Protein AF-A0A0F4YMH5-F1 (afdb_monomer)

InterPro domains:
  IPR021858 Fungal transcription factor [PF11951] (228-556)

Mean predicted aligned error: 15.85 Å

Solvent-accessible surface area (backbone atoms only — not comparable to full-atom values): 33199 Å² total; per-residue (Å²): 137,82,82,81,82,77,75,83,79,77,53,74,52,58,55,48,49,51,54,46,52,53,45,50,59,48,66,71,34,91,70,38,77,83,66,63,72,54,67,62,47,46,54,50,42,56,63,61,74,44,78,88,61,100,75,66,57,77,54,59,50,51,20,50,50,50,50,50,51,45,24,72,76,63,30,62,20,53,60,61,58,38,67,84,73,59,43,54,72,53,52,42,80,44,54,74,69,46,50,52,51,42,50,54,58,42,70,71,31,69,70,50,53,56,43,30,70,27,64,66,46,31,49,51,48,53,51,46,51,51,48,58,53,48,54,53,53,47,56,56,50,55,53,52,52,64,66,63,68,73,59,88,78,80,67,87,71,97,81,75,82,80,66,100,79,64,76,77,81,75,76,76,71,71,77,68,78,90,61,84,70,73,78,80,79,64,82,69,70,77,78,77,71,76,85,60,68,61,81,90,43,38,66,39,34,45,38,28,71,48,80,91,79,80,84,72,85,79,73,51,91,50,72,68,48,45,52,30,47,49,43,33,63,31,22,46,45,60,12,37,23,73,34,66,96,49,40,61,72,64,58,48,54,68,45,26,68,77,24,67,19,28,38,25,22,50,43,14,42,29,20,58,54,44,25,78,53,34,83,84,42,32,72,57,24,48,52,49,15,57,51,23,45,52,50,12,53,56,37,40,52,50,40,63,72,68,67,75,43,62,67,43,49,33,47,22,28,30,42,47,33,42,42,29,45,39,37,51,94,73,44,88,64,66,41,68,62,50,47,54,52,55,45,55,31,50,77,68,72,66,55,64,68,81,42,60,38,52,49,54,38,50,49,38,51,49,46,26,52,76,49,48,34,62,69,54,56,70,72,42,77,84,76,63,80,63,67,50,49,61,69,54,56,73,71,63,21,30,30,42,37,45,59,59,30,39,21,42,46,58,53,44,49,50,43,49,44,54,55,59,46,59,50,87,69,93,43,73,65,54,51,55,52,50,50,51,53,49,52,50,59,71,67,60,74,72,42,66,90,81,51,57,74,69,58,31,53,54,43,53,51,47,32,48,34,49,50,39,32,46,51,46,48,39,38,31,59,61,68,6,39,28,49,71,21,67,69,40,39,56,42,28,53,55,33,42,57,51,62,71,66,50,64,84,40,37,79,78,20,28,32,31,50,60,47,60,36,54,45,46,30,40,70,33,48,83,49,68,65,63,35,51,52,52,49,51,52,51,51,58,47,45,77,67,36,83,39,32,49,65,55,46,51,53,48,47,49,53,52,47,50,48,48,70,77,54,71,80,90,48,48,59,45,78,57,52,53,46,57,54,42,66,76,43,68,100,76,56,60,41,52,60,48,65

Organism: Rasamsonia emersonii (strain ATCC 16479 / CBS 393.64 / IMI 116815) (NCBI:txid1408163)

Foldseek 3Di:
DDDPDDDDDDDLLVQLLVLLVVLLVQVPDPPNVVVQPCPQLLVLLVVLVDDDFPDPDPLLCQLSVVQNVVCVVQNLLSSSSCSVVRNSNSRSPDDPVSVVVSVVVLVVDVSSNCRSPPPVSRVVSVVSSVVSVVVVVVVVVVLVVLLVVLDPPPDDDPDDDDDPPDDPPPPPPPPPPPPPPDPPPPVPPPPDDPFDFDPVFEFWFLWHADPPDDDDPQLDDDPLLVVLVSSQPGTNQLQQFLLNVLRVSVVLSVLSSVAQLLSLLSSLLSLLFCLVGGPPCVVVSVVSNVVSNVSNSVRLSVCSNVVVDLLSLLSSLLSLLLVCFLPVSPDPDDSLVSLSSQLSCVVVVNDDLVRPSNVNSLQQVLLQLLLAFLVLQVVDDDDRDLVSLVVDPPVQQLEQRRRQLEGSVLSNLSNVLSVLLNDPDDDPVSVVVLVVSVVVLVPRDHDYDRDDDPLRVLSVLLHVLSSLLSNLSSCCRRVQFALPAPSLVVSLVVSLVSLVPHRLIGSRNHLNNFLSSLLSSLLSDPDPVSNVVSLVSLVVSVVNDRWNSVLSSVLSVLLNVVCVVVPDPDRGDHCVSNVSSVSDPSNSGDGGTD

Radius of gyration: 27.76 Å; Cα contacts (8 Å, |Δi|>4): 697; chains: 1; bounding box: 97×66×67 Å

Structure (mmCIF, N/CA/C/O backbone):
data_AF-A0A0F4YMH5-F1
#
_entry.id   AF-A0A0F4YMH5-F1
#
loop_
_atom_site.group_PDB
_atom_site.id
_atom_site.type_symbol
_atom_site.label_atom_id
_atom_site.label_alt_id
_atom_site.label_comp_id
_atom_site.label_asym_id
_atom_site.label_entity_id
_atom_site.label_seq_id
_atom_site.pdbx_PDB_ins_code
_atom_site.Cartn_x
_atom_site.Cartn_y
_atom_site.Cartn_z
_atom_site.occupancy
_atom_site.B_iso_or_equiv
_atom_site.auth_seq_id
_atom_site.auth_comp_id
_atom_site.auth_asym_id
_atom_site.auth_atom_id
_atom_site.pdbx_PDB_model_num
ATOM 1 N N . MET A 1 1 ? 68.846 -2.829 -11.358 1.00 40.78 1 MET A N 1
ATOM 2 C CA . MET A 1 1 ? 67.413 -2.468 -11.352 1.00 40.78 1 MET A CA 1
ATOM 3 C C . MET A 1 1 ? 67.165 -1.572 -10.151 1.00 40.78 1 MET A C 1
ATOM 5 O O . MET A 1 1 ? 67.143 -2.055 -9.027 1.00 40.78 1 MET A O 1
ATOM 9 N N . SER A 1 2 ? 67.128 -0.261 -10.386 1.00 36.06 2 SER A N 1
ATOM 10 C CA . SER A 1 2 ? 66.885 0.775 -9.381 1.00 36.06 2 SER A CA 1
ATOM 11 C C . SER A 1 2 ? 65.442 0.698 -8.878 1.00 36.06 2 SER A C 1
ATOM 13 O O . SER A 1 2 ? 64.503 0.625 -9.670 1.00 36.06 2 SER A O 1
ATOM 15 N N . ARG A 1 3 ? 65.264 0.698 -7.552 1.00 39.06 3 ARG A N 1
ATOM 16 C CA . ARG A 1 3 ? 63.959 0.913 -6.918 1.00 39.06 3 ARG A CA 1
ATOM 17 C C . ARG A 1 3 ? 63.531 2.348 -7.212 1.00 39.06 3 ARG A C 1
ATOM 19 O O . ARG A 1 3 ? 64.227 3.280 -6.828 1.00 39.06 3 ARG A O 1
ATOM 26 N N . ILE A 1 4 ? 62.407 2.501 -7.902 1.00 42.34 4 ILE A N 1
ATOM 27 C CA . ILE A 1 4 ? 61.740 3.789 -8.079 1.00 42.34 4 ILE A CA 1
ATOM 28 C C . ILE A 1 4 ? 61.188 4.195 -6.708 1.00 42.34 4 ILE A C 1
ATOM 30 O O . ILE A 1 4 ? 60.274 3.552 -6.189 1.00 42.34 4 ILE A O 1
ATOM 34 N N . GLU A 1 5 ? 61.772 5.230 -6.109 1.00 38.75 5 GLU A N 1
ATOM 35 C CA . GLU A 1 5 ? 61.206 5.920 -4.952 1.00 38.75 5 GLU A CA 1
ATOM 36 C C . GLU A 1 5 ? 59.890 6.581 -5.378 1.00 38.75 5 GLU A C 1
ATOM 38 O O . GLU A 1 5 ? 59.867 7.502 -6.194 1.00 38.75 5 GLU A O 1
ATOM 43 N N . GLN A 1 6 ? 58.767 6.078 -4.862 1.00 40.19 6 GLN A N 1
ATOM 44 C CA . GLN A 1 6 ? 57.471 6.724 -5.038 1.00 40.19 6 GLN A CA 1
ATOM 45 C C . GLN A 1 6 ? 57.424 7.983 -4.166 1.00 40.19 6 GLN A C 1
ATOM 47 O O . GLN A 1 6 ? 57.550 7.908 -2.944 1.00 40.19 6 GLN A O 1
ATOM 52 N N . SER A 1 7 ? 57.221 9.137 -4.800 1.00 39.53 7 SER A N 1
ATOM 53 C CA . SER A 1 7 ? 56.993 10.422 -4.135 1.00 39.53 7 SER A CA 1
ATOM 54 C C . SER A 1 7 ? 55.847 10.339 -3.109 1.00 39.53 7 SER A C 1
ATOM 56 O O . SER A 1 7 ? 54.844 9.666 -3.381 1.00 39.53 7 SER A O 1
ATOM 58 N N . PRO A 1 8 ? 55.925 11.048 -1.967 1.00 42.19 8 PRO A N 1
ATOM 59 C CA . PRO A 1 8 ? 54.888 11.014 -0.938 1.00 42.19 8 PRO A CA 1
ATOM 60 C C . PRO A 1 8 ? 53.537 11.496 -1.488 1.00 42.19 8 PRO A C 1
ATOM 62 O O . PRO A 1 8 ? 53.440 12.557 -2.105 1.00 42.19 8 PRO A O 1
ATOM 65 N N . LYS A 1 9 ? 52.473 10.712 -1.262 1.00 48.00 9 LYS A N 1
ATOM 66 C CA . LYS A 1 9 ? 51.110 11.068 -1.689 1.00 48.00 9 LYS A CA 1
ATOM 67 C C . LYS A 1 9 ? 50.655 12.364 -0.987 1.00 48.00 9 LYS A C 1
ATOM 69 O O . LYS A 1 9 ? 50.766 12.446 0.237 1.00 48.00 9 LYS A O 1
ATOM 74 N N . PRO A 1 10 ? 50.097 13.353 -1.710 1.00 61.75 10 PRO A N 1
ATOM 75 C CA . PRO A 1 10 ? 49.654 14.612 -1.114 1.00 61.75 10 PRO A CA 1
ATOM 76 C C . PRO A 1 10 ? 48.485 14.415 -0.132 1.00 61.75 10 PRO A C 1
ATOM 78 O O . PRO A 1 10 ? 47.565 13.623 -0.369 1.00 61.75 10 PRO A O 1
ATOM 81 N N . GLY A 1 11 ? 48.501 15.172 0.972 1.00 78.62 11 GLY A N 1
ATOM 82 C CA . GLY A 1 11 ? 47.454 15.160 2.001 1.00 78.62 11 GLY A CA 1
ATOM 83 C C . GLY A 1 11 ? 46.063 15.553 1.473 1.00 78.62 11 GLY A C 1
ATOM 84 O O . GLY A 1 11 ? 45.931 16.157 0.409 1.00 78.62 11 GLY A O 1
ATOM 85 N N . LYS A 1 12 ? 44.995 15.213 2.215 1.00 77.38 12 LYS A N 1
ATOM 86 C CA . LYS A 1 12 ? 43.586 15.457 1.815 1.00 77.38 12 LYS A CA 1
ATOM 87 C C . LYS A 1 12 ? 43.298 16.930 1.466 1.00 77.38 12 LYS A C 1
ATOM 89 O O . LYS A 1 12 ? 42.672 17.189 0.445 1.00 77.38 12 LYS A O 1
ATOM 94 N N . VAL A 1 13 ? 43.816 17.874 2.260 1.00 76.44 13 VAL A N 1
ATOM 95 C CA . VAL A 1 13 ? 43.675 19.329 2.027 1.00 76.44 13 VAL A CA 1
ATOM 96 C C . VAL A 1 13 ? 44.347 19.756 0.724 1.00 76.44 13 VAL A C 1
ATOM 98 O O . VAL A 1 13 ? 43.735 20.452 -0.075 1.00 76.44 13 VAL A O 1
ATOM 101 N N . GLN A 1 14 ? 45.565 19.275 0.465 1.00 79.12 14 GLN A N 1
ATOM 102 C CA . GLN A 1 14 ? 46.310 19.619 -0.746 1.00 79.12 14 GLN A CA 1
ATOM 103 C C . GLN A 1 14 ? 45.605 19.113 -2.011 1.00 79.12 14 GLN A C 1
ATOM 105 O O . GLN A 1 14 ? 45.539 19.826 -3.006 1.00 79.12 14 GLN A O 1
ATOM 110 N N . ARG A 1 15 ? 45.026 17.905 -1.970 1.00 76.31 15 ARG A N 1
ATOM 111 C CA . ARG A 1 15 ? 44.251 17.351 -3.093 1.00 76.31 15 ARG A CA 1
ATOM 112 C C . ARG A 1 15 ? 42.970 18.137 -3.373 1.00 76.31 15 ARG A C 1
ATOM 114 O O . ARG A 1 15 ? 42.626 18.318 -4.535 1.00 76.31 15 ARG A O 1
ATOM 121 N N . ALA A 1 16 ? 42.274 18.585 -2.328 1.00 76.06 16 ALA A N 1
ATOM 122 C CA . ALA A 1 16 ? 41.100 19.442 -2.479 1.00 76.06 16 ALA A CA 1
ATOM 123 C C . ALA A 1 16 ? 41.482 20.825 -3.027 1.00 76.06 16 ALA A C 1
ATOM 125 O O . ALA A 1 16 ? 40.825 21.323 -3.932 1.00 76.06 16 ALA A O 1
ATOM 126 N N . LEU A 1 17 ? 42.587 21.401 -2.546 1.00 77.69 17 LEU A N 1
ATOM 127 C CA . LEU A 1 17 ? 43.078 22.698 -3.004 1.00 77.69 17 LEU A CA 1
ATOM 128 C C . LEU A 1 17 ? 43.475 22.681 -4.486 1.00 77.69 17 LEU A C 1
ATOM 130 O O . LEU A 1 17 ? 43.113 23.606 -5.205 1.00 77.69 17 LEU A O 1
ATOM 134 N N . ILE A 1 18 ? 44.159 21.628 -4.947 1.00 77.31 18 ILE A N 1
ATOM 135 C CA . ILE A 1 18 ? 44.510 21.448 -6.366 1.00 77.31 18 ILE A CA 1
ATOM 136 C C . ILE A 1 18 ? 43.239 21.386 -7.223 1.00 77.31 18 ILE A C 1
ATOM 138 O O . ILE A 1 18 ? 43.109 22.148 -8.173 1.00 77.31 18 ILE A O 1
ATOM 142 N N . ALA A 1 19 ? 42.253 20.574 -6.828 1.00 72.62 19 ALA A N 1
ATOM 143 C CA . ALA A 1 19 ? 40.989 20.470 -7.559 1.00 72.62 19 ALA A CA 1
ATOM 144 C C . ALA A 1 19 ? 40.228 21.810 -7.625 1.00 72.62 19 ALA A C 1
ATOM 146 O O . ALA A 1 19 ? 39.693 22.166 -8.673 1.00 72.62 19 ALA A O 1
ATOM 147 N N . CYS A 1 20 ? 40.212 22.584 -6.533 1.00 72.81 20 CYS A N 1
ATOM 148 C CA . CYS A 1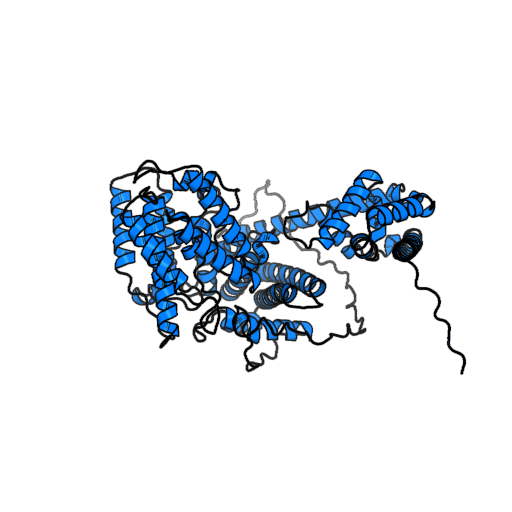 20 ? 39.623 23.923 -6.536 1.00 72.81 20 CYS A CA 1
ATOM 149 C C . CYS A 1 20 ? 40.392 24.895 -7.439 1.00 72.81 20 CYS A C 1
ATOM 151 O O . CYS A 1 20 ? 39.780 25.737 -8.087 1.00 72.81 20 CYS A O 1
ATOM 153 N N . GLN A 1 21 ? 41.724 24.811 -7.479 1.00 76.69 21 GLN A N 1
ATOM 154 C CA . GLN A 1 21 ? 42.551 25.657 -8.343 1.00 76.69 21 GLN A CA 1
ATOM 155 C C . GLN A 1 21 ? 42.330 25.343 -9.826 1.00 76.69 21 GLN A C 1
ATOM 157 O O . GLN A 1 21 ? 42.255 26.277 -10.625 1.00 76.69 21 GLN A O 1
ATOM 162 N N . ASP A 1 22 ? 42.154 24.068 -10.172 1.00 72.56 22 ASP A N 1
ATOM 163 C CA . ASP A 1 22 ? 41.819 23.631 -11.529 1.00 72.56 22 ASP A CA 1
ATOM 164 C C . ASP A 1 22 ? 40.425 24.132 -11.940 1.00 72.56 22 ASP A C 1
ATOM 166 O O . ASP A 1 22 ? 40.267 24.720 -13.012 1.00 72.56 22 ASP A O 1
ATOM 170 N N . ALA A 1 23 ? 39.429 24.002 -11.053 1.00 69.62 23 ALA A N 1
ATOM 171 C CA . ALA A 1 23 ? 38.079 24.523 -11.275 1.00 69.62 23 ALA A CA 1
ATOM 172 C C . ALA A 1 23 ? 38.068 26.051 -11.447 1.00 69.62 23 ALA A C 1
ATOM 174 O O . ALA A 1 23 ? 37.485 26.564 -12.399 1.00 69.62 23 ALA A O 1
ATOM 175 N N . LEU A 1 24 ? 38.778 26.788 -10.587 1.00 71.81 24 LEU A N 1
ATOM 176 C CA . LEU A 1 24 ? 38.943 28.240 -10.713 1.00 71.81 24 LEU A CA 1
ATOM 177 C C . LEU A 1 24 ? 39.644 28.623 -12.023 1.00 71.81 24 LEU A C 1
ATOM 179 O O . LEU A 1 24 ? 39.284 29.614 -12.654 1.00 71.81 24 LEU A O 1
ATOM 183 N N . GLY A 1 25 ? 40.642 27.840 -12.437 1.00 70.56 25 GLY A N 1
ATOM 184 C CA . GLY A 1 25 ? 41.340 28.020 -13.706 1.00 70.56 25 GLY A CA 1
ATOM 185 C C . GLY A 1 25 ? 40.431 27.831 -14.919 1.00 70.56 25 GLY A C 1
ATOM 186 O O . GLY A 1 25 ? 40.623 28.523 -15.913 1.00 70.56 25 GLY A O 1
ATOM 187 N N . TYR A 1 26 ? 39.442 26.941 -14.827 1.00 68.88 26 TYR A N 1
ATOM 188 C CA . TYR A 1 26 ? 38.433 26.719 -15.860 1.00 68.88 26 TYR A CA 1
ATOM 189 C C . TYR A 1 26 ? 37.375 27.834 -15.879 1.00 68.88 26 TYR A C 1
ATOM 191 O O . TYR A 1 26 ? 37.108 28.412 -16.927 1.00 68.88 26 TYR A O 1
ATOM 199 N N . LEU A 1 27 ? 36.831 28.204 -14.716 1.00 66.69 27 LEU A N 1
ATOM 200 C CA . LEU A 1 27 ? 35.749 29.192 -14.587 1.00 66.69 27 LEU A CA 1
ATOM 201 C C . LEU A 1 27 ? 36.160 30.615 -14.975 1.00 66.69 27 LEU A C 1
ATOM 203 O O . LEU A 1 27 ? 35.332 31.394 -15.438 1.00 66.69 27 LEU A O 1
ATOM 207 N N . LEU A 1 28 ? 37.439 30.955 -14.812 1.00 68.25 28 LEU A N 1
ATOM 208 C CA . LEU A 1 28 ? 37.978 32.265 -15.179 1.00 68.25 28 LEU A CA 1
ATOM 209 C C . LEU A 1 28 ? 38.381 32.363 -16.662 1.00 68.25 28 LEU A C 1
ATOM 211 O O . LEU A 1 28 ? 38.884 33.407 -17.085 1.00 68.25 28 LEU A O 1
ATOM 215 N N . GLN A 1 29 ? 38.174 31.312 -17.468 1.00 72.38 29 GLN A N 1
ATOM 216 C CA . GLN A 1 29 ? 38.377 31.386 -18.916 1.00 72.38 29 GLN A CA 1
ATOM 217 C C . GLN A 1 29 ? 37.175 32.066 -19.595 1.00 72.38 29 GLN A C 1
ATOM 219 O O . GLN A 1 29 ? 36.046 31.604 -19.430 1.00 72.38 29 GLN A O 1
ATOM 224 N N . PRO A 1 30 ? 37.387 33.103 -20.432 1.00 55.94 30 PRO A N 1
ATOM 225 C CA . PRO A 1 30 ? 36.305 33.850 -21.087 1.00 55.94 30 PRO A CA 1
ATOM 226 C C . PRO A 1 30 ? 35.361 33.008 -21.960 1.00 55.94 30 PRO A C 1
ATOM 228 O O . PRO A 1 30 ? 34.241 33.432 -22.222 1.00 55.94 30 PRO A O 1
ATOM 231 N N . ALA A 1 31 ? 35.813 31.837 -22.424 1.00 52.50 31 ALA A N 1
ATOM 232 C CA . ALA A 1 31 ? 35.043 30.923 -23.268 1.00 52.50 31 ALA A CA 1
ATOM 233 C C . ALA A 1 31 ? 34.269 29.847 -22.478 1.00 52.50 31 ALA A C 1
ATOM 235 O O . ALA A 1 31 ? 33.382 29.212 -23.041 1.00 52.50 31 ALA A O 1
ATOM 236 N N . ALA A 1 32 ? 34.580 29.640 -21.192 1.00 50.19 32 ALA A N 1
ATOM 237 C CA . ALA A 1 32 ? 34.001 28.559 -20.393 1.00 50.19 32 ALA A CA 1
ATOM 238 C C . ALA A 1 32 ? 32.587 28.882 -19.888 1.00 50.19 32 ALA A C 1
ATOM 240 O O . ALA A 1 32 ? 31.756 27.988 -19.781 1.00 50.19 32 ALA A O 1
ATOM 241 N N . SER A 1 33 ? 32.266 30.157 -19.643 1.00 49.59 33 SER A N 1
ATOM 242 C CA . SER A 1 33 ? 30.932 30.577 -19.182 1.00 49.59 33 SER A CA 1
ATOM 243 C C . SER A 1 33 ? 29.809 30.282 -20.186 1.00 49.59 33 SER A C 1
ATOM 245 O O . SER A 1 33 ? 28.662 30.109 -19.780 1.00 49.59 33 SER A O 1
ATOM 247 N N . ALA A 1 34 ? 30.139 30.167 -21.477 1.00 49.50 34 ALA A N 1
ATOM 248 C CA . ALA A 1 34 ? 29.208 29.797 -22.543 1.00 49.50 34 ALA A CA 1
ATOM 249 C C . ALA A 1 34 ? 29.103 28.274 -22.781 1.00 49.50 34 ALA A C 1
ATOM 251 O O . ALA A 1 34 ? 28.186 27.839 -23.470 1.00 49.50 34 ALA A O 1
ATOM 252 N N . SER A 1 35 ? 30.016 27.464 -22.224 1.00 51.00 35 SER A N 1
ATOM 253 C CA . SER A 1 35 ? 30.098 26.006 -22.438 1.00 51.00 35 SER A CA 1
ATOM 254 C C . SER A 1 35 ? 29.868 25.176 -21.169 1.00 51.00 35 SER A C 1
ATOM 256 O O . SER A 1 35 ? 30.138 23.976 -21.163 1.00 51.00 35 SER A O 1
ATOM 258 N N . LEU A 1 36 ? 29.438 25.808 -20.075 1.00 57.19 36 LEU A N 1
ATOM 259 C CA . LEU A 1 36 ? 29.138 25.128 -18.819 1.00 57.19 36 LEU A CA 1
ATOM 260 C C . LEU A 1 36 ? 27.896 24.248 -18.976 1.00 57.19 36 LEU A C 1
ATOM 262 O O . LEU A 1 36 ? 26.812 24.741 -19.283 1.00 57.19 36 LEU A O 1
ATOM 266 N N . ASP A 1 37 ? 28.044 22.948 -18.715 1.00 57.22 37 ASP A N 1
ATOM 267 C CA . ASP A 1 37 ? 26.896 22.062 -18.548 1.00 57.22 37 ASP A CA 1
ATOM 268 C C . ASP A 1 37 ? 26.206 22.383 -17.215 1.00 57.22 37 ASP A C 1
ATOM 270 O O . ASP A 1 37 ? 26.610 21.962 -16.126 1.00 57.22 37 ASP A O 1
ATOM 274 N N . PHE A 1 38 ? 25.150 23.182 -17.309 1.00 63.69 38 PHE A N 1
ATOM 275 C CA . PHE A 1 38 ? 24.387 23.621 -16.153 1.00 63.69 38 PHE A CA 1
ATOM 276 C C . PHE A 1 38 ? 23.514 22.522 -15.536 1.00 63.69 38 PHE A C 1
ATOM 278 O O . PHE A 1 38 ? 22.929 22.758 -14.483 1.00 63.69 38 PHE A O 1
ATOM 285 N N . ILE A 1 39 ? 23.423 21.326 -16.130 1.00 59.25 39 ILE A N 1
ATOM 286 C CA . ILE A 1 39 ? 22.631 20.217 -15.575 1.00 59.25 39 ILE A CA 1
ATOM 287 C C . ILE A 1 39 ? 23.204 19.777 -14.221 1.00 59.25 39 ILE A C 1
ATOM 289 O O . ILE A 1 39 ? 22.458 19.552 -13.265 1.00 59.25 39 ILE A O 1
ATOM 293 N N . TYR A 1 40 ? 24.533 19.705 -14.102 1.00 58.62 40 TYR A N 1
ATOM 294 C CA . TYR A 1 40 ? 25.193 19.348 -12.842 1.00 58.62 40 TYR A CA 1
ATOM 295 C C . TYR A 1 40 ? 25.010 20.439 -11.774 1.00 58.62 40 TYR A C 1
ATOM 297 O O . TYR A 1 40 ? 24.743 20.148 -10.605 1.00 58.62 40 TYR A O 1
ATOM 305 N N . VAL A 1 41 ? 25.085 21.703 -12.199 1.00 62.00 41 VAL A N 1
ATOM 306 C CA . VAL A 1 41 ? 24.885 22.880 -11.343 1.00 62.00 41 VAL A CA 1
ATOM 307 C C . VAL A 1 41 ? 23.454 22.931 -10.821 1.00 62.00 41 VAL A C 1
ATOM 309 O O . VAL A 1 41 ? 23.248 23.059 -9.619 1.00 62.00 41 VAL A O 1
ATOM 312 N N . ASP A 1 42 ? 22.466 22.734 -11.688 1.00 67.44 42 ASP A N 1
ATOM 313 C CA . ASP A 1 42 ? 21.053 22.691 -11.315 1.00 67.44 42 ASP A CA 1
ATOM 314 C C . ASP A 1 42 ? 20.746 21.530 -10.360 1.00 67.44 42 ASP A C 1
ATOM 316 O O . ASP A 1 42 ? 19.971 21.703 -9.422 1.00 67.44 42 ASP A O 1
ATOM 320 N N . ARG A 1 43 ? 21.383 20.361 -10.532 1.00 65.00 43 ARG A N 1
ATOM 321 C CA . ARG A 1 43 ? 21.231 19.205 -9.626 1.00 65.00 43 ARG A CA 1
ATOM 322 C C . ARG A 1 43 ? 21.779 19.493 -8.226 1.00 65.00 43 ARG A C 1
ATOM 324 O O . ARG A 1 43 ? 21.142 19.158 -7.220 1.00 65.00 43 ARG A O 1
ATOM 331 N N . LEU A 1 44 ? 22.951 20.124 -8.150 1.00 64.06 44 LEU A N 1
ATOM 332 C CA . LEU A 1 44 ? 23.544 20.558 -6.887 1.00 64.06 44 LEU A CA 1
ATOM 333 C C . LEU A 1 44 ? 22.677 21.630 -6.220 1.00 64.06 44 LEU A C 1
ATOM 335 O O . LEU A 1 44 ? 22.369 21.518 -5.035 1.00 64.06 44 LEU A O 1
ATOM 339 N N . LEU A 1 45 ? 22.248 22.641 -6.977 1.00 67.75 45 LEU A N 1
ATOM 340 C CA . LEU A 1 45 ? 21.405 23.719 -6.472 1.00 67.75 45 LEU A CA 1
ATOM 341 C C . LEU A 1 45 ? 20.039 23.195 -6.020 1.00 67.75 45 LEU A C 1
ATOM 343 O O . LEU A 1 45 ? 19.582 23.589 -4.953 1.00 67.75 45 LEU A O 1
ATOM 347 N N . SER A 1 46 ? 19.448 22.223 -6.723 1.00 66.06 46 SER A N 1
ATOM 348 C CA . SER A 1 46 ? 18.246 21.517 -6.257 1.00 66.06 46 SER A CA 1
ATOM 349 C C . SER A 1 46 ? 18.469 20.865 -4.887 1.00 66.06 46 SER A C 1
ATOM 351 O O . SER A 1 46 ? 17.610 20.957 -4.018 1.00 66.06 46 SER A O 1
ATOM 353 N N . SER A 1 47 ? 19.651 20.280 -4.654 1.00 61.81 47 SER A N 1
ATOM 354 C CA . SER A 1 47 ? 20.010 19.634 -3.380 1.00 61.81 47 SER A CA 1
ATOM 355 C C . SER A 1 47 ? 20.344 20.624 -2.248 1.00 61.81 47 SER A C 1
ATOM 357 O O . SER A 1 47 ? 20.261 20.261 -1.078 1.00 61.81 47 SER A O 1
ATOM 359 N N . ILE A 1 48 ? 20.751 21.856 -2.578 1.00 58.59 48 ILE A N 1
ATOM 360 C CA . ILE A 1 48 ? 21.109 22.925 -1.623 1.00 58.59 48 ILE A CA 1
ATOM 361 C C . ILE A 1 48 ? 19.894 23.795 -1.258 1.00 58.59 48 ILE A C 1
ATOM 363 O O . ILE A 1 48 ? 19.819 24.314 -0.139 1.00 58.59 48 ILE A O 1
ATOM 367 N N . VAL A 1 49 ? 18.950 23.980 -2.184 1.00 59.00 49 VAL A N 1
ATOM 368 C CA . VAL A 1 49 ? 17.724 24.775 -1.991 1.00 59.00 49 VAL A CA 1
ATOM 369 C C . VAL A 1 49 ? 16.722 24.033 -1.100 1.00 59.00 49 VAL A C 1
ATOM 371 O O . VAL A 1 49 ? 16.039 24.657 -0.289 1.00 59.00 49 VAL A O 1
ATOM 374 N N . GLU A 1 50 ? 16.701 22.703 -1.143 1.00 54.56 50 GLU A N 1
ATOM 375 C CA . GLU A 1 50 ? 15.887 21.880 -0.246 1.00 54.56 50 GLU A CA 1
ATOM 376 C C . GLU A 1 50 ? 16.498 21.809 1.171 1.00 54.56 50 GLU A C 1
ATOM 378 O O . GLU A 1 50 ? 17.711 21.642 1.327 1.00 54.56 50 GLU A O 1
ATOM 383 N N . PRO A 1 51 ? 15.712 21.958 2.256 1.00 39.84 51 PRO A N 1
ATOM 384 C CA . PRO A 1 51 ? 16.176 21.553 3.578 1.00 39.84 51 PRO A CA 1
ATOM 385 C C . PRO A 1 51 ? 16.433 20.035 3.575 1.00 39.84 51 PRO A C 1
ATOM 387 O O . PRO A 1 51 ? 15.650 19.296 2.978 1.00 39.84 51 PRO A O 1
ATOM 390 N N . PRO A 1 52 ? 17.507 19.541 4.218 1.00 40.31 52 PRO A N 1
ATOM 391 C CA . PRO A 1 52 ? 17.781 18.110 4.247 1.00 40.31 52 PRO A CA 1
ATOM 392 C C . PRO A 1 52 ? 16.612 17.377 4.916 1.00 40.31 52 PRO A C 1
ATOM 394 O O . PRO A 1 52 ? 16.363 17.577 6.103 1.00 40.31 52 PRO A O 1
ATOM 397 N N . SER A 1 53 ? 15.903 16.533 4.164 1.00 45.28 53 SER A N 1
ATOM 398 C CA . SER A 1 53 ? 14.973 15.567 4.746 1.00 45.28 53 SER A CA 1
ATOM 399 C C . SER A 1 53 ? 15.760 14.469 5.464 1.00 45.28 53 SER A C 1
ATOM 401 O O . SER A 1 53 ? 16.901 14.142 5.108 1.00 45.28 53 SER A O 1
ATOM 403 N N . ASP A 1 54 ? 15.156 13.910 6.511 1.00 43.97 54 ASP A N 1
ATOM 404 C CA . ASP A 1 54 ? 15.820 13.098 7.531 1.00 43.97 54 ASP A CA 1
ATOM 405 C C . ASP A 1 54 ? 16.378 11.738 7.073 1.00 43.97 54 ASP A C 1
ATOM 407 O O . ASP A 1 54 ? 16.881 10.979 7.904 1.00 43.97 54 ASP A O 1
ATOM 411 N N . ALA A 1 55 ? 16.440 11.455 5.765 1.00 38.69 55 ALA A N 1
ATOM 412 C CA . ALA A 1 55 ? 16.838 10.150 5.228 1.00 38.69 55 ALA A CA 1
ATOM 413 C C . ALA A 1 55 ? 18.084 10.111 4.317 1.00 38.69 55 ALA A C 1
ATOM 415 O O . ALA A 1 55 ? 18.662 9.041 4.146 1.00 38.69 55 ALA A O 1
ATOM 416 N N . LYS A 1 56 ? 18.610 11.227 3.782 1.00 38.66 56 LYS A N 1
ATOM 417 C CA . LYS A 1 56 ? 19.803 11.141 2.901 1.00 38.66 56 LYS A CA 1
ATOM 418 C C . LYS A 1 56 ? 21.086 10.859 3.693 1.00 38.66 56 LYS A C 1
ATOM 420 O O . LYS A 1 56 ? 21.272 11.408 4.779 1.00 38.66 56 LYS A O 1
ATOM 425 N N . GLN A 1 57 ? 21.947 9.991 3.154 1.00 46.44 57 GLN A N 1
ATOM 426 C CA . GLN A 1 57 ? 23.209 9.500 3.725 1.00 46.44 57 GLN A CA 1
ATOM 427 C C . GLN A 1 57 ? 23.945 10.543 4.591 1.00 46.44 57 GLN A C 1
ATOM 429 O O . GLN A 1 57 ? 24.222 11.660 4.147 1.00 46.44 57 GLN A O 1
ATOM 434 N N . LYS A 1 58 ? 24.313 10.150 5.821 1.00 45.25 58 LYS A N 1
ATOM 435 C CA . LYS A 1 58 ? 25.009 10.972 6.843 1.00 45.25 58 LYS A CA 1
ATOM 436 C C . LYS A 1 58 ? 26.193 11.778 6.277 1.00 45.25 58 LYS A C 1
ATOM 438 O O . LYS A 1 58 ? 26.453 12.900 6.707 1.00 45.25 58 LYS A O 1
ATOM 443 N N . ASN A 1 59 ? 26.863 11.208 5.279 1.00 46.88 59 ASN A N 1
ATOM 444 C CA . ASN A 1 59 ? 28.034 11.760 4.612 1.00 46.88 59 ASN A CA 1
ATOM 445 C C . ASN A 1 59 ? 27.666 12.873 3.611 1.00 46.88 59 ASN A C 1
ATOM 447 O O . ASN A 1 59 ? 28.232 13.958 3.694 1.00 46.88 59 ASN A O 1
ATOM 451 N N . GLY A 1 60 ? 26.640 12.692 2.771 1.00 58.53 60 GLY A N 1
ATOM 452 C CA . GLY A 1 60 ? 26.150 13.735 1.858 1.00 58.53 60 GLY A CA 1
ATOM 453 C C . GLY A 1 60 ? 25.563 14.954 2.582 1.00 58.53 60 GLY A C 1
ATOM 454 O O . GLY A 1 60 ? 25.839 16.087 2.190 1.00 58.53 60 GLY A O 1
ATOM 455 N N . ARG A 1 61 ? 24.844 14.752 3.702 1.00 65.06 61 ARG A N 1
ATOM 456 C CA . ARG A 1 61 ? 24.305 15.864 4.518 1.00 65.06 61 ARG A CA 1
ATOM 457 C C . ARG A 1 61 ? 25.389 16.781 5.044 1.00 65.06 61 ARG A C 1
ATOM 459 O O . ARG A 1 61 ? 25.222 17.994 5.026 1.00 65.06 61 ARG A O 1
ATOM 466 N N . ARG A 1 62 ? 26.493 16.206 5.523 1.00 73.12 62 ARG A N 1
ATOM 467 C CA . ARG A 1 62 ? 27.603 16.986 6.066 1.00 73.12 62 ARG A CA 1
ATOM 468 C C . ARG A 1 62 ? 28.232 17.856 4.980 1.00 73.12 62 ARG A C 1
ATOM 470 O O . ARG A 1 62 ? 28.426 19.041 5.216 1.00 73.12 62 ARG A O 1
ATOM 477 N N . GLY A 1 63 ? 28.479 17.302 3.792 1.00 74.06 63 GLY A N 1
ATOM 478 C CA . GLY A 1 63 ? 29.001 18.059 2.649 1.00 74.06 63 GLY A CA 1
ATOM 479 C C . GLY A 1 63 ? 28.057 19.178 2.202 1.00 74.06 63 GLY A C 1
ATOM 480 O O . GLY A 1 63 ? 28.476 20.329 2.109 1.00 74.06 63 GLY A O 1
ATOM 481 N N . VAL A 1 64 ? 26.770 18.864 2.010 1.00 73.44 64 VAL A N 1
ATOM 482 C CA . VAL A 1 64 ? 25.745 19.836 1.587 1.00 73.44 64 VAL A CA 1
ATOM 483 C C . VAL A 1 64 ? 25.534 20.919 2.645 1.00 73.44 64 VAL A C 1
ATOM 485 O O . VAL A 1 64 ? 25.454 22.093 2.307 1.00 73.44 64 VAL A O 1
ATOM 488 N N . SER A 1 65 ? 25.511 20.561 3.932 1.00 75.06 65 SER A N 1
ATOM 489 C CA . SER A 1 65 ? 25.387 21.524 5.030 1.00 75.06 65 SER A CA 1
ATOM 490 C C . SER A 1 65 ? 26.607 22.436 5.136 1.00 75.06 65 SER A C 1
ATOM 492 O O . SER A 1 65 ? 26.437 23.624 5.395 1.00 75.06 65 SER A O 1
ATOM 494 N N . ILE A 1 66 ? 27.821 21.908 4.934 1.00 80.56 66 ILE A N 1
ATOM 495 C CA . ILE A 1 66 ? 29.046 22.718 4.918 1.00 80.56 66 ILE A CA 1
ATOM 496 C C . ILE A 1 66 ? 29.011 23.692 3.740 1.00 80.56 66 ILE A C 1
ATOM 498 O O . ILE A 1 66 ? 29.279 24.871 3.940 1.00 80.56 66 ILE A O 1
ATOM 502 N N . LEU A 1 67 ? 28.641 23.235 2.540 1.00 78.00 67 LEU A N 1
ATOM 503 C CA . LEU A 1 67 ? 28.539 24.105 1.364 1.00 78.00 67 LEU A CA 1
ATOM 504 C C . LEU A 1 67 ? 27.432 25.153 1.510 1.00 78.00 67 LEU A C 1
ATOM 506 O O . LEU A 1 67 ? 27.669 26.316 1.210 1.00 78.00 67 LEU A O 1
ATOM 510 N N . ARG A 1 68 ? 26.257 24.781 2.029 1.00 76.31 68 ARG A N 1
ATOM 511 C CA . ARG A 1 68 ? 25.158 25.720 2.301 1.00 76.31 68 ARG A CA 1
ATOM 512 C C . ARG A 1 68 ? 25.592 26.801 3.288 1.00 76.31 68 ARG A C 1
ATOM 514 O O . ARG A 1 68 ? 25.372 27.980 3.034 1.00 76.31 68 ARG A O 1
ATOM 521 N N . GLN A 1 69 ? 26.243 26.412 4.385 1.00 80.62 69 GLN A N 1
ATOM 522 C CA . GLN A 1 69 ? 26.769 27.362 5.364 1.00 80.62 69 GLN A CA 1
ATOM 523 C C . GLN A 1 69 ? 27.850 28.260 4.748 1.00 80.62 69 GLN A C 1
ATOM 525 O O . GLN A 1 69 ? 27.873 29.462 4.990 1.00 80.62 69 GLN A O 1
ATOM 530 N N . TRP A 1 70 ? 28.707 27.701 3.896 1.00 85.31 70 TRP A N 1
ATOM 531 C CA . TRP A 1 70 ? 29.738 28.453 3.190 1.00 85.31 70 TRP A CA 1
ATOM 532 C C . TRP A 1 70 ? 29.140 29.459 2.192 1.00 85.31 70 TRP A C 1
ATOM 534 O O . TRP A 1 70 ? 29.606 30.591 2.125 1.00 85.31 70 TRP A O 1
ATOM 544 N N . MET A 1 71 ? 28.058 29.106 1.492 1.00 80.31 71 MET A N 1
ATOM 545 C CA . MET A 1 71 ? 27.319 30.033 0.625 1.00 80.31 71 MET A CA 1
ATOM 546 C C . MET A 1 71 ? 26.646 31.169 1.404 1.00 80.31 71 MET A C 1
ATOM 548 O O . MET A 1 71 ? 26.574 32.287 0.903 1.00 80.31 71 MET A O 1
ATOM 552 N N . ILE A 1 72 ? 26.159 30.902 2.621 1.00 79.12 72 ILE A N 1
ATOM 553 C CA . ILE A 1 72 ? 25.603 31.939 3.506 1.00 79.12 72 ILE A CA 1
ATOM 554 C C . ILE A 1 72 ? 26.707 32.897 3.971 1.00 79.12 72 ILE A C 1
ATOM 556 O O . ILE A 1 72 ? 26.493 34.103 4.027 1.00 79.12 72 ILE A O 1
ATOM 560 N N . GLU A 1 73 ? 27.881 32.362 4.306 1.00 82.00 73 GLU A N 1
ATOM 561 C CA . GLU A 1 73 ? 28.991 33.138 4.867 1.00 82.00 73 GLU A CA 1
ATOM 562 C C . GLU A 1 73 ? 29.789 33.927 3.818 1.00 82.00 73 GLU A C 1
ATOM 564 O O . GLU A 1 73 ? 30.256 35.022 4.117 1.00 82.00 73 GLU A O 1
ATOM 569 N N . GLU A 1 74 ? 29.974 33.383 2.611 1.00 81.12 74 GLU A N 1
ATOM 570 C CA . GLU A 1 74 ? 30.866 33.949 1.582 1.00 81.12 74 GLU A CA 1
ATOM 571 C C . GLU A 1 74 ? 30.170 34.238 0.239 1.00 81.12 74 GLU A C 1
ATOM 573 O O . GLU A 1 74 ? 30.795 34.782 -0.668 1.00 81.12 74 GLU A O 1
ATOM 578 N N . GLY A 1 75 ? 28.876 33.927 0.117 1.00 80.38 75 GLY A N 1
ATOM 579 C CA . GLY A 1 75 ? 28.050 34.227 -1.053 1.00 80.38 75 GLY A CA 1
ATOM 580 C C . GLY A 1 75 ? 27.736 33.013 -1.944 1.00 80.38 75 GLY A C 1
ATOM 581 O O . GLY A 1 75 ? 28.427 31.990 -1.916 1.00 80.38 75 GLY A O 1
ATOM 582 N N . PRO A 1 76 ? 26.687 33.101 -2.784 1.00 75.88 76 PRO A N 1
ATOM 583 C CA . PRO A 1 76 ? 26.202 31.978 -3.591 1.00 75.88 76 PRO A CA 1
ATOM 584 C C . PRO A 1 76 ? 27.190 31.538 -4.681 1.00 75.88 76 PRO A C 1
ATOM 586 O O . PRO A 1 76 ? 27.149 30.382 -5.100 1.00 75.88 76 PRO A O 1
ATOM 589 N N . GLY A 1 77 ? 28.125 32.409 -5.086 1.00 73.69 77 GLY A N 1
ATOM 590 C CA . GLY A 1 77 ? 29.193 32.091 -6.040 1.00 73.69 77 GLY A CA 1
ATOM 591 C C . GLY A 1 77 ? 30.106 30.939 -5.597 1.00 73.69 77 GLY A C 1
ATOM 592 O O . GLY A 1 77 ? 30.737 30.304 -6.438 1.00 73.69 77 GLY A O 1
ATOM 593 N N . VAL A 1 78 ? 30.121 30.587 -4.303 1.00 78.25 78 VAL A N 1
ATOM 594 C CA . VAL A 1 78 ? 30.810 29.393 -3.778 1.00 78.25 78 VAL A CA 1
ATOM 595 C C . VAL A 1 78 ? 30.318 28.103 -4.452 1.00 78.25 78 VAL A C 1
ATOM 597 O O . VAL A 1 78 ? 31.114 27.186 -4.658 1.00 78.25 78 VAL A O 1
ATOM 600 N N . ALA A 1 79 ? 29.045 28.037 -4.866 1.00 73.62 79 ALA A N 1
ATOM 601 C CA . ALA A 1 79 ? 28.478 26.875 -5.557 1.00 73.62 79 ALA A CA 1
ATOM 602 C C . ALA A 1 79 ? 29.176 26.568 -6.894 1.00 73.62 79 ALA A C 1
ATOM 604 O O . ALA A 1 79 ? 29.180 25.423 -7.342 1.00 73.62 79 ALA A O 1
ATOM 605 N N . LEU A 1 80 ? 29.816 27.567 -7.512 1.00 71.88 80 LEU A N 1
ATOM 606 C CA . LEU A 1 80 ? 30.526 27.402 -8.779 1.00 71.88 80 LEU A CA 1
ATOM 607 C C . LEU A 1 80 ? 31.804 26.565 -8.628 1.00 71.88 80 LEU A C 1
ATOM 609 O O . LEU A 1 80 ? 32.220 25.920 -9.584 1.00 71.88 80 LEU A O 1
ATOM 613 N N . LEU A 1 81 ? 32.384 26.467 -7.424 1.00 69.50 81 LEU A N 1
ATOM 614 C CA . LEU A 1 81 ? 33.520 25.567 -7.171 1.00 69.50 81 LEU A CA 1
ATOM 615 C C . LEU A 1 81 ? 33.173 24.082 -7.351 1.00 69.50 81 LEU A C 1
ATOM 617 O O . LEU A 1 81 ? 34.069 23.251 -7.496 1.00 69.50 81 LEU A O 1
ATOM 621 N N . GLU A 1 82 ? 31.887 23.744 -7.338 1.00 68.00 82 GLU A N 1
ATOM 622 C CA . GLU A 1 82 ? 31.403 22.374 -7.454 1.00 68.00 82 GLU A CA 1
ATOM 623 C C . GLU A 1 82 ? 31.089 21.975 -8.902 1.00 68.00 82 GLU A C 1
ATOM 625 O O . GLU A 1 82 ? 30.776 20.821 -9.157 1.00 68.00 82 GLU A O 1
ATOM 630 N N . ILE A 1 83 ? 31.254 22.875 -9.876 1.00 56.94 83 ILE A N 1
ATOM 631 C CA . ILE A 1 83 ? 30.909 22.658 -11.293 1.00 56.94 83 ILE A CA 1
ATOM 632 C C . ILE A 1 83 ? 31.564 21.418 -11.928 1.00 56.94 83 ILE A C 1
ATOM 634 O O . ILE A 1 83 ? 30.982 20.814 -12.822 1.00 56.94 83 ILE A O 1
ATOM 638 N N . LEU A 1 84 ? 32.744 20.997 -11.461 1.00 50.59 84 LEU A N 1
ATOM 639 C CA . LEU A 1 84 ? 3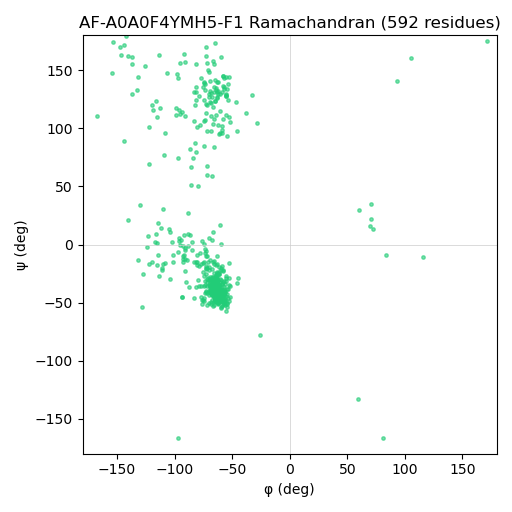3.437 19.798 -11.965 1.00 50.59 84 LEU A CA 1
ATOM 640 C C . LEU A 1 84 ? 33.177 18.531 -11.117 1.00 50.59 84 LEU A C 1
ATOM 642 O O . LEU A 1 84 ? 33.793 17.488 -11.344 1.00 50.59 84 LEU A O 1
ATOM 646 N N . GLY A 1 85 ? 32.292 18.615 -10.117 1.00 54.84 85 GLY A N 1
ATOM 647 C CA . GLY A 1 85 ? 31.871 17.508 -9.253 1.00 54.84 85 GLY A CA 1
ATOM 648 C C . GLY A 1 85 ? 32.919 17.008 -8.262 1.00 54.84 85 GLY A C 1
ATOM 649 O O . GLY A 1 85 ? 33.030 15.811 -7.999 1.00 54.84 85 GLY A O 1
ATOM 650 N N . GLN A 1 86 ? 33.748 17.916 -7.746 1.00 59.50 86 GLN A N 1
ATOM 651 C CA . GLN A 1 86 ? 34.988 17.564 -7.056 1.00 59.50 86 GLN A CA 1
ATOM 652 C C . GLN A 1 86 ? 35.083 18.084 -5.605 1.00 59.50 86 GLN A C 1
ATOM 654 O O . GLN A 1 86 ? 35.913 17.582 -4.842 1.00 59.50 86 GLN A O 1
ATOM 659 N N . LEU A 1 87 ? 34.284 19.053 -5.165 1.00 66.69 87 LEU A N 1
ATOM 660 C CA . LEU A 1 87 ? 34.434 19.652 -3.835 1.00 66.69 87 LEU A CA 1
ATOM 661 C C . LEU A 1 87 ? 33.547 18.962 -2.793 1.00 66.69 87 LEU A C 1
ATOM 663 O O . LEU A 1 87 ? 34.044 18.609 -1.720 1.00 66.69 87 LEU A O 1
ATOM 667 N N . LEU A 1 88 ? 32.282 18.693 -3.124 1.00 67.38 88 LEU A N 1
ATOM 668 C CA . LEU A 1 88 ? 31.299 18.089 -2.223 1.00 67.38 88 LEU A CA 1
ATOM 669 C C . LEU A 1 88 ? 31.832 16.772 -1.644 1.00 67.38 88 LEU A C 1
ATOM 671 O O . LEU A 1 88 ? 31.951 16.642 -0.430 1.00 67.38 88 LEU A O 1
ATOM 675 N N . TRP A 1 89 ? 32.270 15.843 -2.496 1.00 65.75 89 TRP A N 1
ATOM 676 C CA . TRP A 1 89 ? 32.810 14.542 -2.077 1.00 65.75 89 TRP A CA 1
ATOM 677 C C . TRP A 1 89 ? 34.096 14.636 -1.249 1.00 65.75 89 TRP A C 1
ATOM 679 O O . TRP A 1 89 ? 34.317 13.825 -0.354 1.00 65.75 89 TRP A O 1
ATOM 689 N N . ARG A 1 90 ? 34.951 15.634 -1.504 1.00 72.75 90 ARG A N 1
ATOM 690 C CA . ARG A 1 90 ? 36.220 15.790 -0.774 1.00 72.75 90 ARG A CA 1
ATOM 691 C C . ARG A 1 90 ? 36.015 16.380 0.618 1.00 72.75 90 ARG A C 1
ATOM 693 O O . ARG A 1 90 ? 36.710 15.970 1.543 1.00 72.75 90 ARG A O 1
ATOM 700 N N . VAL A 1 91 ? 35.062 17.300 0.775 1.00 76.62 91 VAL A N 1
ATOM 701 C CA . VAL A 1 91 ? 34.752 17.960 2.056 1.00 76.62 91 VAL A CA 1
ATOM 702 C C . VAL A 1 91 ? 34.093 16.998 3.048 1.00 76.62 91 VAL A C 1
ATOM 704 O O . VAL A 1 91 ? 34.313 17.107 4.256 1.00 76.62 91 VAL A O 1
ATOM 707 N N . VAL A 1 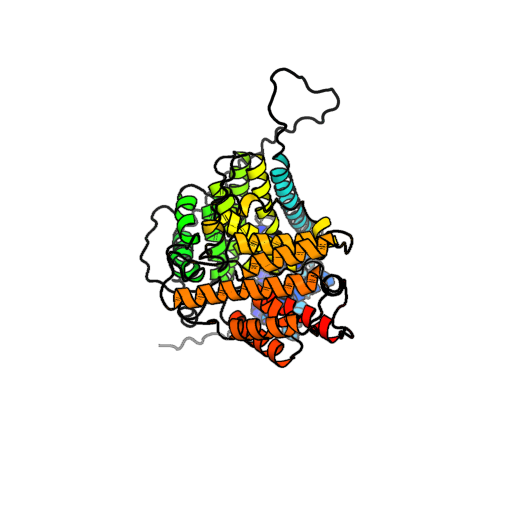92 ? 33.340 16.017 2.550 1.00 76.62 92 VAL A N 1
ATOM 708 C CA . VAL A 1 92 ? 32.678 14.986 3.365 1.00 76.62 92 VAL A CA 1
ATOM 709 C C . VAL A 1 92 ? 33.665 14.211 4.248 1.00 76.62 92 VAL A C 1
ATOM 711 O O . VAL A 1 92 ? 33.398 14.003 5.435 1.00 76.62 92 VAL A O 1
ATOM 714 N N . ASP A 1 93 ? 34.841 13.886 3.705 1.00 74.81 93 ASP A N 1
ATOM 715 C CA . ASP A 1 93 ? 35.882 13.082 4.362 1.00 74.81 93 ASP A CA 1
ATOM 716 C C . ASP A 1 93 ? 36.931 13.907 5.136 1.00 74.81 93 ASP A C 1
ATOM 718 O O . ASP A 1 93 ? 37.963 13.363 5.567 1.00 74.81 93 ASP A O 1
ATOM 722 N N . MET A 1 94 ? 36.710 15.218 5.286 1.00 80.69 94 MET A N 1
ATOM 723 C CA . MET A 1 94 ? 37.611 16.146 5.981 1.00 80.69 94 MET A CA 1
ATOM 724 C C . MET A 1 94 ? 37.154 16.404 7.424 1.00 80.69 94 MET A C 1
ATOM 726 O O . MET A 1 94 ? 35.961 16.430 7.728 1.00 80.69 94 MET A O 1
ATOM 730 N N . SER A 1 95 ? 38.093 16.607 8.351 1.00 84.06 95 SER A N 1
ATOM 731 C CA . SER A 1 95 ? 37.777 17.131 9.690 1.00 84.06 95 SER A CA 1
ATOM 732 C C . SER A 1 95 ? 37.432 18.625 9.625 1.00 84.06 95 SER A C 1
ATOM 734 O O . SER A 1 95 ? 37.772 19.303 8.657 1.00 84.06 95 SER A O 1
ATOM 736 N N . SER A 1 96 ? 36.781 19.166 10.658 1.00 82.94 96 SER A N 1
ATOM 737 C CA . SER A 1 96 ? 36.449 20.600 10.714 1.00 82.94 96 SER A CA 1
ATOM 738 C C . SER A 1 96 ? 37.689 21.496 10.582 1.00 82.94 96 SER A C 1
ATOM 740 O O . SER A 1 96 ? 37.642 22.502 9.878 1.00 82.94 96 SER A O 1
ATOM 742 N N . ASP A 1 97 ? 38.825 21.088 11.157 1.00 81.62 97 ASP A N 1
ATOM 743 C CA . ASP A 1 97 ? 40.099 21.810 11.029 1.00 81.62 97 ASP A CA 1
ATOM 744 C C . ASP A 1 97 ? 40.673 21.743 9.609 1.00 81.62 97 ASP A C 1
ATOM 746 O O . ASP A 1 97 ? 41.225 22.721 9.109 1.00 81.62 97 ASP A O 1
ATOM 750 N N . GLN A 1 98 ? 40.500 20.611 8.919 1.00 84.38 98 GLN A N 1
ATOM 751 C CA . GLN A 1 98 ? 40.918 20.453 7.524 1.00 84.38 98 GLN A CA 1
ATOM 752 C C . GLN A 1 98 ? 40.061 21.297 6.575 1.00 84.38 98 GLN A C 1
ATOM 754 O O . GLN A 1 98 ? 40.600 21.892 5.643 1.00 84.38 98 GLN A O 1
ATOM 759 N N . VAL A 1 99 ? 38.751 21.387 6.823 1.00 83.88 99 VAL A N 1
ATOM 760 C CA . VAL A 1 99 ? 37.847 22.277 6.078 1.00 83.88 99 VAL A CA 1
ATOM 761 C C . VAL A 1 99 ? 38.221 23.736 6.330 1.00 83.88 99 VAL A C 1
ATOM 763 O O . VAL A 1 99 ? 38.333 24.510 5.383 1.00 83.88 99 VAL A O 1
ATOM 766 N N . LYS A 1 100 ? 38.497 24.112 7.584 1.00 84.12 100 LYS A N 1
ATOM 767 C CA . LYS A 1 100 ? 38.951 25.463 7.935 1.00 84.12 100 LYS A CA 1
ATOM 768 C C . LYS A 1 100 ? 40.277 25.816 7.255 1.00 84.12 100 LYS A C 1
ATOM 770 O O . LYS A 1 100 ? 40.397 26.903 6.698 1.00 84.12 100 LYS A O 1
ATOM 775 N N . GLY A 1 101 ? 41.234 24.887 7.233 1.00 85.06 101 GLY A N 1
ATOM 776 C CA . GLY A 1 101 ? 42.505 25.052 6.524 1.00 85.06 101 GLY A CA 1
ATOM 777 C C . GLY A 1 101 ? 42.332 25.200 5.008 1.00 85.06 101 GLY A C 1
ATOM 778 O O . GLY A 1 101 ? 42.975 26.053 4.403 1.00 85.06 101 GLY A O 1
ATOM 779 N N . LEU A 1 102 ? 41.421 24.433 4.396 1.00 83.81 102 LEU A N 1
ATOM 780 C CA . LEU A 1 102 ? 41.074 24.581 2.978 1.00 83.81 102 LEU A CA 1
ATOM 781 C C . LEU A 1 102 ? 40.451 25.955 2.687 1.00 83.81 102 LEU A C 1
ATOM 783 O O . LEU A 1 102 ? 40.862 26.612 1.733 1.00 83.81 102 LEU A O 1
ATOM 787 N N . ARG A 1 103 ? 39.507 26.413 3.522 1.00 86.81 103 ARG A N 1
ATOM 788 C CA . ARG A 1 103 ? 38.871 27.735 3.381 1.00 86.81 103 ARG A CA 1
ATOM 789 C C . ARG A 1 103 ? 39.891 28.864 3.494 1.00 86.81 103 ARG A C 1
ATOM 791 O O . ARG A 1 103 ? 39.917 29.732 2.634 1.00 86.81 103 ARG A O 1
ATOM 798 N N . GLN A 1 104 ? 40.788 28.809 4.479 1.00 85.94 104 GLN A N 1
ATOM 799 C CA . GLN A 1 104 ? 41.862 29.799 4.633 1.00 85.94 104 GLN A CA 1
ATOM 800 C C . GLN A 1 104 ? 42.812 29.818 3.426 1.00 85.94 104 GLN A C 1
ATOM 802 O O . GLN A 1 104 ? 43.188 30.890 2.954 1.00 85.94 104 GLN A O 1
ATOM 807 N N . ALA A 1 105 ? 43.162 28.647 2.885 1.00 83.81 105 ALA A N 1
ATOM 808 C CA . ALA A 1 105 ? 44.000 28.549 1.692 1.00 83.81 105 ALA A CA 1
ATOM 809 C C . ALA A 1 105 ? 43.311 29.108 0.432 1.00 83.81 105 ALA A C 1
ATOM 811 O O . ALA A 1 105 ? 43.970 29.721 -0.406 1.00 83.81 105 ALA A O 1
ATOM 812 N N . LEU A 1 106 ? 41.992 28.929 0.300 1.00 83.44 106 LEU A N 1
ATOM 813 C CA . LEU A 1 106 ? 41.206 29.506 -0.794 1.00 83.44 106 LEU A CA 1
ATOM 814 C C . LEU A 1 106 ? 41.017 31.015 -0.633 1.00 83.44 106 LEU A C 1
ATOM 816 O O . LEU A 1 106 ? 41.187 31.743 -1.602 1.00 83.44 106 LEU A O 1
ATOM 820 N N . GLN A 1 107 ? 40.759 31.503 0.578 1.00 84.94 107 GLN A N 1
ATOM 821 C CA . GLN A 1 107 ? 40.650 32.936 0.873 1.00 84.94 107 GLN A CA 1
ATOM 822 C C . GLN A 1 107 ? 41.962 33.689 0.615 1.00 84.94 107 GLN A C 1
ATOM 824 O O . GLN A 1 107 ? 41.937 34.852 0.224 1.00 84.94 107 GLN A O 1
ATOM 829 N N . ALA A 1 108 ? 43.111 33.026 0.771 1.00 85.38 108 ALA A N 1
ATOM 830 C CA . ALA A 1 108 ? 44.408 33.577 0.384 1.00 85.38 108 ALA A CA 1
ATOM 831 C C . ALA A 1 108 ? 44.623 33.624 -1.145 1.00 85.38 108 ALA A C 1
ATOM 833 O O . ALA A 1 108 ? 45.591 34.228 -1.609 1.00 85.38 108 ALA A O 1
ATOM 834 N N . ASN A 1 109 ? 43.749 32.993 -1.939 1.00 82.75 109 ASN A N 1
ATOM 835 C CA . ASN A 1 109 ? 43.846 32.963 -3.392 1.00 82.75 109 ASN A CA 1
ATOM 836 C C . ASN A 1 109 ? 43.008 34.096 -4.025 1.00 82.75 109 ASN A C 1
ATOM 838 O O . ASN A 1 109 ? 41.777 34.043 -3.997 1.00 82.75 109 ASN A O 1
ATOM 842 N N . PRO A 1 110 ? 43.631 35.090 -4.684 1.00 80.81 110 PRO A N 1
ATOM 843 C CA . PRO A 1 110 ? 42.904 36.216 -5.273 1.00 80.81 110 PRO A CA 1
ATOM 844 C C . PRO A 1 110 ? 41.923 35.799 -6.380 1.00 80.81 110 PRO A C 1
ATOM 846 O O . PRO A 1 110 ? 40.920 36.477 -6.580 1.00 80.81 110 PRO A O 1
ATOM 849 N N . ARG A 1 111 ? 42.159 34.664 -7.059 1.00 80.44 111 ARG A N 1
ATOM 850 C CA . ARG A 1 111 ? 41.249 34.118 -8.085 1.00 80.44 111 ARG A CA 1
ATOM 851 C C . ARG A 1 111 ? 39.934 33.602 -7.505 1.00 80.44 111 ARG A C 1
ATOM 853 O O . ARG A 1 111 ? 38.893 33.682 -8.150 1.00 80.44 111 ARG A O 1
ATOM 860 N N . TYR A 1 112 ? 39.990 33.067 -6.289 1.00 82.69 112 TYR A N 1
ATOM 861 C CA . TYR A 1 112 ? 38.805 32.626 -5.565 1.00 82.69 112 TYR A CA 1
ATOM 862 C C . TYR A 1 112 ? 37.945 33.827 -5.171 1.00 82.69 112 TYR A C 1
ATOM 864 O O . TYR A 1 112 ? 36.761 33.865 -5.495 1.00 82.69 112 TYR A O 1
ATOM 872 N N . LEU A 1 113 ? 38.571 34.848 -4.573 1.00 81.94 113 LEU A N 1
ATOM 873 C CA . LEU A 1 113 ? 37.891 36.086 -4.192 1.00 81.94 113 LEU A CA 1
ATOM 874 C C . LEU A 1 113 ? 37.260 36.776 -5.410 1.00 81.94 113 LEU A C 1
ATOM 876 O O . LEU A 1 113 ? 36.116 37.208 -5.337 1.00 81.94 113 LEU A O 1
ATOM 880 N N . SER A 1 114 ? 37.956 36.818 -6.552 1.00 81.12 114 SER A N 1
ATOM 881 C CA . SER A 1 114 ? 37.398 37.414 -7.770 1.00 81.12 114 SER A CA 1
ATOM 882 C C . SER A 1 114 ? 36.177 36.678 -8.316 1.00 81.12 114 SER A C 1
ATOM 884 O O . SER A 1 114 ? 35.360 37.314 -8.958 1.00 81.12 114 SER A O 1
ATOM 886 N N . MET A 1 115 ? 36.043 35.368 -8.085 1.00 81.62 115 MET A N 1
ATOM 887 C CA . MET A 1 115 ? 34.899 34.584 -8.566 1.00 81.62 115 MET A CA 1
ATOM 888 C C . MET A 1 115 ? 33.694 34.701 -7.623 1.00 81.62 115 MET A C 1
ATOM 890 O O . MET A 1 115 ? 32.580 34.923 -8.081 1.00 81.62 115 MET A O 1
ATOM 894 N N . ILE A 1 116 ? 33.893 34.568 -6.307 1.00 81.81 116 ILE A N 1
ATOM 895 C CA . ILE A 1 116 ? 32.771 34.611 -5.350 1.00 81.81 116 ILE A CA 1
ATOM 896 C C . ILE A 1 116 ? 32.178 36.016 -5.196 1.00 81.81 116 ILE A C 1
ATOM 898 O O . ILE A 1 116 ? 30.989 36.142 -4.924 1.00 81.81 116 ILE A O 1
ATOM 902 N N . TYR A 1 117 ? 32.992 37.059 -5.398 1.00 80.56 117 TYR A N 1
ATOM 903 C CA . TYR A 1 117 ? 32.551 38.454 -5.364 1.00 80.56 117 TYR A CA 1
ATOM 904 C C . TYR A 1 117 ? 32.240 39.023 -6.750 1.00 80.56 117 TYR A C 1
ATOM 906 O O . TYR A 1 117 ? 31.905 40.202 -6.852 1.00 80.56 117 TYR A O 1
ATOM 914 N N . ASP A 1 118 ? 32.336 38.220 -7.814 1.00 81.62 118 ASP A N 1
ATOM 915 C CA . ASP A 1 118 ? 31.882 38.639 -9.136 1.00 81.62 118 ASP A CA 1
ATOM 916 C C . ASP A 1 118 ? 30.340 38.689 -9.162 1.00 81.62 118 ASP A C 1
ATOM 918 O O . ASP A 1 118 ? 29.674 37.666 -8.941 1.00 81.62 118 ASP A O 1
ATOM 922 N N . PRO A 1 119 ? 29.739 39.861 -9.447 1.00 76.38 119 PRO A N 1
ATOM 923 C CA . PRO A 1 119 ? 28.290 39.999 -9.510 1.00 76.38 119 PRO A CA 1
ATOM 924 C C . PRO A 1 119 ? 27.648 39.073 -10.546 1.00 76.38 119 PRO A C 1
ATOM 926 O O . PRO A 1 119 ? 26.570 38.546 -10.290 1.00 76.38 119 PRO A O 1
ATOM 929 N N . ARG A 1 120 ? 28.323 38.809 -11.676 1.00 75.94 120 ARG A N 1
ATOM 930 C CA . ARG A 1 120 ? 27.793 37.945 -12.748 1.00 75.94 120 ARG A CA 1
ATOM 931 C C . ARG A 1 120 ? 27.723 36.483 -12.322 1.00 75.94 120 ARG A C 1
ATOM 933 O O . ARG A 1 120 ? 26.743 35.803 -12.599 1.00 75.94 120 ARG A O 1
ATOM 940 N N . SER A 1 121 ? 28.742 36.015 -11.611 1.00 73.94 121 SER A N 1
ATOM 941 C CA . SER A 1 121 ? 28.790 34.680 -11.010 1.00 73.94 121 SER A CA 1
ATOM 942 C C . SER A 1 121 ? 27.675 34.473 -9.977 1.00 73.94 121 SER A C 1
ATOM 944 O O . SER A 1 121 ? 27.034 33.424 -9.946 1.00 73.94 121 SER A O 1
ATOM 946 N N . THR A 1 122 ? 27.395 35.495 -9.166 1.00 75.44 122 THR A N 1
ATOM 947 C CA . THR A 1 122 ? 26.290 35.482 -8.193 1.00 75.44 122 THR A CA 1
ATOM 948 C C . THR A 1 122 ? 24.927 35.482 -8.890 1.00 75.44 122 THR A C 1
ATOM 950 O O . THR A 1 122 ? 24.069 34.664 -8.558 1.00 75.44 122 THR A O 1
ATOM 953 N N . GLU A 1 123 ? 24.734 36.363 -9.871 1.00 77.31 123 GLU A N 1
ATOM 954 C CA . GLU A 1 123 ? 23.492 36.486 -10.638 1.00 77.31 123 GLU A CA 1
ATOM 955 C C . GLU A 1 123 ? 23.164 35.194 -11.393 1.00 77.31 123 GLU A C 1
ATOM 957 O O . GLU A 1 123 ? 22.043 34.705 -11.297 1.00 77.31 123 GLU A O 1
ATOM 962 N N . LEU A 1 124 ? 24.164 34.569 -12.022 1.00 79.19 124 LEU A N 1
ATOM 963 C CA . LEU A 1 124 ? 24.033 33.271 -12.680 1.00 79.19 124 LEU A CA 1
ATOM 964 C C . LEU A 1 124 ? 23.514 32.196 -11.715 1.00 79.19 124 LEU A C 1
ATOM 966 O O . LEU A 1 124 ? 22.552 31.501 -12.027 1.00 79.19 124 LEU A O 1
ATOM 970 N N . VAL A 1 125 ? 24.115 32.058 -10.528 1.00 73.06 125 VAL A N 1
ATOM 971 C CA . VAL A 1 125 ? 23.682 31.050 -9.542 1.00 73.06 125 VAL A CA 1
ATOM 972 C C . VAL A 1 125 ? 22.249 31.311 -9.072 1.00 73.06 125 VAL A C 1
ATOM 974 O O . VAL A 1 125 ? 21.459 30.372 -8.976 1.00 73.06 125 VAL A O 1
ATOM 977 N N . LEU A 1 126 ? 21.890 32.570 -8.812 1.00 75.12 126 LEU A N 1
ATOM 978 C CA . LEU A 1 126 ? 20.533 32.942 -8.403 1.00 75.12 126 LEU A CA 1
ATOM 979 C C . LEU A 1 126 ? 19.505 32.693 -9.517 1.00 75.12 126 LEU A C 1
ATOM 981 O O . LEU A 1 126 ? 18.432 32.154 -9.244 1.00 75.12 126 LEU A O 1
ATOM 985 N N . GLU A 1 127 ? 19.844 33.004 -10.769 1.00 78.94 127 GLU A N 1
ATOM 986 C CA . GLU A 1 127 ? 19.002 32.729 -11.936 1.00 78.94 127 GLU A CA 1
ATOM 987 C C . GLU A 1 127 ? 18.756 31.221 -12.100 1.00 78.94 127 GLU A C 1
ATOM 989 O O . GLU A 1 127 ? 17.628 30.789 -12.348 1.00 78.94 127 GLU A O 1
ATOM 994 N N . ARG A 1 128 ? 19.792 30.393 -11.910 1.00 80.25 128 ARG A N 1
ATOM 995 C CA . ARG A 1 128 ? 19.658 28.929 -11.959 1.00 80.25 128 ARG A CA 1
ATOM 996 C C . ARG A 1 128 ? 18.803 28.383 -10.816 1.00 80.25 128 ARG A C 1
ATOM 998 O O . ARG A 1 128 ? 17.953 27.533 -11.069 1.00 80.25 128 ARG A O 1
ATOM 1005 N N . ILE A 1 129 ? 18.963 28.893 -9.590 1.00 71.19 129 ILE A N 1
ATOM 1006 C CA . ILE A 1 129 ? 18.103 28.533 -8.447 1.00 71.19 129 ILE A CA 1
ATOM 1007 C C . ILE A 1 129 ? 16.629 28.809 -8.773 1.00 71.19 129 ILE A C 1
ATOM 1009 O O . ILE A 1 129 ? 15.771 27.947 -8.565 1.00 71.19 129 ILE A O 1
ATOM 1013 N N . GLU A 1 130 ? 16.331 29.989 -9.317 1.00 70.56 130 GLU A N 1
ATOM 1014 C CA . GLU A 1 130 ? 14.960 30.374 -9.653 1.00 70.56 130 GLU A CA 1
ATOM 1015 C C . GLU A 1 130 ? 14.405 29.547 -10.823 1.00 70.56 130 GLU A C 1
ATOM 1017 O O . GLU A 1 130 ? 13.262 29.093 -10.779 1.00 70.56 130 GLU A O 1
ATOM 1022 N N . ARG A 1 131 ? 15.231 29.235 -11.826 1.00 75.81 131 ARG A N 1
ATOM 1023 C CA . ARG A 1 131 ? 14.862 28.347 -12.939 1.00 75.81 131 ARG A CA 1
ATOM 1024 C C . ARG A 1 131 ? 14.508 26.935 -12.468 1.00 75.81 131 ARG A C 1
ATOM 1026 O O . ARG A 1 131 ? 13.494 26.386 -12.901 1.00 75.81 131 ARG A O 1
ATOM 1033 N N . VAL A 1 132 ? 15.301 26.353 -11.564 1.00 69.69 132 VAL A N 1
ATOM 1034 C CA . VAL A 1 132 ? 15.016 25.038 -10.958 1.00 69.69 132 VAL A CA 1
ATOM 1035 C C . VAL A 1 132 ? 13.670 25.068 -10.232 1.00 69.69 132 VAL A C 1
ATOM 1037 O O . VAL A 1 132 ? 12.844 24.172 -10.417 1.00 69.69 132 VAL A O 1
ATOM 1040 N N . ARG A 1 133 ? 13.401 26.131 -9.466 1.00 66.12 133 ARG A N 1
ATOM 1041 C CA . ARG A 1 133 ? 12.123 26.322 -8.769 1.00 66.12 133 ARG A CA 1
ATOM 1042 C C . ARG A 1 133 ? 10.940 26.433 -9.740 1.00 66.12 133 ARG A C 1
ATOM 1044 O O . ARG A 1 133 ? 9.913 25.790 -9.523 1.00 66.12 133 ARG A O 1
ATOM 1051 N N . GLN A 1 134 ? 11.073 27.213 -10.811 1.00 65.94 134 GLN A N 1
ATOM 1052 C CA . GLN A 1 134 ? 10.005 27.425 -11.793 1.00 65.94 134 GLN A CA 1
ATOM 1053 C C . GLN A 1 134 ? 9.700 26.174 -12.619 1.00 65.94 134 GLN A C 1
ATOM 1055 O O . GLN A 1 134 ? 8.528 25.860 -12.825 1.00 65.94 134 GLN A O 1
ATOM 1060 N N . ASN A 1 135 ? 10.721 25.419 -13.032 1.00 67.38 135 ASN A N 1
ATOM 1061 C CA . ASN A 1 135 ? 10.537 24.162 -13.762 1.00 67.38 135 ASN A CA 1
ATOM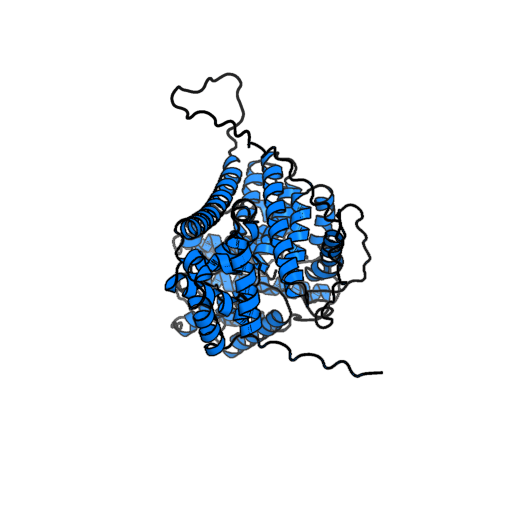 1062 C C . ASN A 1 135 ? 9.743 23.136 -12.943 1.00 67.38 135 ASN A C 1
ATOM 1064 O O . ASN A 1 135 ? 8.859 22.476 -13.487 1.00 67.38 135 ASN A O 1
ATOM 1068 N N . LYS A 1 136 ? 9.992 23.052 -11.629 1.00 57.06 136 LYS A N 1
ATOM 1069 C CA . LYS A 1 136 ? 9.209 22.199 -10.722 1.00 57.06 136 LYS A CA 1
ATOM 1070 C C . LYS A 1 136 ? 7.746 22.645 -10.627 1.00 57.06 136 LYS A C 1
ATOM 1072 O O . LYS A 1 136 ? 6.843 21.831 -10.790 1.00 57.06 136 LYS A O 1
ATOM 1077 N N . ILE A 1 137 ? 7.498 23.942 -10.415 1.00 58.12 137 ILE A N 1
ATOM 1078 C CA . ILE A 1 137 ? 6.132 24.496 -10.332 1.00 58.12 137 ILE A CA 1
ATOM 1079 C C . ILE A 1 137 ? 5.364 24.242 -11.633 1.00 58.12 137 ILE A C 1
ATOM 1081 O O . ILE A 1 137 ? 4.211 23.810 -11.599 1.00 58.12 137 ILE A O 1
ATOM 1085 N N . LYS A 1 138 ? 6.011 24.473 -12.777 1.00 57.00 138 LYS A N 1
ATOM 1086 C CA . LYS A 1 138 ? 5.427 24.252 -14.098 1.00 57.00 138 LYS A CA 1
ATOM 1087 C C . LYS A 1 138 ? 5.089 22.779 -14.334 1.00 57.00 138 LYS A C 1
ATOM 1089 O O . LYS A 1 138 ? 3.969 22.494 -14.737 1.00 57.00 138 LYS A O 1
ATOM 1094 N N . ALA A 1 139 ? 5.993 21.852 -14.011 1.00 53.88 139 ALA A N 1
ATOM 1095 C CA . ALA A 1 139 ? 5.735 20.416 -14.146 1.00 53.88 139 ALA A CA 1
ATOM 1096 C C . ALA A 1 139 ? 4.493 19.971 -13.347 1.00 53.88 139 ALA A C 1
ATOM 1098 O O . ALA A 1 139 ? 3.663 19.217 -13.853 1.00 53.88 139 ALA A O 1
ATOM 1099 N N . CYS A 1 140 ? 4.314 20.503 -12.134 1.00 45.97 140 CYS A N 1
ATOM 1100 C CA . CYS A 1 140 ? 3.131 20.238 -11.314 1.00 45.97 140 CYS A CA 1
ATOM 1101 C C . CYS A 1 140 ? 1.836 20.820 -11.912 1.00 45.97 140 CYS A C 1
ATOM 1103 O O . CYS A 1 140 ? 0.780 20.189 -11.842 1.00 45.97 140 CYS A O 1
ATOM 1105 N N . LEU A 1 141 ? 1.893 22.026 -12.486 1.00 48.31 141 LEU A N 1
ATOM 1106 C CA . LEU A 1 141 ? 0.730 22.689 -13.088 1.00 48.31 141 LEU A CA 1
ATOM 1107 C C . LEU A 1 141 ? 0.319 22.058 -14.425 1.00 48.31 141 LEU A C 1
ATOM 1109 O O . LEU A 1 141 ? -0.871 21.848 -14.653 1.00 48.31 141 LEU A O 1
ATOM 1113 N N . ASP A 1 142 ? 1.281 21.715 -15.279 1.00 51.38 142 ASP A N 1
ATOM 1114 C CA . ASP A 1 142 ? 1.033 21.092 -16.584 1.00 51.38 142 ASP A CA 1
ATOM 1115 C C . ASP A 1 142 ? 0.406 19.697 -16.419 1.00 51.38 142 ASP A C 1
ATOM 1117 O O . ASP A 1 142 ? -0.554 19.347 -17.116 1.00 51.38 142 ASP A O 1
ATOM 1121 N N . PHE A 1 143 ? 0.869 18.932 -15.425 1.00 47.50 143 PHE A N 1
ATOM 1122 C CA . PHE A 1 143 ? 0.251 17.665 -15.037 1.00 47.50 143 PHE A CA 1
ATOM 1123 C C . PHE A 1 143 ? -1.203 17.859 -14.580 1.00 47.50 143 PHE A C 1
ATOM 1125 O O . PHE A 1 143 ? -2.110 17.192 -15.078 1.00 47.50 143 PHE A O 1
ATOM 1132 N N . ARG A 1 144 ? -1.455 18.838 -13.701 1.00 43.53 144 ARG A N 1
ATOM 1133 C CA . ARG A 1 144 ? -2.806 19.167 -13.223 1.00 43.53 144 ARG A CA 1
ATOM 1134 C C . ARG A 1 144 ? -3.762 19.557 -14.346 1.00 43.53 144 ARG A C 1
ATOM 1136 O O . ARG A 1 144 ? -4.901 19.097 -14.353 1.00 43.53 144 ARG A O 1
ATOM 1143 N N . ASN A 1 145 ? -3.323 20.385 -15.285 1.00 51.34 145 ASN A N 1
ATOM 1144 C CA . ASN A 1 145 ? -4.171 20.831 -16.391 1.00 51.34 145 ASN A CA 1
ATOM 1145 C C . ASN A 1 145 ? -4.517 19.686 -17.353 1.00 51.34 145 ASN A C 1
ATOM 1147 O O . ASN A 1 145 ? -5.633 19.634 -17.860 1.00 51.34 145 ASN A O 1
ATOM 1151 N N . SER A 1 146 ? -3.601 18.735 -17.544 1.00 52.34 146 SER A N 1
ATOM 1152 C CA . SER A 1 146 ? -3.827 17.557 -18.393 1.00 52.34 146 SER A CA 1
ATOM 1153 C C . SER A 1 146 ? -4.872 16.603 -17.805 1.00 52.34 146 SER A C 1
ATOM 1155 O O . SER A 1 146 ? -5.667 16.030 -18.541 1.00 52.34 146 SER A O 1
ATOM 1157 N N . VAL A 1 147 ? -4.919 16.477 -16.474 1.00 45.50 147 VAL A N 1
ATOM 1158 C CA . VAL A 1 147 ? -5.940 15.686 -15.763 1.00 45.50 147 VAL A CA 1
ATOM 1159 C C . VAL A 1 147 ? -7.308 16.384 -15.770 1.00 45.50 147 VAL A C 1
ATOM 1161 O O . VAL A 1 147 ? -8.337 15.725 -15.869 1.00 45.50 147 VAL A O 1
ATOM 1164 N N . LEU A 1 148 ? -7.340 17.719 -15.697 1.00 45.94 148 LEU A N 1
ATOM 1165 C CA . LEU A 1 148 ? -8.584 18.503 -15.693 1.00 45.94 148 LEU A CA 1
ATOM 1166 C C . LEU A 1 148 ? -9.214 18.691 -17.087 1.00 45.94 148 LEU A C 1
ATOM 1168 O O . LEU A 1 148 ? -10.404 18.982 -17.168 1.00 45.94 148 LEU A O 1
ATOM 1172 N N . GLY A 1 149 ? -8.463 18.491 -18.175 1.00 48.44 149 GLY A N 1
ATOM 1173 C CA . GLY A 1 149 ? -8.964 18.543 -19.560 1.00 48.44 149 GLY A CA 1
ATOM 1174 C C . GLY A 1 149 ? -9.892 17.385 -19.967 1.00 48.44 149 GLY A C 1
ATOM 1175 O O . GLY A 1 149 ? -10.273 17.287 -21.127 1.00 48.44 149 GLY A O 1
ATOM 1176 N N . TYR A 1 150 ? -10.265 16.508 -19.031 1.00 41.50 150 TYR A N 1
ATOM 1177 C CA . TYR A 1 150 ? -11.126 15.336 -19.233 1.00 41.50 150 TYR A CA 1
ATOM 1178 C C . TYR A 1 150 ? -12.637 15.638 -19.075 1.00 41.50 150 TYR A C 1
ATOM 1180 O O . TYR A 1 150 ? -13.413 14.760 -18.699 1.00 41.50 150 TYR A O 1
ATOM 1188 N N . SER A 1 151 ? -13.074 16.880 -19.326 1.00 38.56 151 SER A N 1
ATOM 1189 C CA . SER A 1 151 ? -14.494 17.262 -19.235 1.00 38.56 151 SER A CA 1
ATOM 1190 C C . SER A 1 151 ? -15.298 16.706 -20.428 1.00 38.56 151 SER A C 1
ATOM 1192 O O . SER A 1 151 ? -14.852 16.847 -21.568 1.00 38.56 151 SER A O 1
ATOM 1194 N N . PRO A 1 152 ? -16.475 16.086 -20.215 1.00 39.72 152 PRO A N 1
ATOM 1195 C CA . PRO A 1 152 ? -17.258 15.437 -21.272 1.00 39.72 152 PRO A CA 1
ATOM 1196 C C . PRO A 1 152 ? -17.976 16.402 -22.236 1.00 39.72 152 PRO A C 1
ATOM 1198 O O . PRO A 1 152 ? -18.516 15.935 -23.235 1.00 39.72 152 PRO A O 1
ATOM 1201 N N . ASP A 1 153 ? -17.965 17.715 -21.982 1.00 40.59 153 ASP A N 1
ATOM 1202 C CA . ASP A 1 153 ? -18.714 18.703 -22.781 1.00 40.59 153 ASP A CA 1
ATOM 1203 C C . ASP A 1 153 ? -17.993 19.209 -24.046 1.00 40.59 153 ASP A C 1
ATOM 1205 O O . ASP A 1 153 ? -18.596 19.911 -24.855 1.00 40.59 153 ASP A O 1
ATOM 1209 N N . ASP A 1 154 ? -16.737 18.822 -24.292 1.00 38.56 154 ASP A N 1
ATOM 1210 C CA . ASP A 1 154 ? -16.004 19.222 -25.506 1.00 38.56 154 ASP A CA 1
ATOM 1211 C C . ASP A 1 154 ? -16.282 18.289 -26.703 1.00 38.56 154 ASP A C 1
ATOM 1213 O O . ASP A 1 154 ? -15.375 17.803 -27.384 1.00 38.56 154 ASP A O 1
ATOM 1217 N N . THR A 1 155 ? -17.559 18.043 -27.009 1.00 38.44 155 THR A N 1
ATOM 1218 C CA . THR A 1 155 ? -17.946 17.628 -28.367 1.00 38.44 155 THR A CA 1
ATOM 1219 C C . THR A 1 155 ? -18.070 18.870 -29.252 1.00 38.44 155 THR A C 1
ATOM 1221 O O . THR A 1 155 ? -18.905 19.727 -28.963 1.00 38.44 155 THR A O 1
ATOM 1224 N N . PRO A 1 156 ? -17.298 19.007 -30.346 1.00 34.38 156 PRO A N 1
ATOM 1225 C CA . PRO A 1 156 ? -17.419 20.162 -31.221 1.00 34.38 156 PRO A CA 1
ATOM 1226 C C . PRO A 1 156 ? -18.694 20.040 -32.064 1.00 34.38 156 PRO A C 1
ATOM 1228 O O . PRO A 1 156 ? -18.753 19.253 -33.009 1.00 34.38 156 PRO A O 1
ATOM 1231 N N . THR A 1 157 ? -19.719 20.832 -31.753 1.00 40.56 157 THR A N 1
ATOM 1232 C CA . THR A 1 157 ? -20.802 21.112 -32.705 1.00 40.56 157 THR A CA 1
ATOM 1233 C C . THR A 1 157 ? -20.304 22.083 -33.786 1.00 40.56 157 THR A C 1
ATOM 1235 O O . THR A 1 157 ? -19.582 23.023 -33.450 1.00 40.56 157 THR A O 1
ATOM 1238 N N . PRO A 1 158 ? -20.655 21.909 -35.077 1.00 41.34 158 PRO A N 1
ATOM 1239 C CA . PRO A 1 158 ? -19.913 22.549 -36.169 1.00 41.34 158 PRO A CA 1
ATOM 1240 C C . PRO A 1 158 ? -20.152 24.049 -36.413 1.00 41.34 158 PRO A C 1
ATOM 1242 O O . PRO A 1 158 ? -19.578 24.551 -37.370 1.00 41.34 158 PRO A O 1
ATOM 1245 N N . ASP A 1 159 ? -20.962 24.772 -35.629 1.00 39.69 159 ASP A N 1
ATOM 1246 C CA . ASP A 1 159 ? -21.535 26.044 -36.123 1.00 39.69 159 ASP A CA 1
ATOM 1247 C C . ASP A 1 159 ? -21.635 27.226 -35.138 1.00 39.69 159 ASP A C 1
ATOM 1249 O O . ASP A 1 159 ? -22.367 28.179 -35.399 1.00 39.69 159 ASP A O 1
ATOM 1253 N N . GLU A 1 160 ? -20.866 27.265 -34.046 1.00 38.94 160 GLU A N 1
ATOM 1254 C CA . GLU A 1 160 ? -20.847 28.458 -33.177 1.00 38.94 160 GLU A CA 1
ATOM 1255 C C . GLU A 1 160 ? -19.485 29.161 -33.160 1.00 38.94 160 GLU A C 1
ATOM 1257 O O . GLU A 1 160 ? -18.490 28.676 -32.616 1.00 38.94 160 GLU A O 1
ATOM 1262 N N . ALA A 1 161 ? -19.446 30.351 -33.766 1.00 40.75 161 ALA A N 1
ATOM 1263 C CA . ALA A 1 161 ? -18.345 31.290 -33.604 1.00 40.75 161 ALA A CA 1
ATOM 1264 C C . ALA A 1 161 ? -18.294 31.784 -32.142 1.00 40.75 161 ALA A C 1
ATOM 1266 O O . ALA A 1 161 ? -19.334 32.134 -31.579 1.00 40.75 161 ALA A O 1
ATOM 1267 N N . PRO A 1 162 ? -17.106 31.846 -31.513 1.00 37.56 162 PRO A N 1
ATOM 1268 C CA . PRO A 1 162 ? -16.995 32.179 -30.099 1.00 37.56 162 PRO A CA 1
ATOM 1269 C C . PRO A 1 162 ? -17.332 33.658 -29.827 1.00 37.56 162 PRO A C 1
ATOM 1271 O O . PRO A 1 162 ? -17.054 34.524 -30.664 1.00 37.56 162 PRO A O 1
ATOM 1274 N N . PRO A 1 163 ? -17.901 33.977 -28.650 1.00 45.62 163 PRO A N 1
ATOM 1275 C CA . PRO A 1 163 ? -18.239 35.344 -28.278 1.00 45.62 163 PRO A CA 1
ATOM 1276 C C . PRO A 1 163 ? -16.986 36.225 -28.082 1.00 45.62 163 PRO A C 1
ATOM 1278 O O . PRO A 1 163 ? -15.909 35.716 -27.768 1.00 45.62 163 PRO A O 1
ATOM 1281 N N . PRO A 1 164 ? -17.109 37.567 -28.187 1.00 35.69 164 PRO A N 1
ATOM 1282 C CA . PRO A 1 164 ? -15.976 38.497 -28.341 1.00 35.69 164 PRO A CA 1
ATOM 1283 C C . PRO A 1 164 ? -15.034 38.633 -27.130 1.00 35.69 164 PRO A C 1
ATOM 1285 O O . PRO A 1 164 ? -14.136 39.471 -27.148 1.00 35.69 164 PRO A O 1
ATOM 1288 N N . TRP A 1 165 ? -15.255 37.858 -26.068 1.00 42.00 165 TRP A N 1
ATOM 1289 C CA . TRP A 1 165 ? -14.568 37.984 -24.779 1.00 42.00 165 TRP A CA 1
ATOM 1290 C C . TRP A 1 165 ? -13.857 36.696 -24.351 1.00 42.00 165 TRP A C 1
ATOM 1292 O O . TRP A 1 165 ? -13.340 36.617 -23.238 1.00 42.00 165 TRP A O 1
ATOM 1302 N N . SER A 1 166 ? -13.800 35.684 -25.218 1.00 31.88 166 SER A N 1
ATOM 1303 C CA . SER A 1 166 ? -12.957 34.515 -24.978 1.00 31.88 166 SER A CA 1
ATOM 1304 C C . SER A 1 166 ? -11.479 34.909 -25.124 1.00 31.88 166 SER A C 1
ATOM 1306 O O . SER A 1 166 ? -11.117 35.506 -26.143 1.00 31.88 166 SER A O 1
ATOM 1308 N N . PRO A 1 167 ? -10.597 34.586 -24.156 1.00 34.34 167 PRO A N 1
ATOM 1309 C CA . PRO A 1 167 ? -9.163 34.728 -24.370 1.00 34.34 167 PRO A CA 1
ATOM 1310 C C . PRO A 1 167 ? -8.766 33.877 -25.586 1.00 34.34 167 PRO A C 1
ATOM 1312 O O . PRO A 1 167 ? -9.373 32.824 -25.813 1.00 34.34 167 PRO A O 1
ATOM 1315 N N . PRO A 1 168 ? -7.795 34.324 -26.402 1.00 28.12 168 PRO A N 1
ATOM 1316 C CA . PRO A 1 168 ? -7.448 33.622 -27.628 1.00 28.12 168 PRO A CA 1
ATOM 1317 C C . PRO A 1 168 ? -7.107 32.171 -27.291 1.00 28.12 168 PRO A C 1
ATOM 1319 O O . PRO A 1 168 ? -6.305 31.926 -26.387 1.00 28.12 168 PRO A O 1
ATOM 1322 N N . ARG A 1 169 ? -7.725 31.214 -28.004 1.00 35.31 169 ARG A N 1
ATOM 1323 C CA . ARG A 1 169 ? -7.320 29.804 -27.964 1.00 35.31 169 ARG A CA 1
ATOM 1324 C C . ARG A 1 169 ? -5.825 29.777 -28.243 1.00 35.31 169 ARG A C 1
ATOM 1326 O O . ARG A 1 169 ? -5.396 30.004 -29.374 1.00 35.31 169 ARG A O 1
ATOM 1333 N N . VAL A 1 170 ? -5.033 29.544 -27.202 1.00 29.58 170 VAL A N 1
ATOM 1334 C CA . VAL A 1 170 ? -3.612 29.291 -27.359 1.00 29.58 170 VAL A CA 1
ATOM 1335 C C . VAL A 1 170 ? -3.544 27.936 -28.039 1.00 29.58 170 VAL A C 1
ATOM 1337 O O . VAL A 1 170 ? -3.703 26.898 -27.407 1.00 29.58 170 VAL A O 1
ATOM 1340 N N . SER A 1 171 ? -3.376 27.964 -29.359 1.00 28.36 171 SER A N 1
ATOM 1341 C CA . SER A 1 171 ? -2.804 26.857 -30.104 1.00 28.36 171 SER A CA 1
ATOM 1342 C C . SER A 1 171 ? -1.467 26.557 -29.440 1.00 28.36 171 SER A C 1
ATOM 1344 O O . SER A 1 171 ? -0.459 27.193 -29.744 1.00 28.36 171 SER A O 1
ATOM 1346 N N . SER A 1 172 ? -1.457 25.622 -28.495 1.00 30.53 172 SER A N 1
ATOM 1347 C CA . SER A 1 172 ? -0.243 25.034 -27.959 1.00 30.53 172 SER A CA 1
ATOM 1348 C C . SER A 1 172 ? 0.337 24.118 -29.031 1.00 30.53 172 SER A C 1
ATOM 1350 O O . SER A 1 172 ? 0.388 22.900 -28.890 1.00 30.53 172 SER A O 1
ATOM 1352 N N . GLN A 1 173 ? 0.803 24.727 -30.122 1.00 25.03 173 GLN A N 1
ATOM 1353 C CA . GLN A 1 173 ? 2.006 24.236 -30.755 1.00 25.03 173 GLN A CA 1
ATOM 1354 C C . GLN A 1 173 ? 3.077 24.388 -29.684 1.00 25.03 173 GLN A C 1
ATOM 1356 O O . GLN A 1 173 ? 3.619 25.469 -29.459 1.00 25.03 173 GLN A O 1
ATOM 1361 N N . ILE A 1 174 ? 3.310 23.304 -28.949 1.00 28.39 174 ILE A N 1
ATOM 1362 C CA . ILE A 1 174 ? 4.566 23.133 -28.244 1.00 28.39 174 ILE A CA 1
ATOM 1363 C C . ILE A 1 174 ? 5.616 23.331 -29.329 1.00 28.39 174 ILE A C 1
ATOM 1365 O O . ILE A 1 174 ? 5.715 22.533 -30.262 1.00 28.39 174 ILE A O 1
ATOM 1369 N N . VAL A 1 175 ? 6.342 24.445 -29.248 1.00 23.94 175 VAL A N 1
ATOM 1370 C CA . VAL A 1 175 ? 7.591 24.603 -29.975 1.00 23.94 175 VAL A CA 1
ATOM 1371 C C . VAL A 1 175 ? 8.473 23.486 -29.442 1.00 23.94 175 VAL A C 1
ATOM 1373 O O . VAL A 1 175 ? 9.048 23.589 -28.360 1.00 23.94 175 VAL A O 1
ATOM 1376 N N . VAL A 1 176 ? 8.495 22.373 -30.173 1.00 24.95 176 VAL A N 1
ATOM 1377 C CA . VAL A 1 176 ? 9.589 21.414 -30.134 1.00 24.95 176 VAL A CA 1
ATOM 1378 C C . VAL A 1 176 ? 10.846 22.271 -30.239 1.00 24.95 176 VAL A C 1
ATOM 1380 O O . VAL A 1 176 ? 10.939 23.040 -31.200 1.00 24.95 176 VAL A O 1
ATOM 1383 N N . PRO A 1 177 ? 11.797 22.214 -29.294 1.00 24.78 177 PRO A N 1
ATOM 1384 C CA . PRO A 1 177 ? 13.121 22.731 -29.564 1.00 24.78 177 PRO A CA 1
ATOM 1385 C C . PRO A 1 177 ? 13.649 21.950 -30.771 1.00 24.78 177 PRO A C 1
ATOM 1387 O O . PRO A 1 177 ? 14.119 20.822 -30.649 1.00 24.78 177 PRO A O 1
ATOM 1390 N N . GLN A 1 178 ? 13.500 22.524 -31.964 1.00 26.56 178 GLN A N 1
ATOM 1391 C CA . GLN A 1 178 ? 14.206 22.133 -33.176 1.00 26.56 178 GLN A CA 1
ATOM 1392 C C . GLN A 1 178 ? 15.664 22.575 -33.027 1.00 26.56 178 GLN A C 1
ATOM 1394 O O . GLN A 1 178 ? 16.190 23.353 -33.809 1.00 26.56 178 GLN A O 1
ATOM 1399 N N . GLU A 1 179 ? 16.328 22.069 -32.001 1.00 24.42 179 GLU A N 1
ATOM 1400 C CA . GLU A 1 179 ? 17.765 21.915 -32.015 1.00 24.42 179 GLU A CA 1
ATOM 1401 C C . GLU A 1 179 ? 17.995 20.436 -31.769 1.00 24.42 179 GLU A C 1
ATOM 1403 O O . GLU A 1 179 ? 17.841 19.914 -30.666 1.00 24.42 179 GLU A O 1
ATOM 1408 N N . TYR A 1 180 ? 18.268 19.746 -32.877 1.00 27.11 180 TYR A N 1
ATOM 1409 C CA . TYR A 1 180 ? 18.945 18.464 -32.884 1.00 27.11 180 TYR A CA 1
ATOM 1410 C C . TYR A 1 180 ? 20.154 18.576 -31.950 1.00 27.11 180 TYR A C 1
ATOM 1412 O O . TYR A 1 180 ? 21.213 19.060 -32.348 1.00 27.11 180 TYR A O 1
ATOM 1420 N N . PHE A 1 181 ? 20.012 18.121 -30.708 1.00 25.42 181 PHE A N 1
ATOM 1421 C CA . PHE A 1 181 ? 21.179 17.721 -29.949 1.00 25.42 181 PHE A CA 1
ATOM 1422 C C . PHE A 1 181 ? 21.746 16.517 -30.694 1.00 25.42 181 PHE A C 1
ATOM 1424 O O . PHE A 1 181 ? 20.998 15.560 -30.943 1.00 25.42 181 PHE A O 1
ATOM 1431 N N . PRO A 1 182 ? 23.021 16.546 -31.115 1.00 23.88 182 PRO A N 1
ATOM 1432 C CA . PRO A 1 182 ? 23.630 15.342 -31.625 1.00 23.88 182 PRO A CA 1
ATOM 1433 C C . PRO A 1 182 ? 23.470 14.308 -30.519 1.00 23.88 182 PRO A C 1
ATOM 1435 O O . PRO A 1 182 ? 23.790 14.566 -29.356 1.00 23.88 182 PRO A O 1
ATOM 1438 N N . VAL A 1 183 ? 22.925 13.152 -30.894 1.00 27.67 183 VAL A N 1
ATOM 1439 C CA . VAL A 1 183 ? 23.175 11.905 -30.185 1.00 27.67 183 VAL A CA 1
ATOM 1440 C C . VAL A 1 183 ? 24.638 11.977 -29.781 1.00 27.67 183 VAL A C 1
ATOM 1442 O O . VAL A 1 183 ? 25.509 12.040 -30.650 1.00 27.67 183 VAL A O 1
ATOM 1445 N N . VAL A 1 184 ? 24.903 12.071 -28.480 1.00 27.81 184 VAL A N 1
ATOM 1446 C CA . VAL A 1 184 ? 26.241 11.848 -27.959 1.00 27.81 184 VAL A CA 1
ATOM 1447 C C . VAL A 1 184 ? 26.501 10.374 -28.243 1.00 27.81 184 VAL A C 1
ATOM 1449 O O . VAL A 1 184 ? 26.248 9.498 -27.425 1.00 27.81 184 VAL A O 1
ATOM 1452 N N . GLN A 1 185 ? 26.949 10.110 -29.469 1.00 27.41 185 GLN A N 1
ATOM 1453 C CA . GLN A 1 185 ? 27.782 8.985 -29.838 1.00 27.41 185 GLN A CA 1
ATOM 1454 C C . GLN A 1 185 ? 29.135 9.221 -29.165 1.00 27.41 185 GLN A C 1
ATOM 1456 O O . GLN A 1 185 ? 30.154 9.366 -29.828 1.00 27.41 185 GLN A O 1
ATOM 1461 N N . ASP A 1 186 ? 29.157 9.324 -27.837 1.00 27.06 186 ASP A N 1
ATOM 1462 C CA . ASP A 1 186 ? 30.381 9.008 -27.125 1.00 27.06 186 ASP A CA 1
ATOM 1463 C C . ASP A 1 186 ? 30.307 7.500 -26.902 1.00 27.06 186 ASP A C 1
ATOM 1465 O O . ASP A 1 186 ? 29.887 6.996 -25.865 1.00 27.06 186 ASP A O 1
ATOM 1469 N N . GLU A 1 187 ? 30.700 6.774 -27.951 1.00 28.41 187 GLU A N 1
ATOM 1470 C CA . GLU A 1 187 ? 31.044 5.348 -27.952 1.00 28.41 187 GLU A CA 1
ATOM 1471 C C . GLU A 1 187 ? 32.231 5.034 -27.018 1.00 28.41 187 GLU A C 1
ATOM 1473 O O . GLU A 1 187 ? 32.830 3.959 -27.081 1.00 28.41 187 GLU A O 1
ATOM 1478 N N . LYS A 1 188 ? 32.587 5.934 -26.097 1.00 28.78 188 LYS A N 1
ATOM 1479 C CA . LYS A 1 188 ? 33.369 5.571 -24.926 1.00 28.78 188 LYS A CA 1
ATOM 1480 C C . LYS A 1 188 ? 32.453 4.830 -23.977 1.00 28.78 188 LYS A C 1
ATOM 1482 O O . LYS A 1 188 ? 31.874 5.414 -23.067 1.00 28.78 188 LYS A O 1
ATOM 1487 N N . ALA A 1 189 ? 32.350 3.529 -24.239 1.00 30.95 189 ALA A N 1
ATOM 1488 C CA . ALA A 1 189 ? 31.836 2.519 -23.339 1.00 30.95 189 ALA A CA 1
ATOM 1489 C C . ALA A 1 189 ? 32.084 2.943 -21.886 1.00 30.95 189 ALA A C 1
ATOM 1491 O O . ALA A 1 189 ? 33.212 2.880 -21.388 1.00 30.95 189 ALA A O 1
ATOM 1492 N N . ILE A 1 190 ? 31.024 3.388 -21.207 1.00 35.84 190 ILE A N 1
ATOM 1493 C CA . ILE A 1 190 ? 30.959 3.230 -19.762 1.00 35.84 190 ILE A CA 1
ATOM 1494 C C . ILE A 1 190 ? 31.063 1.722 -19.602 1.00 35.84 190 ILE A C 1
ATOM 1496 O O . ILE A 1 190 ? 30.136 0.997 -19.956 1.00 35.84 190 ILE A O 1
ATOM 1500 N N . VAL A 1 191 ? 32.249 1.244 -19.235 1.00 32.69 191 VAL A N 1
ATOM 1501 C CA . VAL A 1 191 ? 32.476 -0.176 -19.006 1.00 32.69 191 VAL A CA 1
ATOM 1502 C C . VAL A 1 191 ? 31.566 -0.540 -17.844 1.00 32.69 191 VAL A C 1
ATOM 1504 O O . VAL A 1 191 ? 31.829 -0.164 -16.703 1.00 32.69 191 VAL A O 1
ATOM 1507 N N . PHE A 1 192 ? 30.449 -1.189 -18.162 1.00 38.88 192 PHE A N 1
ATOM 1508 C CA . PHE A 1 192 ? 29.546 -1.754 -17.179 1.00 38.88 192 PHE A CA 1
ATOM 1509 C C . PHE A 1 192 ? 30.307 -2.887 -16.499 1.00 38.88 192 PHE A C 1
ATOM 1511 O O . PHE A 1 192 ? 30.520 -3.950 -17.083 1.00 38.88 192 PHE A O 1
ATOM 1518 N N . GLU A 1 193 ? 30.778 -2.648 -15.276 1.00 41.25 193 GLU A N 1
ATOM 1519 C CA . GLU A 1 193 ? 31.124 -3.771 -14.417 1.00 41.25 193 GLU A CA 1
ATOM 1520 C C . GLU A 1 193 ? 29.832 -4.560 -14.160 1.00 41.25 193 GLU A C 1
ATOM 1522 O O . GLU A 1 193 ? 28.803 -3.949 -13.847 1.00 41.25 193 GLU A O 1
ATOM 1527 N N . PRO A 1 194 ? 29.845 -5.896 -14.323 1.00 43.78 194 PRO A N 1
ATOM 1528 C CA . PRO A 1 194 ? 28.674 -6.714 -14.052 1.00 43.78 194 PRO A CA 1
ATOM 1529 C C . PRO A 1 194 ? 28.182 -6.437 -12.632 1.00 43.78 194 PRO A C 1
ATOM 1531 O O . PRO A 1 194 ? 28.980 -6.377 -11.692 1.00 43.78 194 PRO A O 1
ATOM 1534 N N . VAL A 1 195 ? 26.869 -6.241 -12.488 1.00 52.28 195 VAL A N 1
ATOM 1535 C CA . VAL A 1 195 ? 26.246 -5.906 -11.206 1.00 52.28 195 VAL A CA 1
ATOM 1536 C C . VAL A 1 195 ? 26.627 -6.971 -10.176 1.00 52.28 195 VAL A C 1
ATOM 1538 O O . VAL A 1 195 ? 26.227 -8.130 -10.283 1.00 52.28 195 VAL A O 1
ATOM 1541 N N . SER A 1 196 ? 27.434 -6.585 -9.185 1.00 52.31 196 SER A N 1
ATOM 1542 C CA . SER A 1 196 ? 27.710 -7.433 -8.028 1.00 52.31 196 SER A CA 1
ATOM 1543 C C . SER A 1 196 ? 26.570 -7.261 -7.028 1.00 52.31 196 SER A C 1
ATOM 1545 O O . SER A 1 196 ? 26.410 -6.214 -6.397 1.00 52.31 196 SER A O 1
ATOM 1547 N N . TRP A 1 197 ? 25.724 -8.283 -6.953 1.00 57.53 197 TRP A N 1
ATOM 1548 C CA . TRP A 1 197 ? 24.614 -8.364 -6.008 1.00 57.53 197 TRP A CA 1
ATOM 1549 C C . TRP A 1 197 ? 25.134 -8.739 -4.624 1.00 57.53 197 TRP A C 1
ATOM 1551 O O . TRP A 1 197 ? 26.036 -9.571 -4.520 1.00 57.53 197 TRP A O 1
ATOM 1561 N N . ASP A 1 198 ? 24.545 -8.184 -3.565 1.00 54.44 198 ASP A N 1
ATOM 1562 C CA . ASP A 1 198 ? 24.779 -8.695 -2.214 1.00 54.44 198 ASP A CA 1
ATOM 1563 C C . ASP A 1 198 ? 24.052 -10.055 -2.052 1.00 54.44 198 ASP A C 1
ATOM 1565 O O . ASP A 1 198 ? 22.817 -10.107 -2.083 1.00 54.44 198 ASP A O 1
ATOM 1569 N N . PRO A 1 199 ? 24.785 -11.179 -1.889 1.00 48.69 199 PRO A N 1
ATOM 1570 C CA . PRO A 1 199 ? 24.200 -12.519 -1.803 1.00 48.69 199 PRO A CA 1
ATOM 1571 C C . PRO A 1 199 ? 23.340 -12.741 -0.553 1.00 48.69 199 PRO A C 1
ATOM 1573 O O . PRO A 1 199 ? 22.602 -13.722 -0.485 1.00 48.69 199 PRO A O 1
ATOM 1576 N N . SER A 1 200 ? 23.429 -11.862 0.451 1.00 50.28 200 SER A N 1
ATOM 1577 C CA . SER A 1 200 ? 22.632 -11.964 1.678 1.00 50.28 200 SER A CA 1
ATOM 1578 C C . SER A 1 200 ? 21.146 -11.621 1.477 1.00 50.28 200 SER A C 1
ATOM 1580 O O . SER A 1 200 ? 20.330 -11.882 2.362 1.00 50.28 200 SER A O 1
ATOM 1582 N N . LEU A 1 201 ? 20.777 -11.089 0.306 1.00 54.31 201 LEU A N 1
ATOM 1583 C CA . LEU A 1 201 ? 19.464 -10.500 0.036 1.00 54.31 201 LEU A CA 1
ATOM 1584 C C . LEU A 1 201 ? 18.417 -11.450 -0.571 1.00 54.31 201 LEU A C 1
ATOM 1586 O O . LEU A 1 201 ? 17.250 -11.078 -0.647 1.00 54.31 201 LEU A O 1
ATOM 1590 N N . SER A 1 202 ? 18.791 -12.646 -1.042 1.00 53.78 202 SER A N 1
ATOM 1591 C CA . SER A 1 202 ? 18.149 -13.140 -2.272 1.00 53.78 202 SER A CA 1
ATOM 1592 C C . SER A 1 202 ? 17.281 -14.404 -2.216 1.00 53.78 202 SER A C 1
ATOM 1594 O O . SER A 1 202 ? 16.802 -14.841 -3.262 1.00 53.78 202 SER A O 1
ATOM 1596 N N . TYR A 1 203 ? 17.084 -15.029 -1.056 1.00 51.56 203 TYR A N 1
ATOM 1597 C CA . TYR A 1 203 ? 16.209 -16.217 -0.961 1.00 51.56 203 TYR A CA 1
ATOM 1598 C C . TYR A 1 203 ? 15.138 -16.108 0.122 1.00 51.56 203 TYR A C 1
ATOM 1600 O O . TYR A 1 203 ? 14.071 -16.704 0.006 1.00 51.56 203 TYR A O 1
ATOM 1608 N N . ASN A 1 204 ? 15.394 -15.290 1.142 1.00 56.81 204 ASN A N 1
ATOM 1609 C CA . ASN A 1 204 ? 14.547 -15.202 2.324 1.00 56.81 204 ASN A CA 1
ATOM 1610 C C . ASN A 1 204 ? 13.857 -13.836 2.480 1.00 56.81 204 ASN A C 1
ATOM 1612 O O . ASN A 1 204 ? 13.008 -13.711 3.350 1.00 56.81 204 ASN A O 1
ATOM 1616 N N . GLY A 1 205 ? 14.203 -12.823 1.676 1.00 69.12 205 GLY A N 1
ATOM 1617 C CA . GLY A 1 205 ? 13.589 -11.485 1.710 1.00 69.12 205 GLY A CA 1
ATOM 1618 C C . GLY A 1 205 ? 12.491 -11.298 0.660 1.00 69.12 205 GLY A C 1
ATOM 1619 O O . GLY A 1 205 ? 12.049 -12.262 0.041 1.00 69.12 205 GLY A O 1
ATOM 1620 N N . LEU A 1 206 ? 12.071 -10.053 0.434 1.00 77.00 206 LEU A N 1
ATOM 1621 C CA . LEU A 1 206 ? 11.141 -9.671 -0.635 1.00 77.00 206 LEU A CA 1
ATOM 1622 C C . LEU A 1 206 ? 11.744 -9.777 -2.036 1.00 77.00 206 LEU A C 1
ATOM 1624 O O . LEU A 1 206 ? 11.022 -9.821 -3.013 1.00 77.00 206 LEU A O 1
ATOM 1628 N N . ILE A 1 207 ? 13.060 -9.800 -2.150 1.00 77.25 207 ILE A N 1
ATOM 1629 C CA . ILE A 1 207 ? 13.775 -9.927 -3.415 1.00 77.25 207 ILE A CA 1
ATOM 1630 C C . ILE A 1 207 ? 14.109 -11.410 -3.582 1.00 77.25 207 ILE A C 1
ATOM 1632 O O . ILE A 1 207 ? 14.822 -11.983 -2.757 1.00 77.25 207 ILE A O 1
ATOM 1636 N N . LYS A 1 208 ? 13.550 -12.055 -4.612 1.00 75.75 208 LYS A N 1
ATOM 1637 C CA . LYS A 1 208 ? 13.682 -13.507 -4.826 1.00 75.75 208 LYS A CA 1
ATOM 1638 C C . LYS A 1 208 ? 14.503 -13.770 -6.078 1.00 75.75 208 LYS A C 1
ATOM 1640 O O . LYS A 1 208 ? 14.039 -13.440 -7.156 1.00 75.75 208 LYS A O 1
ATOM 1645 N N . LEU A 1 209 ? 15.664 -14.415 -5.982 1.00 65.19 209 LEU A N 1
ATOM 1646 C CA . LEU A 1 209 ? 16.380 -14.860 -7.184 1.00 65.19 209 LEU A CA 1
ATOM 1647 C C . LEU A 1 209 ? 15.667 -16.062 -7.808 1.00 65.19 209 LEU A C 1
ATOM 1649 O O . LEU A 1 209 ? 15.764 -17.175 -7.291 1.00 65.19 209 LEU A O 1
ATOM 1653 N N . HIS A 1 210 ? 14.993 -15.846 -8.935 1.00 63.56 210 HIS A N 1
ATOM 1654 C CA . HIS A 1 210 ? 14.565 -16.929 -9.816 1.00 63.56 210 HIS A CA 1
ATOM 1655 C C . HIS A 1 210 ? 15.573 -17.112 -10.959 1.00 63.56 210 HIS A C 1
ATOM 1657 O O . HIS A 1 210 ? 16.132 -16.129 -11.452 1.00 63.56 210 HIS A O 1
ATOM 1663 N N . PRO A 1 211 ? 15.843 -18.355 -11.400 1.00 53.72 211 PRO A N 1
ATOM 1664 C CA . PRO A 1 211 ? 16.647 -18.584 -12.592 1.00 53.72 211 PRO A CA 1
ATOM 1665 C C . PRO A 1 211 ? 16.019 -17.861 -13.788 1.00 53.72 211 PRO A C 1
ATOM 1667 O O . PRO A 1 211 ? 14.807 -17.960 -13.993 1.00 53.72 211 PRO A O 1
ATOM 1670 N N . ALA A 1 212 ? 16.843 -17.180 -14.588 1.00 56.62 212 ALA A N 1
ATOM 1671 C CA . ALA A 1 212 ? 16.403 -16.497 -15.800 1.00 56.62 212 ALA A CA 1
ATOM 1672 C C . ALA A 1 212 ? 15.748 -17.500 -16.762 1.00 56.62 212 ALA A C 1
ATOM 1674 O O . ALA A 1 212 ? 16.421 -18.249 -17.472 1.00 56.62 212 ALA A O 1
ATOM 1675 N N . THR A 1 213 ? 14.420 -17.543 -16.748 1.00 52.19 213 THR A N 1
ATOM 1676 C CA . THR A 1 213 ? 13.620 -18.508 -17.517 1.00 52.19 213 THR A CA 1
ATOM 1677 C C . THR A 1 213 ? 12.851 -17.836 -18.645 1.00 52.19 213 THR A C 1
ATOM 1679 O O . THR A 1 213 ? 12.537 -18.494 -19.637 1.00 52.19 213 THR A O 1
ATOM 1682 N N . ILE A 1 214 ? 12.610 -16.522 -18.554 1.00 59.38 214 ILE A N 1
ATOM 1683 C CA . ILE A 1 214 ? 11.799 -15.781 -19.521 1.00 59.38 214 ILE A CA 1
ATOM 1684 C C . ILE A 1 214 ? 12.637 -14.689 -20.195 1.00 59.38 214 ILE A C 1
ATOM 1686 O O . ILE A 1 214 ? 13.106 -13.753 -19.554 1.00 59.38 214 ILE A O 1
ATOM 1690 N N . ASN A 1 215 ? 12.832 -14.808 -21.511 1.00 58.22 215 ASN A N 1
ATOM 1691 C CA . ASN A 1 215 ? 13.616 -13.867 -22.316 1.00 58.22 215 ASN A CA 1
ATOM 1692 C C . ASN A 1 215 ? 12.688 -13.027 -23.214 1.00 58.22 215 ASN A C 1
ATOM 1694 O O . ASN A 1 215 ? 12.308 -13.467 -24.300 1.00 58.22 215 ASN A O 1
ATOM 1698 N N . TYR A 1 216 ? 12.322 -11.819 -22.772 1.00 64.94 216 TYR A N 1
ATOM 1699 C CA . TYR A 1 216 ? 11.418 -10.910 -23.499 1.00 64.94 216 TYR A CA 1
ATOM 1700 C C . TYR A 1 216 ? 12.139 -10.034 -24.533 1.00 64.94 216 TYR A C 1
ATOM 1702 O O . TYR A 1 216 ? 12.208 -8.812 -24.400 1.00 64.94 216 TYR A O 1
ATOM 1710 N N . LYS A 1 217 ? 12.679 -10.639 -25.596 1.00 65.56 217 LYS A N 1
ATOM 1711 C CA . LYS A 1 217 ? 13.325 -9.872 -26.677 1.00 65.56 217 LYS A CA 1
ATOM 1712 C C . LYS A 1 217 ? 12.381 -8.794 -27.234 1.00 65.56 217 LYS A C 1
ATOM 1714 O O . LYS A 1 217 ? 11.297 -9.113 -27.710 1.00 65.56 217 LYS A O 1
ATOM 1719 N N . GLY A 1 218 ? 12.832 -7.536 -27.223 1.00 67.94 218 GLY A N 1
ATOM 1720 C CA . GLY A 1 218 ? 12.109 -6.386 -27.788 1.00 67.94 218 GLY A CA 1
ATOM 1721 C C . GLY A 1 218 ? 11.672 -5.320 -26.777 1.00 67.94 218 GLY A C 1
ATOM 1722 O O . GLY A 1 218 ? 11.304 -4.223 -27.192 1.00 67.94 218 GLY A O 1
ATOM 1723 N N . LEU A 1 219 ? 11.766 -5.592 -25.470 1.00 74.88 219 LEU A N 1
ATOM 1724 C CA . LEU A 1 219 ? 11.466 -4.601 -24.425 1.00 74.88 219 LEU A CA 1
ATOM 1725 C C . LEU A 1 219 ? 12.615 -3.632 -24.133 1.00 74.88 219 LEU A C 1
ATOM 1727 O O . LEU A 1 219 ? 12.372 -2.606 -23.513 1.00 74.88 219 LEU A O 1
ATOM 1731 N N . TRP A 1 220 ? 13.839 -3.917 -24.571 1.00 81.00 220 TRP A N 1
ATOM 1732 C CA . TRP A 1 220 ? 15.013 -3.082 -24.309 1.00 81.00 220 TRP A CA 1
ATOM 1733 C C . TRP A 1 220 ? 15.735 -2.685 -25.595 1.00 81.00 220 TRP A C 1
ATOM 1735 O O . TRP A 1 220 ? 15.711 -3.397 -26.600 1.00 81.00 220 TRP A O 1
ATOM 1745 N N . THR A 1 221 ? 16.423 -1.552 -25.527 1.00 79.25 221 THR A N 1
ATOM 1746 C CA . THR A 1 221 ? 17.223 -0.970 -26.613 1.00 79.25 221 THR A CA 1
ATOM 1747 C C . THR A 1 221 ? 18.721 -1.014 -26.330 1.00 79.25 221 THR A C 1
ATOM 1749 O O . THR A 1 221 ? 19.526 -0.933 -27.254 1.00 79.25 221 THR A O 1
ATOM 1752 N N . ASN A 1 222 ? 19.110 -1.159 -25.061 1.00 85.50 222 ASN A N 1
ATOM 1753 C CA . ASN A 1 222 ? 20.498 -1.138 -24.612 1.00 85.50 222 ASN A CA 1
ATOM 1754 C C . ASN A 1 222 ? 20.728 -2.122 -23.450 1.00 85.50 222 ASN A C 1
ATOM 1756 O O . ASN A 1 222 ? 19.785 -2.720 -22.931 1.00 85.50 222 ASN A O 1
ATOM 1760 N N . GLU A 1 223 ? 21.992 -2.316 -23.064 1.00 82.75 223 GLU A N 1
ATOM 1761 C CA . GLU A 1 223 ? 22.362 -3.274 -22.012 1.00 82.75 223 GLU A CA 1
ATOM 1762 C C . GLU A 1 223 ? 21.821 -2.893 -20.635 1.00 82.75 223 GLU A C 1
ATOM 1764 O O . GLU A 1 223 ? 21.369 -3.761 -19.901 1.00 82.75 223 GLU A O 1
ATOM 1769 N N . LEU A 1 224 ? 21.776 -1.600 -20.315 1.00 86.88 224 LEU A N 1
ATOM 1770 C CA . LEU A 1 224 ? 21.223 -1.136 -19.049 1.00 86.88 224 LEU A CA 1
ATOM 1771 C C . LEU A 1 224 ? 19.732 -1.485 -18.919 1.00 86.88 224 LEU A C 1
ATOM 1773 O O . LEU A 1 224 ? 19.294 -1.962 -17.878 1.00 86.88 224 LEU A O 1
ATOM 1777 N N . GLU A 1 225 ? 18.941 -1.251 -19.965 1.00 90.31 225 GLU A N 1
ATOM 1778 C CA . GLU A 1 225 ? 17.519 -1.610 -19.982 1.00 90.31 225 GLU A CA 1
ATOM 1779 C C . GLU A 1 225 ? 17.305 -3.121 -19.891 1.00 90.31 225 GLU A C 1
ATOM 1781 O O . GLU A 1 225 ? 16.361 -3.563 -19.238 1.00 90.31 225 GLU A O 1
ATOM 1786 N N . ARG A 1 226 ? 18.196 -3.915 -20.502 1.00 87.62 226 ARG A N 1
ATOM 1787 C CA . ARG A 1 226 ? 18.199 -5.373 -20.341 1.00 87.62 226 ARG A CA 1
ATOM 1788 C C . ARG A 1 226 ? 18.400 -5.751 -18.874 1.00 87.62 226 ARG A C 1
ATOM 1790 O O . ARG A 1 226 ? 17.637 -6.564 -18.372 1.00 87.62 226 ARG A O 1
ATOM 1797 N N . ASP A 1 227 ? 19.365 -5.143 -18.191 1.00 85.38 227 ASP A N 1
ATOM 1798 C CA . ASP A 1 227 ? 19.668 -5.445 -16.787 1.00 85.38 227 ASP A CA 1
ATOM 1799 C C . ASP A 1 227 ? 18.532 -4.990 -15.845 1.00 85.38 227 ASP A C 1
ATOM 1801 O O . ASP A 1 227 ? 18.163 -5.702 -14.910 1.00 85.38 227 ASP A O 1
ATOM 1805 N N . LEU A 1 228 ? 17.909 -3.836 -16.121 1.00 90.81 228 LEU A N 1
ATOM 1806 C CA . LEU A 1 228 ? 16.725 -3.353 -15.393 1.00 90.81 228 LEU A CA 1
ATOM 1807 C C . LEU A 1 228 ? 15.520 -4.282 -15.559 1.00 90.81 228 LEU A C 1
ATOM 1809 O O . LEU A 1 228 ? 14.763 -4.493 -14.607 1.00 90.81 228 LEU A O 1
ATOM 1813 N N . LEU A 1 229 ? 15.327 -4.810 -16.767 1.00 91.25 229 LEU A N 1
ATOM 1814 C CA . LEU A 1 229 ? 14.252 -5.747 -17.061 1.00 91.25 229 LEU A CA 1
ATOM 1815 C C . LEU A 1 229 ? 14.517 -7.127 -16.454 1.00 91.25 229 LEU A C 1
ATOM 1817 O O . LEU A 1 229 ? 13.598 -7.742 -15.923 1.00 91.25 229 LEU A O 1
ATOM 1821 N N . ASP A 1 230 ? 15.761 -7.597 -16.503 1.00 87.31 230 ASP A N 1
ATOM 1822 C CA . ASP A 1 230 ? 16.171 -8.852 -15.876 1.00 87.31 230 ASP A CA 1
ATOM 1823 C C . ASP A 1 230 ? 15.925 -8.804 -14.364 1.00 87.31 230 ASP A C 1
ATOM 1825 O O . ASP A 1 230 ? 15.284 -9.698 -13.811 1.00 87.31 230 ASP A O 1
ATOM 1829 N N . PHE A 1 231 ? 16.305 -7.697 -13.714 1.00 89.19 231 PHE A N 1
ATOM 1830 C CA . PHE A 1 231 ? 15.962 -7.448 -12.316 1.00 89.19 231 PHE A CA 1
ATOM 1831 C C . PHE A 1 231 ? 14.446 -7.424 -12.087 1.00 89.19 231 PHE A C 1
ATOM 1833 O O . PHE A 1 231 ? 13.958 -8.026 -11.131 1.00 89.19 231 PHE A O 1
ATOM 1840 N N . TYR A 1 232 ? 13.679 -6.756 -12.953 1.00 92.75 232 TYR A N 1
ATOM 1841 C CA . TYR A 1 232 ? 12.224 -6.722 -12.817 1.00 92.75 232 TYR A CA 1
ATOM 1842 C C . TYR A 1 232 ? 11.649 -8.144 -12.771 1.00 92.75 232 TYR A C 1
ATOM 1844 O O . TYR A 1 232 ? 11.020 -8.532 -11.790 1.00 92.75 232 TYR A O 1
ATOM 1852 N N . ILE A 1 233 ? 11.927 -8.938 -13.804 1.00 89.88 233 ILE A N 1
ATOM 1853 C CA . ILE A 1 233 ? 11.321 -10.256 -14.017 1.00 89.88 233 ILE A CA 1
ATOM 1854 C C . ILE A 1 233 ? 11.816 -11.270 -12.992 1.00 89.88 233 ILE A C 1
ATOM 1856 O O . ILE A 1 233 ? 11.017 -11.979 -12.388 1.00 89.88 233 ILE A O 1
ATOM 1860 N N . ASN A 1 234 ? 13.133 -11.367 -12.825 1.00 84.75 234 ASN A N 1
ATOM 1861 C CA . ASN A 1 234 ? 13.742 -12.487 -12.115 1.00 84.75 234 ASN A CA 1
ATOM 1862 C C . ASN A 1 234 ? 13.948 -12.209 -10.630 1.00 84.75 234 ASN A C 1
ATOM 1864 O O . ASN A 1 234 ? 14.311 -13.134 -9.908 1.00 84.75 234 ASN A O 1
ATOM 1868 N N . ILE A 1 235 ? 13.762 -10.959 -10.189 1.00 85.62 235 ILE A N 1
ATOM 1869 C CA . ILE A 1 235 ? 14.088 -10.534 -8.827 1.00 85.62 235 ILE A CA 1
ATOM 1870 C C . ILE A 1 235 ? 12.924 -9.814 -8.139 1.00 85.62 235 ILE A C 1
ATOM 1872 O O . ILE A 1 235 ? 12.531 -10.199 -7.035 1.00 85.62 235 ILE A O 1
ATOM 1876 N N . PHE A 1 236 ? 12.371 -8.775 -8.767 1.00 90.94 236 PHE A N 1
ATOM 1877 C CA . PHE A 1 236 ? 11.305 -7.961 -8.178 1.00 90.94 236 PHE A CA 1
ATOM 1878 C C . PHE A 1 236 ? 9.945 -8.665 -8.218 1.00 90.94 236 PHE A C 1
ATOM 1880 O O . PHE A 1 236 ? 9.278 -8.775 -7.189 1.00 90.94 236 PHE A O 1
ATOM 1887 N N . VAL A 1 237 ? 9.538 -9.160 -9.390 1.00 92.50 237 VAL A N 1
ATOM 1888 C CA . VAL A 1 237 ? 8.202 -9.724 -9.621 1.00 92.50 237 VAL A CA 1
ATOM 1889 C C . VAL A 1 237 ? 7.881 -10.927 -8.720 1.00 92.50 237 VAL A C 1
ATOM 1891 O O . VAL A 1 237 ? 6.804 -10.917 -8.118 1.00 92.50 237 VAL A O 1
ATOM 1894 N N . PRO A 1 238 ? 8.769 -11.921 -8.515 1.00 89.94 238 PRO A N 1
ATOM 1895 C CA . PRO A 1 238 ? 8.469 -13.042 -7.618 1.00 89.94 238 PRO A CA 1
ATOM 1896 C C . PRO A 1 238 ? 8.424 -12.620 -6.137 1.00 89.94 238 PRO A C 1
ATOM 1898 O O . PRO A 1 238 ? 7.932 -13.346 -5.279 1.00 89.94 238 PRO A O 1
ATOM 1901 N N . GLY A 1 239 ? 8.919 -11.420 -5.828 1.00 90.56 239 GLY A N 1
ATOM 1902 C CA . GLY A 1 239 ? 8.789 -10.768 -4.532 1.00 90.56 239 GLY A CA 1
ATOM 1903 C C . GLY A 1 239 ? 7.402 -10.235 -4.203 1.00 90.56 239 GLY A C 1
ATOM 1904 O O . GLY A 1 239 ? 7.085 -10.007 -3.034 1.00 90.56 239 GLY A O 1
ATOM 1905 N N . GLN A 1 240 ? 6.571 -10.034 -5.225 1.00 92.56 240 GLN A N 1
ATOM 1906 C CA . GLN A 1 240 ? 5.278 -9.370 -5.083 1.00 92.56 240 GLN A CA 1
ATOM 1907 C C . GLN A 1 240 ? 4.203 -10.321 -4.568 1.00 92.56 240 GLN A C 1
ATOM 1909 O O . GLN A 1 240 ? 3.381 -9.946 -3.737 1.00 92.56 240 GLN A O 1
ATOM 1914 N N . THR A 1 241 ? 4.242 -11.581 -4.997 1.00 93.31 241 THR A N 1
ATOM 1915 C CA . THR A 1 241 ? 3.313 -12.614 -4.546 1.00 93.31 241 THR A CA 1
ATOM 1916 C C . THR A 1 241 ? 3.920 -14.003 -4.681 1.00 93.31 241 THR A C 1
ATOM 1918 O O . THR A 1 241 ? 4.692 -14.262 -5.599 1.00 93.31 241 THR A O 1
ATOM 1921 N N . PHE A 1 242 ? 3.549 -14.900 -3.765 1.00 92.38 242 PHE A N 1
ATOM 1922 C CA . PHE A 1 242 ? 3.856 -16.328 -3.855 1.00 92.38 242 PHE A CA 1
ATOM 1923 C C . PHE A 1 242 ? 2.777 -17.104 -4.635 1.00 92.38 242 PHE A C 1
ATOM 1925 O O . PHE A 1 242 ? 2.881 -18.316 -4.804 1.00 92.38 242 PHE A O 1
ATOM 1932 N N . VAL A 1 243 ? 1.726 -16.421 -5.101 1.00 91.88 243 VAL A N 1
ATOM 1933 C CA . VAL A 1 243 ? 0.669 -16.968 -5.957 1.00 91.88 243 VAL A CA 1
ATOM 1934 C C . VAL A 1 243 ? 1.002 -16.619 -7.409 1.00 91.88 243 VAL A C 1
ATOM 1936 O O . VAL A 1 243 ? 0.430 -15.705 -7.995 1.00 91.88 243 VAL A O 1
ATOM 1939 N N . GLU A 1 244 ? 1.985 -17.317 -7.981 1.00 86.56 244 GLU A N 1
ATOM 1940 C CA . GLU A 1 244 ? 2.596 -16.961 -9.276 1.00 86.56 244 GLU A CA 1
ATOM 1941 C C . GLU A 1 244 ? 1.582 -16.787 -10.416 1.00 86.56 244 GLU A C 1
ATOM 1943 O O . GLU A 1 244 ? 1.710 -15.866 -11.218 1.00 86.56 244 GLU A O 1
ATOM 1948 N N . ALA A 1 245 ? 0.549 -17.634 -10.457 1.00 88.81 245 ALA A N 1
ATOM 1949 C CA . ALA A 1 245 ? -0.493 -17.600 -11.485 1.00 88.81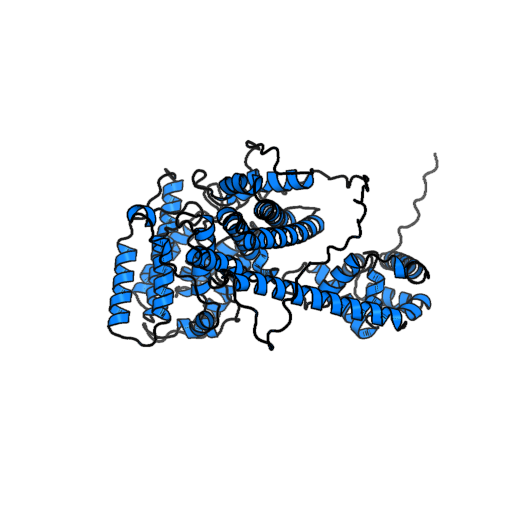 245 ALA A CA 1
ATOM 1950 C C . ALA A 1 245 ? -1.377 -16.339 -11.442 1.00 88.81 245 ALA A C 1
ATOM 1952 O O . ALA A 1 245 ? -2.097 -16.075 -12.399 1.00 88.81 245 ALA A O 1
ATOM 1953 N N . GLU A 1 246 ? -1.339 -15.579 -10.347 1.00 89.19 246 GLU A N 1
ATOM 1954 C CA . GLU A 1 246 ? -2.099 -14.338 -10.153 1.00 89.19 246 GLU A CA 1
ATOM 1955 C C . GLU A 1 246 ? -1.172 -13.114 -10.049 1.00 89.19 246 GLU A C 1
ATOM 1957 O O . GLU A 1 246 ? -1.557 -12.066 -9.531 1.00 89.19 246 GLU A O 1
ATOM 1962 N N . ASN A 1 247 ? 0.078 -13.233 -10.507 1.00 92.25 247 ASN A N 1
ATOM 1963 C CA . ASN A 1 247 ? 1.048 -12.151 -10.425 1.00 92.25 247 ASN A CA 1
ATOM 1964 C C . ASN A 1 247 ? 0.873 -11.141 -11.569 1.00 92.25 247 ASN A C 1
ATOM 1966 O O . ASN A 1 247 ? 1.564 -11.206 -12.586 1.00 92.25 247 ASN A O 1
ATOM 1970 N N . THR A 1 248 ? 0.002 -10.153 -11.358 1.00 93.81 248 THR A N 1
ATOM 1971 C CA . THR A 1 248 ? -0.289 -9.086 -12.332 1.00 93.81 248 THR A CA 1
ATOM 1972 C C . THR A 1 248 ? 0.960 -8.361 -12.838 1.00 93.81 248 THR A C 1
ATOM 1974 O O . THR A 1 248 ? 0.969 -7.899 -13.975 1.00 93.81 248 THR A O 1
ATOM 1977 N N . TYR A 1 249 ? 2.040 -8.269 -12.051 1.00 95.19 249 TYR A N 1
ATOM 1978 C CA . TYR A 1 249 ? 3.274 -7.617 -12.503 1.00 95.19 249 TYR A CA 1
ATOM 1979 C C . TYR A 1 249 ? 3.930 -8.344 -13.691 1.00 95.19 249 TYR A C 1
ATOM 1981 O O . TYR A 1 249 ? 4.585 -7.696 -14.506 1.00 95.19 249 TYR A O 1
ATOM 1989 N N . LEU A 1 250 ? 3.727 -9.661 -13.843 1.00 92.38 250 LEU A N 1
ATOM 1990 C CA . LEU A 1 250 ? 4.136 -10.379 -15.058 1.00 92.38 250 LEU A CA 1
ATOM 1991 C C . LEU A 1 250 ? 3.294 -9.960 -16.264 1.00 92.38 250 LEU A C 1
ATOM 1993 O O . LEU A 1 250 ? 3.844 -9.741 -17.344 1.00 92.38 250 LEU A O 1
ATOM 1997 N N . ASP A 1 251 ? 1.983 -9.797 -16.084 1.00 91.81 251 ASP A N 1
ATOM 1998 C CA . ASP A 1 251 ? 1.066 -9.425 -17.166 1.00 91.81 251 ASP A CA 1
ATOM 1999 C C . ASP A 1 251 ? 1.378 -8.030 -17.728 1.00 91.81 251 ASP A C 1
ATOM 2001 O O . ASP A 1 251 ? 1.242 -7.793 -18.934 1.00 91.81 251 ASP A O 1
ATOM 2005 N N . LEU A 1 252 ? 1.907 -7.127 -16.890 1.00 94.81 252 LEU A N 1
ATOM 2006 C CA . LEU A 1 252 ? 2.337 -5.786 -17.307 1.00 94.81 252 LEU A CA 1
ATOM 2007 C C . LEU A 1 252 ? 3.435 -5.808 -18.380 1.00 94.81 252 LEU A C 1
ATOM 2009 O O . LEU A 1 252 ? 3.576 -4.835 -19.122 1.00 94.81 252 LEU A O 1
ATOM 2013 N N . LEU A 1 253 ? 4.192 -6.901 -18.518 1.00 93.12 253 LEU A N 1
ATOM 2014 C CA . LEU A 1 253 ? 5.212 -7.039 -19.564 1.00 93.12 253 LEU A CA 1
ATOM 2015 C C . LEU A 1 253 ? 4.587 -7.034 -20.963 1.00 93.12 253 LEU A C 1
ATOM 2017 O O . LEU A 1 253 ? 5.139 -6.431 -21.886 1.00 93.12 253 LEU A O 1
ATOM 2021 N N . ASN A 1 254 ? 3.403 -7.634 -21.119 1.00 90.94 254 ASN A N 1
ATOM 2022 C CA . ASN A 1 254 ? 2.667 -7.619 -22.385 1.00 90.94 254 ASN A CA 1
ATOM 2023 C C . ASN A 1 254 ? 2.176 -6.211 -22.739 1.00 90.94 254 ASN A C 1
ATOM 2025 O O . ASN A 1 254 ? 2.189 -5.828 -23.913 1.00 90.94 254 ASN A O 1
ATOM 2029 N N . VAL A 1 255 ? 1.788 -5.428 -21.730 1.00 93.44 255 VAL A N 1
ATOM 2030 C CA . VAL A 1 255 ? 1.390 -4.024 -21.887 1.00 93.44 255 VAL A CA 1
ATOM 2031 C C . VAL A 1 255 ? 2.607 -3.162 -22.239 1.00 93.44 255 VAL A C 1
ATOM 2033 O O . VAL A 1 255 ? 2.563 -2.376 -23.186 1.00 93.44 255 VAL A O 1
ATOM 2036 N N . ALA A 1 256 ? 3.741 -3.376 -21.567 1.00 94.00 256 ALA A N 1
ATOM 2037 C CA . ALA A 1 256 ? 5.000 -2.672 -21.816 1.00 94.00 256 ALA A CA 1
ATOM 2038 C C . ALA A 1 256 ? 5.565 -2.892 -23.232 1.00 94.00 256 ALA A C 1
ATOM 2040 O O . ALA A 1 256 ? 6.262 -2.025 -23.756 1.00 94.00 256 ALA A O 1
ATOM 2041 N N . MET A 1 257 ? 5.232 -4.008 -23.893 1.00 89.75 257 MET A N 1
ATOM 2042 C CA . MET A 1 257 ? 5.587 -4.229 -25.305 1.00 89.75 257 MET A CA 1
ATOM 2043 C C . MET A 1 257 ? 4.922 -3.220 -26.248 1.00 89.75 257 MET A C 1
ATOM 2045 O O . MET A 1 257 ? 5.427 -2.981 -27.344 1.00 89.75 257 MET A O 1
ATOM 2049 N N . ARG A 1 258 ? 3.775 -2.661 -25.848 1.00 90.19 258 ARG A N 1
ATOM 2050 C CA . ARG A 1 258 ? 2.929 -1.792 -26.680 1.00 90.19 258 ARG A CA 1
ATOM 2051 C C . ARG A 1 258 ? 2.841 -0.364 -26.146 1.00 90.19 258 ARG A C 1
ATOM 2053 O O . ARG A 1 258 ? 2.453 0.525 -26.893 1.00 90.19 258 ARG A O 1
ATOM 2060 N N . SER A 1 259 ? 3.201 -0.143 -24.882 1.00 92.94 259 SER A N 1
ATOM 2061 C CA . SER A 1 259 ? 3.152 1.159 -24.221 1.00 92.94 259 SER A CA 1
ATOM 2062 C C . SER A 1 259 ? 4.528 1.606 -23.741 1.00 92.94 259 SER A C 1
ATOM 2064 O O . SER A 1 259 ? 5.156 0.981 -22.882 1.00 92.94 259 SER A O 1
ATOM 2066 N N . GLU A 1 260 ? 4.968 2.758 -24.252 1.00 93.44 260 GLU A N 1
ATOM 2067 C CA . GLU A 1 260 ? 6.185 3.413 -23.776 1.00 93.44 260 GLU A CA 1
ATOM 2068 C C . GLU A 1 260 ? 6.068 3.841 -22.313 1.00 93.44 260 GLU A C 1
ATOM 2070 O O . GLU A 1 260 ? 7.049 3.740 -21.577 1.00 93.44 260 GLU A O 1
ATOM 2075 N N . SER A 1 261 ? 4.889 4.301 -21.880 1.00 94.75 261 SER A N 1
ATOM 2076 C CA . SER A 1 261 ? 4.682 4.775 -20.511 1.00 94.75 261 SER A CA 1
ATOM 2077 C C . SER A 1 261 ? 4.853 3.642 -19.502 1.00 94.75 261 SER A C 1
ATOM 2079 O O . SER A 1 261 ? 5.613 3.795 -18.543 1.00 94.75 261 SER A O 1
ATOM 2081 N N . THR A 1 262 ? 4.266 2.474 -19.779 1.00 96.31 262 THR A N 1
ATOM 2082 C CA . THR A 1 262 ? 4.388 1.295 -18.911 1.00 96.31 262 THR A CA 1
ATOM 2083 C C . THR A 1 262 ? 5.820 0.776 -18.904 1.00 96.31 262 THR A C 1
ATOM 2085 O O . THR A 1 262 ? 6.383 0.518 -17.841 1.00 96.31 262 THR A O 1
ATOM 2088 N N . ARG A 1 263 ? 6.461 0.701 -20.076 1.00 96.00 263 ARG A N 1
ATOM 2089 C CA . ARG A 1 263 ? 7.859 0.270 -20.195 1.00 96.00 263 ARG A CA 1
ATOM 2090 C C . ARG A 1 263 ? 8.816 1.166 -19.407 1.00 96.00 263 ARG A C 1
ATOM 2092 O O . ARG A 1 263 ? 9.645 0.665 -18.651 1.00 96.00 263 ARG A O 1
ATOM 2099 N N . HIS A 1 264 ? 8.695 2.487 -19.537 1.00 96.12 264 HIS A N 1
ATOM 2100 C CA . HIS A 1 264 ? 9.514 3.420 -18.761 1.00 96.12 264 HIS A CA 1
ATOM 2101 C C . HIS A 1 264 ? 9.223 3.325 -17.256 1.00 96.12 264 HIS A C 1
ATOM 2103 O O . HIS A 1 264 ? 10.155 3.396 -16.457 1.00 96.12 264 HIS A O 1
ATOM 2109 N N . ALA A 1 265 ? 7.966 3.115 -16.852 1.00 96.19 265 ALA A N 1
ATOM 2110 C CA . ALA A 1 265 ? 7.621 2.934 -15.444 1.00 96.19 265 ALA A CA 1
ATOM 2111 C C . ALA A 1 265 ? 8.252 1.662 -14.847 1.00 96.19 265 ALA A C 1
ATOM 2113 O O . ALA A 1 265 ? 8.779 1.724 -13.737 1.00 96.19 265 ALA A O 1
ATOM 2114 N N . ILE A 1 266 ? 8.296 0.551 -15.598 1.00 97.19 266 ILE A N 1
ATOM 2115 C CA . ILE A 1 266 ? 9.026 -0.669 -15.204 1.00 97.19 266 ILE A CA 1
ATOM 2116 C C . ILE A 1 266 ? 10.503 -0.350 -14.951 1.00 97.19 266 ILE A C 1
ATOM 2118 O O . ILE A 1 266 ? 11.035 -0.676 -13.891 1.00 97.19 266 ILE A O 1
ATOM 2122 N N . PHE A 1 267 ? 11.163 0.343 -15.883 1.00 95.69 267 PHE A N 1
ATOM 2123 C CA . PHE A 1 267 ? 12.579 0.694 -15.739 1.00 95.69 267 PHE A CA 1
ATOM 2124 C C . PHE A 1 267 ? 12.851 1.625 -14.558 1.00 95.69 267 PHE A C 1
ATOM 2126 O O . PHE A 1 267 ? 13.832 1.432 -13.839 1.00 95.69 267 PHE A O 1
ATOM 2133 N N . SER A 1 268 ? 11.981 2.610 -14.326 1.00 94.62 268 SER A N 1
ATOM 2134 C CA . SER A 1 268 ? 12.069 3.486 -13.156 1.00 94.62 268 SER A CA 1
ATOM 2135 C C . SER A 1 268 ? 11.926 2.699 -11.858 1.00 94.62 268 SER A C 1
ATOM 2137 O O . SER A 1 268 ? 12.740 2.869 -10.948 1.00 94.62 268 SER A O 1
ATOM 2139 N N . LEU A 1 269 ? 10.941 1.802 -11.783 1.00 94.25 269 LEU A N 1
ATOM 2140 C CA . LEU A 1 269 ? 10.708 0.986 -10.603 1.00 94.25 269 LEU A CA 1
ATOM 2141 C C . LEU A 1 269 ? 11.907 0.079 -10.315 1.00 94.25 269 LEU A C 1
ATOM 2143 O O . LEU A 1 269 ? 12.451 0.147 -9.211 1.00 94.25 269 LEU A O 1
ATOM 2147 N N . SER A 1 270 ? 12.399 -0.660 -11.313 1.00 94.25 270 SER A N 1
ATOM 2148 C CA . SER A 1 270 ? 13.611 -1.476 -11.186 1.00 94.25 270 SER A CA 1
ATOM 2149 C C . SER A 1 270 ? 14.804 -0.654 -10.713 1.00 94.25 270 SER A C 1
ATOM 2151 O O . SER A 1 270 ? 15.445 -1.009 -9.727 1.00 94.25 270 SER A O 1
ATOM 2153 N N . ALA A 1 271 ? 15.079 0.486 -11.353 1.00 91.88 271 ALA A N 1
ATOM 2154 C CA . ALA A 1 271 ? 16.190 1.354 -10.970 1.00 91.88 271 ALA A CA 1
ATOM 2155 C C . ALA A 1 271 ? 16.050 1.873 -9.532 1.00 91.88 271 ALA A C 1
ATOM 2157 O O . ALA A 1 271 ? 17.042 1.967 -8.808 1.00 91.88 271 ALA A O 1
ATOM 2158 N N . SER A 1 272 ? 14.822 2.164 -9.089 1.00 90.62 272 SER A N 1
ATOM 2159 C CA . SER A 1 272 ? 14.569 2.605 -7.719 1.00 90.62 272 SER A CA 1
ATOM 2160 C C . SER A 1 272 ? 14.929 1.531 -6.694 1.00 90.62 272 SER A C 1
ATOM 2162 O O . SER A 1 272 ? 15.438 1.871 -5.632 1.00 90.62 272 SER A O 1
ATOM 2164 N N . TYR A 1 273 ? 14.718 0.251 -7.007 1.00 89.12 273 TYR A N 1
ATOM 2165 C CA . TYR A 1 273 ? 15.136 -0.862 -6.159 1.00 89.12 273 TYR A CA 1
ATOM 2166 C C . TYR A 1 273 ? 16.651 -1.088 -6.241 1.00 89.12 273 TYR A C 1
ATOM 2168 O O . TYR A 1 273 ? 17.326 -1.158 -5.215 1.00 89.12 273 TYR A O 1
ATOM 2176 N N . LEU A 1 274 ? 17.210 -1.122 -7.452 1.00 86.50 274 LEU A N 1
ATOM 2177 C CA . LEU A 1 274 ? 18.639 -1.359 -7.680 1.00 86.50 274 LEU A CA 1
ATOM 2178 C C . LEU A 1 274 ? 19.555 -0.362 -6.985 1.00 86.50 274 LEU A C 1
ATOM 2180 O O . LEU A 1 274 ? 20.649 -0.741 -6.569 1.00 86.50 274 LEU A O 1
ATOM 2184 N N . LYS A 1 275 ? 19.130 0.894 -6.826 1.00 84.31 275 LYS A N 1
ATOM 2185 C CA . LYS A 1 275 ? 19.947 1.899 -6.137 1.00 84.31 275 LYS A CA 1
ATOM 2186 C C . LYS A 1 275 ? 20.278 1.504 -4.688 1.00 84.31 275 LYS A C 1
ATOM 2188 O O . LYS A 1 275 ? 21.355 1.854 -4.212 1.00 84.31 275 LYS A O 1
ATOM 2193 N N . ASP A 1 276 ? 19.391 0.757 -4.024 1.00 78.50 276 ASP A N 1
ATOM 2194 C CA . ASP A 1 276 ? 19.551 0.340 -2.625 1.00 78.50 276 ASP A CA 1
ATOM 2195 C C . ASP A 1 276 ? 20.262 -1.015 -2.498 1.00 78.50 276 ASP A C 1
ATOM 2197 O O . ASP A 1 276 ? 20.873 -1.294 -1.469 1.00 78.50 276 ASP A O 1
ATOM 2201 N N . TYR A 1 277 ? 20.227 -1.835 -3.552 1.00 74.81 277 TYR A N 1
ATOM 2202 C CA . TYR A 1 277 ? 20.822 -3.176 -3.567 1.00 74.81 277 TYR A CA 1
ATOM 2203 C C . TYR A 1 277 ? 22.170 -3.267 -4.290 1.00 74.81 277 TYR A C 1
ATOM 2205 O O . TYR A 1 277 ? 22.895 -4.248 -4.130 1.00 74.81 277 TYR A O 1
ATOM 2213 N N . SER A 1 278 ? 22.533 -2.257 -5.080 1.00 70.75 278 SER A N 1
ATOM 2214 C CA . SER A 1 278 ? 23.824 -2.202 -5.759 1.00 70.75 278 SER A CA 1
ATOM 2215 C C . SER A 1 278 ? 24.922 -1.701 -4.818 1.00 70.75 278 SER A C 1
ATOM 2217 O O . SER A 1 278 ? 24.846 -0.589 -4.294 1.00 70.75 278 SER A O 1
ATOM 2219 N N . LEU A 1 279 ? 25.992 -2.489 -4.667 1.00 63.59 279 LEU A N 1
ATOM 2220 C CA . LEU A 1 279 ? 27.145 -2.158 -3.818 1.00 63.59 279 LEU A CA 1
ATOM 2221 C C . LEU A 1 279 ? 27.948 -0.936 -4.312 1.00 63.59 279 LEU A C 1
ATOM 2223 O O . LEU A 1 279 ? 28.616 -0.278 -3.515 1.00 63.59 279 LEU A O 1
ATOM 2227 N N . SER A 1 280 ? 27.892 -0.619 -5.610 1.00 56.78 280 SER A N 1
ATOM 2228 C CA . SER A 1 280 ? 28.710 0.428 -6.249 1.00 56.78 280 SER A CA 1
ATOM 2229 C C . SER A 1 280 ? 27.926 1.407 -7.138 1.00 56.78 280 SER A C 1
ATOM 2231 O O . SER A 1 280 ? 28.453 2.464 -7.483 1.00 56.78 280 SER A O 1
ATOM 2233 N N . GLY A 1 281 ? 26.667 1.109 -7.482 1.00 58.88 281 GLY A N 1
ATOM 2234 C CA . GLY A 1 281 ? 25.889 1.823 -8.505 1.00 58.88 281 GLY A CA 1
ATOM 2235 C C . GLY A 1 281 ? 24.811 2.787 -7.999 1.00 58.88 281 GLY A C 1
ATOM 2236 O O . GLY A 1 281 ? 24.006 3.246 -8.806 1.00 58.88 281 GLY A O 1
ATOM 2237 N N . ASN A 1 282 ? 24.751 3.111 -6.701 1.00 65.81 282 ASN A N 1
ATOM 2238 C CA . ASN A 1 282 ? 23.629 3.868 -6.114 1.00 65.81 282 ASN A CA 1
ATOM 2239 C C . ASN A 1 282 ? 23.328 5.191 -6.861 1.00 65.81 282 ASN A C 1
ATOM 2241 O O . ASN A 1 282 ? 22.200 5.416 -7.285 1.00 65.81 282 ASN A O 1
ATOM 2245 N N . ILE A 1 283 ? 24.346 6.018 -7.141 1.00 71.56 283 ILE A N 1
ATOM 2246 C CA . ILE A 1 283 ? 24.175 7.310 -7.845 1.00 71.56 283 ILE A CA 1
ATOM 2247 C C . ILE A 1 283 ? 23.712 7.120 -9.296 1.00 71.56 283 ILE A C 1
ATOM 2249 O O . ILE A 1 283 ? 22.952 7.937 -9.825 1.00 71.56 283 ILE A O 1
ATOM 2253 N N . GLN A 1 284 ? 24.195 6.064 -9.950 1.00 77.94 284 GLN A N 1
ATOM 2254 C CA . GLN A 1 284 ? 23.851 5.749 -11.331 1.00 77.94 284 GLN A CA 1
ATOM 2255 C C . GLN A 1 284 ? 22.385 5.323 -11.421 1.00 77.94 284 GLN A C 1
ATOM 2257 O O . GLN A 1 284 ? 21.634 5.895 -12.208 1.00 77.94 284 GLN A O 1
ATOM 2262 N N . TYR A 1 285 ? 21.960 4.375 -10.584 1.00 81.56 285 TYR A N 1
ATOM 2263 C CA . TYR A 1 285 ? 20.574 3.915 -10.545 1.00 81.56 285 TYR A CA 1
ATOM 2264 C C . TYR A 1 285 ? 19.610 4.991 -10.052 1.00 81.56 285 TYR A C 1
ATOM 2266 O O . TYR A 1 285 ? 18.492 5.074 -10.552 1.00 81.56 285 TYR A O 1
ATOM 2274 N N . ASP A 1 286 ? 20.057 5.883 -9.168 1.00 82.38 286 ASP A N 1
ATOM 2275 C CA . ASP A 1 286 ? 19.298 7.075 -8.803 1.00 82.38 286 ASP A CA 1
ATOM 2276 C C . ASP A 1 286 ? 19.053 7.979 -10.023 1.00 82.38 286 ASP A C 1
ATOM 2278 O O . ASP A 1 286 ? 17.914 8.342 -10.308 1.00 82.38 286 ASP A O 1
ATOM 2282 N N . TYR A 1 287 ? 20.086 8.284 -10.817 1.00 80.19 287 TYR A N 1
ATOM 2283 C CA . TYR A 1 287 ? 19.924 9.057 -12.056 1.00 80.19 287 TYR A CA 1
ATOM 2284 C C . TYR A 1 287 ? 18.993 8.362 -13.063 1.00 80.19 287 TYR A C 1
ATOM 2286 O O . TYR A 1 287 ? 18.109 8.996 -13.640 1.00 80.19 287 TYR A O 1
ATOM 2294 N N . ILE A 1 288 ? 19.167 7.054 -13.254 1.00 85.19 288 ILE A N 1
ATOM 2295 C CA . ILE A 1 288 ? 18.352 6.239 -14.160 1.00 85.19 288 ILE A CA 1
ATOM 2296 C C . ILE A 1 288 ? 16.884 6.255 -13.730 1.00 85.19 288 ILE A C 1
ATOM 2298 O O . ILE A 1 288 ? 16.006 6.467 -14.565 1.00 85.19 288 ILE A O 1
ATOM 2302 N N . ASN A 1 289 ? 16.619 6.095 -12.434 1.00 88.94 289 ASN A N 1
ATOM 2303 C CA . ASN A 1 289 ? 15.282 6.181 -11.866 1.00 88.94 289 ASN A CA 1
ATOM 2304 C C . ASN A 1 289 ? 14.621 7.530 -12.199 1.00 88.94 289 ASN A C 1
ATOM 2306 O O . ASN A 1 289 ? 13.535 7.554 -12.777 1.00 88.94 289 ASN A O 1
ATOM 2310 N N . HIS A 1 290 ? 15.305 8.646 -11.922 1.00 84.19 290 HIS A N 1
ATOM 2311 C CA . HIS A 1 290 ? 14.803 9.994 -12.220 1.00 84.19 290 HIS A CA 1
ATOM 2312 C C . HIS A 1 290 ? 14.566 10.228 -13.719 1.00 84.19 290 HIS A C 1
ATOM 2314 O O . HIS A 1 290 ? 13.617 10.907 -14.112 1.00 84.19 290 HIS A O 1
ATOM 2320 N N . ARG A 1 291 ? 15.413 9.661 -14.581 1.00 86.44 291 ARG A N 1
ATOM 2321 C CA . ARG A 1 291 ? 15.222 9.743 -16.029 1.00 86.44 291 ARG A CA 1
ATOM 2322 C C . ARG A 1 291 ? 13.968 8.984 -16.462 1.00 86.44 291 ARG A C 1
ATOM 2324 O O . ARG A 1 291 ? 13.131 9.546 -17.164 1.00 86.44 291 ARG A O 1
ATOM 2331 N N . TYR A 1 292 ? 13.830 7.723 -16.060 1.00 91.12 292 TYR A N 1
ATOM 2332 C CA . TYR A 1 292 ? 12.717 6.892 -16.511 1.00 91.12 292 TYR A CA 1
ATOM 2333 C C . TYR A 1 292 ? 11.378 7.290 -15.890 1.00 91.12 292 TYR A C 1
ATOM 2335 O O . TYR A 1 292 ? 10.371 7.183 -16.582 1.00 91.12 292 TYR A O 1
ATOM 2343 N N . ILE A 1 293 ? 11.338 7.834 -14.667 1.00 88.88 293 ILE A N 1
ATOM 2344 C CA . ILE A 1 293 ? 10.085 8.368 -14.107 1.00 88.88 293 ILE A CA 1
ATOM 2345 C C . ILE A 1 293 ? 9.591 9.582 -14.906 1.00 88.88 293 ILE A C 1
ATOM 2347 O O . ILE A 1 293 ? 8.402 9.684 -15.201 1.00 88.88 293 ILE A O 1
ATOM 2351 N N . ALA A 1 294 ? 10.500 10.467 -15.336 1.00 86.62 294 ALA A N 1
ATOM 2352 C CA . ALA A 1 294 ? 10.152 11.610 -16.176 1.00 86.62 294 ALA A CA 1
ATOM 2353 C C . ALA A 1 294 ? 9.651 11.161 -17.558 1.00 86.62 294 ALA A C 1
ATOM 2355 O O . ALA A 1 294 ? 8.632 11.657 -18.039 1.00 86.62 294 ALA A O 1
ATOM 2356 N N . LEU A 1 295 ? 10.324 10.183 -18.174 1.00 89.62 295 LEU A N 1
ATOM 2357 C CA . LEU A 1 295 ? 9.897 9.602 -19.450 1.00 89.62 295 LEU A CA 1
ATOM 2358 C C . LEU A 1 295 ? 8.553 8.866 -19.335 1.00 89.62 295 LEU A C 1
ATOM 2360 O O . LEU A 1 295 ? 7.731 8.959 -20.247 1.00 89.62 295 LEU A O 1
ATOM 2364 N N . ALA A 1 296 ? 8.309 8.166 -18.225 1.00 92.06 296 ALA A N 1
ATOM 2365 C CA . ALA A 1 296 ? 7.038 7.506 -17.946 1.00 92.06 296 ALA A CA 1
ATOM 2366 C C . ALA A 1 296 ? 5.906 8.528 -17.810 1.00 92.06 296 ALA A C 1
ATOM 2368 O O . ALA A 1 296 ? 4.873 8.369 -18.454 1.00 92.06 296 ALA A O 1
ATOM 2369 N N . ALA A 1 297 ? 6.116 9.608 -17.052 1.00 87.06 297 ALA A N 1
ATOM 2370 C CA . ALA A 1 297 ? 5.127 10.669 -16.879 1.00 87.06 297 ALA A CA 1
ATOM 2371 C C . ALA A 1 297 ? 4.800 11.387 -18.201 1.00 87.06 297 ALA A C 1
ATOM 2373 O O . ALA A 1 297 ? 3.629 11.592 -18.515 1.00 87.06 297 ALA A O 1
ATOM 2374 N N . GLN A 1 298 ? 5.814 11.713 -19.011 1.00 87.69 298 GLN A N 1
ATOM 2375 C CA . GLN A 1 298 ? 5.620 12.339 -20.326 1.00 87.69 298 GLN A CA 1
ATOM 2376 C C . GLN A 1 298 ? 4.881 11.421 -21.306 1.00 87.69 298 GLN A C 1
ATOM 2378 O O . GLN A 1 298 ? 4.014 11.871 -22.053 1.00 87.69 298 GLN A O 1
ATOM 2383 N N . ALA A 1 299 ? 5.223 10.131 -21.330 1.00 91.06 299 ALA A N 1
ATOM 2384 C CA . ALA A 1 299 ? 4.527 9.157 -22.161 1.00 91.06 299 ALA A CA 1
ATOM 2385 C C . ALA A 1 299 ? 3.085 8.935 -21.680 1.00 91.06 299 ALA A C 1
ATOM 2387 O O . ALA A 1 299 ? 2.175 8.965 -22.496 1.00 91.06 299 ALA A O 1
ATOM 2388 N N . LEU A 1 300 ? 2.856 8.828 -20.367 1.00 90.25 300 LEU A N 1
ATOM 2389 C CA . LEU A 1 300 ? 1.516 8.694 -19.793 1.00 90.25 300 LEU A CA 1
ATOM 2390 C C . LEU A 1 300 ? 0.634 9.898 -20.136 1.00 90.25 300 LEU A C 1
ATOM 2392 O O . LEU A 1 300 ? -0.527 9.738 -20.488 1.00 90.25 300 LEU A O 1
ATOM 2396 N N . GLN A 1 301 ? 1.185 11.111 -20.078 1.00 87.00 301 GLN A N 1
ATOM 2397 C CA . GLN A 1 301 ? 0.462 12.320 -20.467 1.00 87.00 301 GLN A CA 1
ATOM 2398 C C . GLN A 1 301 ? 0.017 12.276 -21.938 1.00 87.00 301 GLN A C 1
ATOM 2400 O O . GLN A 1 301 ? -1.107 12.678 -22.248 1.00 87.00 301 GLN A O 1
ATOM 2405 N N . ARG A 1 302 ? 0.872 11.770 -22.841 1.00 88.06 302 ARG A N 1
ATOM 2406 C CA . ARG A 1 302 ? 0.510 11.540 -24.249 1.00 88.06 302 ARG A CA 1
ATOM 2407 C C . ARG A 1 302 ? -0.587 10.481 -24.375 1.00 88.06 302 ARG A C 1
ATOM 2409 O O . ARG A 1 302 ? -1.587 10.756 -25.030 1.00 88.06 302 ARG A O 1
ATOM 2416 N N . ASP A 1 303 ? -0.441 9.344 -23.695 1.00 87.06 303 ASP A N 1
ATOM 2417 C CA . ASP A 1 303 ? -1.418 8.244 -23.716 1.00 87.06 303 ASP A CA 1
ATOM 2418 C C . ASP A 1 303 ? -2.809 8.723 -23.252 1.00 87.06 303 ASP A C 1
ATOM 2420 O O . ASP A 1 303 ? -3.822 8.443 -23.897 1.00 87.06 303 ASP A O 1
ATOM 2424 N N . LEU A 1 304 ? -2.857 9.519 -22.176 1.00 86.00 304 LEU A N 1
ATOM 2425 C CA . LEU A 1 304 ? -4.089 10.110 -21.646 1.00 86.00 304 LEU A CA 1
ATOM 2426 C C . LEU A 1 304 ? -4.709 11.139 -22.600 1.00 86.00 304 LEU A C 1
ATOM 2428 O O . LEU A 1 304 ? -5.932 11.178 -22.736 1.00 86.00 304 LEU A O 1
ATOM 2432 N N . SER A 1 305 ? -3.882 11.955 -23.261 1.00 83.88 305 SER A N 1
ATOM 2433 C CA . SER A 1 305 ? -4.347 12.987 -24.201 1.00 83.88 305 SER A CA 1
ATOM 2434 C C . SER A 1 305 ? -4.928 12.378 -25.476 1.00 83.88 305 SER A C 1
ATOM 2436 O O . SER A 1 305 ? -5.960 12.833 -25.965 1.00 83.88 305 SER A O 1
ATOM 2438 N N . ASN A 1 306 ? -4.287 11.332 -25.997 1.00 80.00 306 ASN A N 1
ATOM 2439 C CA . ASN A 1 306 ? -4.717 10.659 -27.220 1.00 80.00 306 ASN A CA 1
ATOM 2440 C C . ASN A 1 306 ? -5.861 9.660 -26.994 1.00 80.00 306 ASN A C 1
ATOM 2442 O O . ASN A 1 306 ? -6.511 9.257 -27.954 1.00 80.00 306 ASN A O 1
ATOM 2446 N N . ARG A 1 307 ? -6.128 9.276 -25.736 1.00 71.81 307 ARG A N 1
ATOM 2447 C CA . ARG A 1 307 ? -7.094 8.227 -25.355 1.00 71.81 307 ARG A CA 1
ATOM 2448 C C . ARG A 1 307 ? -6.748 6.852 -25.946 1.00 71.81 307 ARG A C 1
ATOM 2450 O O . ARG A 1 307 ? -7.636 6.036 -26.178 1.00 71.81 307 ARG A O 1
ATOM 2457 N N . ASP A 1 308 ? -5.458 6.595 -26.159 1.00 67.06 308 ASP A N 1
ATOM 2458 C CA . ASP A 1 308 ? -4.980 5.458 -26.956 1.00 67.06 308 ASP A CA 1
ATOM 2459 C C . ASP A 1 308 ? -5.103 4.104 -26.226 1.00 67.06 308 ASP A C 1
ATOM 2461 O O . ASP A 1 308 ? -5.245 3.073 -26.884 1.00 67.06 308 ASP A O 1
ATOM 2465 N N . SER A 1 309 ? -5.071 4.067 -24.882 1.00 82.31 309 SER A N 1
ATOM 2466 C CA . SER A 1 309 ? -5.286 2.831 -24.103 1.00 82.31 309 SER A CA 1
ATOM 2467 C C . SER A 1 309 ? -5.505 3.081 -22.593 1.00 82.31 309 SER A C 1
ATOM 2469 O O . SER A 1 309 ? -4.552 3.430 -21.879 1.00 82.31 309 SER A O 1
ATOM 2471 N N . PRO A 1 310 ? -6.728 2.863 -22.062 1.00 89.50 310 PRO A N 1
ATOM 2472 C CA . PRO A 1 310 ? -6.991 2.874 -20.619 1.00 89.50 310 PRO A CA 1
ATOM 2473 C C . PRO A 1 310 ? -6.166 1.826 -19.862 1.00 89.50 310 PRO A C 1
ATOM 2475 O O . PRO A 1 310 ? -5.636 2.117 -18.794 1.00 89.50 310 PRO A O 1
ATOM 2478 N N . GLU A 1 311 ? -5.988 0.635 -20.441 1.00 91.62 311 GLU A N 1
ATOM 2479 C CA . GLU A 1 311 ? -5.211 -0.463 -19.852 1.00 91.62 311 GLU A CA 1
ATOM 2480 C C . GLU A 1 311 ? -3.749 -0.057 -19.618 1.00 91.62 311 GLU A C 1
ATOM 2482 O O . GLU A 1 311 ? -3.238 -0.192 -18.506 1.00 91.62 311 GLU A O 1
ATOM 2487 N N . SER A 1 312 ? -3.100 0.533 -20.628 1.00 92.38 312 SER A N 1
ATOM 2488 C CA . SER A 1 312 ? -1.722 1.028 -20.520 1.00 92.38 312 SER A CA 1
ATOM 2489 C C . SER A 1 312 ? -1.591 2.130 -19.472 1.00 92.38 312 SER A C 1
ATOM 2491 O O . SER A 1 312 ? -0.645 2.148 -18.688 1.00 92.38 312 SER A O 1
ATOM 2493 N N . SER A 1 313 ? -2.569 3.035 -19.420 1.00 93.75 313 SER A N 1
ATOM 2494 C CA . SER A 1 313 ? -2.580 4.135 -18.454 1.00 93.75 313 SER A CA 1
ATOM 2495 C C . SER A 1 313 ? -2.731 3.629 -17.017 1.00 93.75 313 SER A C 1
ATOM 2497 O O . SER A 1 313 ? -2.020 4.088 -16.123 1.00 93.75 313 SER A O 1
ATOM 2499 N N . LEU A 1 314 ? -3.615 2.651 -16.790 1.00 94.31 314 LEU A N 1
ATOM 2500 C CA . LEU A 1 314 ? -3.817 2.016 -15.486 1.00 94.31 314 LEU A CA 1
ATOM 2501 C C . LEU A 1 314 ? -2.595 1.185 -15.065 1.00 94.31 314 LEU A C 1
ATOM 2503 O O . LEU A 1 314 ? -2.178 1.278 -13.912 1.00 94.31 314 LEU A O 1
ATOM 2507 N N . ALA A 1 315 ? -1.978 0.440 -15.988 1.00 95.81 315 ALA A N 1
ATOM 2508 C CA . ALA A 1 315 ? -0.734 -0.299 -15.757 1.00 95.81 315 ALA A CA 1
ATOM 2509 C C . ALA A 1 315 ? 0.418 0.628 -15.338 1.00 95.81 315 ALA A C 1
ATOM 2511 O O . ALA A 1 315 ? 1.089 0.398 -14.329 1.00 95.81 315 ALA A O 1
ATOM 2512 N N . THR A 1 316 ? 0.617 1.722 -16.077 1.00 95.38 316 THR A N 1
ATOM 2513 C CA . THR A 1 316 ? 1.596 2.757 -15.728 1.00 95.38 316 THR A CA 1
ATOM 2514 C C . THR A 1 316 ? 1.261 3.398 -14.381 1.00 95.38 316 THR A C 1
ATOM 2516 O O . THR A 1 316 ? 2.150 3.575 -13.550 1.00 95.38 316 THR A O 1
ATOM 2519 N N . GLY A 1 317 ? -0.018 3.694 -14.127 1.00 93.50 317 GLY A N 1
ATOM 2520 C CA . GLY A 1 317 ? -0.502 4.216 -12.849 1.00 93.50 317 GLY A CA 1
ATOM 2521 C C . GLY A 1 317 ? -0.157 3.309 -11.671 1.00 93.50 317 GLY A C 1
ATOM 2522 O O . GLY A 1 317 ? 0.409 3.786 -10.692 1.00 93.50 317 GLY A O 1
ATOM 2523 N N . MET A 1 318 ? -0.414 2.004 -11.784 1.00 95.12 318 MET A N 1
ATOM 2524 C CA . MET A 1 318 ? -0.068 1.007 -10.766 1.00 95.12 318 MET A CA 1
ATOM 2525 C C . MET A 1 318 ? 1.430 1.026 -10.444 1.00 95.12 318 MET A C 1
ATOM 2527 O O . MET A 1 318 ? 1.799 1.096 -9.272 1.00 95.12 318 MET A O 1
ATOM 2531 N N . LEU A 1 319 ? 2.295 1.015 -11.464 1.00 95.94 319 LEU A N 1
ATOM 2532 C CA . LEU A 1 319 ? 3.751 1.036 -11.283 1.00 95.94 319 LEU A CA 1
ATOM 2533 C C . LEU A 1 319 ? 4.243 2.338 -10.638 1.00 95.94 319 LEU A C 1
ATOM 2535 O O . LEU A 1 319 ? 5.126 2.301 -9.782 1.00 95.94 319 LEU A O 1
ATOM 2539 N N . LEU A 1 320 ? 3.667 3.485 -11.011 1.00 92.12 320 LEU A N 1
ATOM 2540 C CA . LEU A 1 320 ? 4.004 4.782 -10.416 1.00 92.12 320 LEU A CA 1
ATOM 2541 C C . LEU A 1 320 ? 3.475 4.919 -8.983 1.00 92.12 320 LEU A C 1
ATOM 2543 O O . LEU A 1 320 ? 4.153 5.499 -8.135 1.00 92.12 320 LEU A O 1
ATOM 2547 N N . VAL A 1 321 ? 2.301 4.355 -8.680 1.00 90.81 321 VAL A N 1
ATOM 2548 C CA . VAL A 1 321 ? 1.794 4.259 -7.306 1.00 90.81 321 VAL A CA 1
ATOM 2549 C C . VAL A 1 321 ? 2.718 3.391 -6.470 1.00 90.81 321 VAL A C 1
ATOM 2551 O O . VAL A 1 321 ? 3.153 3.844 -5.416 1.00 90.81 321 VAL A O 1
ATOM 2554 N N . HIS A 1 322 ? 3.073 2.197 -6.953 1.00 92.94 322 HIS A N 1
ATOM 2555 C CA . HIS A 1 322 ? 4.031 1.328 -6.280 1.00 92.94 322 HIS A CA 1
ATOM 2556 C C . HIS A 1 322 ? 5.340 2.086 -6.029 1.00 92.94 322 HIS A C 1
ATOM 2558 O O . HIS A 1 322 ? 5.799 2.161 -4.893 1.00 92.94 322 HIS A O 1
ATOM 2564 N N . HIS A 1 323 ? 5.914 2.720 -7.057 1.00 91.25 323 HIS A N 1
ATOM 2565 C CA . HIS A 1 323 ? 7.130 3.528 -6.926 1.00 91.25 323 HIS A CA 1
ATOM 2566 C C . HIS A 1 323 ? 7.003 4.602 -5.836 1.00 91.25 323 HIS A C 1
ATOM 2568 O O . HIS A 1 323 ? 7.894 4.738 -4.994 1.00 91.25 323 HIS A O 1
ATOM 2574 N N . GLY A 1 324 ? 5.880 5.323 -5.812 1.00 86.44 324 GLY A N 1
ATOM 2575 C CA . GLY A 1 324 ? 5.590 6.335 -4.801 1.00 86.44 324 GLY A CA 1
ATOM 2576 C C . GLY A 1 324 ? 5.416 5.767 -3.390 1.00 86.44 324 GLY A C 1
ATOM 2577 O O . GLY A 1 324 ? 5.775 6.446 -2.431 1.00 86.44 324 GLY A O 1
ATOM 2578 N N . VAL A 1 325 ? 4.912 4.535 -3.252 1.00 84.75 325 VAL A N 1
ATOM 2579 C CA . VAL A 1 325 ? 4.814 3.818 -1.969 1.00 84.75 325 VAL A CA 1
ATOM 2580 C C . VAL A 1 325 ? 6.217 3.500 -1.446 1.00 84.75 325 VAL A C 1
ATOM 2582 O O . VAL A 1 325 ? 6.550 3.896 -0.332 1.00 84.75 325 VAL A O 1
ATOM 2585 N N . VAL A 1 326 ? 7.079 2.857 -2.243 1.00 84.81 326 VAL A N 1
ATOM 2586 C CA . VAL A 1 326 ? 8.439 2.484 -1.795 1.00 84.81 326 VAL A CA 1
ATOM 2587 C C . VAL A 1 326 ? 9.371 3.675 -1.592 1.00 84.81 326 VAL A C 1
ATOM 2589 O O . VAL A 1 326 ? 10.278 3.599 -0.766 1.00 84.81 326 VAL A O 1
ATOM 2592 N N . ASN A 1 327 ? 9.181 4.764 -2.339 1.00 80.62 327 ASN A N 1
ATOM 2593 C CA . ASN A 1 327 ? 10.038 5.951 -2.283 1.00 80.62 327 ASN A CA 1
ATOM 2594 C C . ASN A 1 327 ? 9.317 7.148 -1.640 1.00 80.62 327 ASN A C 1
ATOM 2596 O O . ASN A 1 327 ? 9.596 8.300 -1.965 1.00 80.62 327 ASN A O 1
ATOM 2600 N N . GLU A 1 328 ? 8.394 6.893 -0.710 1.00 70.06 328 GLU A N 1
ATOM 2601 C CA . GLU A 1 328 ? 7.515 7.905 -0.108 1.00 70.06 328 GLU A CA 1
ATOM 2602 C C . GLU A 1 328 ? 8.263 9.123 0.465 1.00 70.06 328 GLU A C 1
ATOM 2604 O O . GLU A 1 328 ? 7.786 10.254 0.374 1.00 70.06 328 GLU A O 1
ATOM 2609 N N . GLN A 1 329 ? 9.455 8.913 1.025 1.00 62.28 329 GLN A N 1
ATOM 2610 C CA . GLN A 1 329 ? 10.278 9.980 1.609 1.00 62.28 329 GLN A CA 1
ATOM 2611 C C . GLN A 1 329 ? 10.954 10.879 0.558 1.00 62.28 329 GLN A C 1
ATOM 2613 O O . GLN A 1 329 ? 11.453 11.955 0.895 1.00 62.28 329 GLN A O 1
ATOM 2618 N N . GLU A 1 330 ? 10.988 10.439 -0.699 1.00 54.75 330 GLU A N 1
ATOM 2619 C CA . GLU A 1 330 ? 11.615 11.119 -1.836 1.00 54.75 330 GLU A CA 1
ATOM 2620 C C . GLU A 1 330 ? 10.585 11.660 -2.840 1.00 54.75 330 GLU A C 1
ATOM 2622 O O . GLU A 1 330 ? 10.911 12.513 -3.665 1.00 54.75 330 GLU A O 1
ATOM 2627 N N . ALA A 1 331 ? 9.341 11.181 -2.783 1.00 50.72 331 ALA A N 1
ATOM 2628 C CA . ALA A 1 331 ? 8.305 11.533 -3.738 1.00 50.72 331 ALA A CA 1
ATOM 2629 C C . ALA A 1 331 ? 7.715 12.929 -3.449 1.00 50.72 331 ALA A C 1
ATOM 2631 O O . ALA A 1 331 ? 6.868 13.108 -2.573 1.00 50.72 331 ALA A O 1
ATOM 2632 N N . GLU A 1 332 ? 8.122 13.931 -4.238 1.00 43.66 332 GLU A N 1
ATOM 2633 C CA . GLU A 1 332 ? 7.417 15.223 -4.327 1.00 43.66 332 GLU A CA 1
ATOM 2634 C C . GLU A 1 332 ? 6.016 15.061 -4.958 1.00 43.66 332 GLU A C 1
ATOM 2636 O O . GLU A 1 332 ? 5.100 15.825 -4.642 1.00 43.66 332 GLU A O 1
ATOM 2641 N N . MET A 1 333 ? 5.830 14.046 -5.816 1.00 47.94 333 MET A N 1
ATOM 2642 C CA . MET A 1 333 ? 4.548 13.721 -6.449 1.00 47.94 333 MET A CA 1
ATOM 2643 C C . MET A 1 333 ? 3.650 12.904 -5.521 1.00 47.94 333 MET A C 1
ATOM 2645 O O . MET A 1 333 ? 4.046 11.890 -4.947 1.00 47.94 333 MET A O 1
ATOM 2649 N N . CYS A 1 334 ? 2.394 13.327 -5.398 1.00 66.12 334 CYS A N 1
ATOM 2650 C CA . CYS A 1 334 ? 1.412 12.600 -4.617 1.00 66.12 334 CYS A CA 1
ATOM 2651 C C . CYS A 1 334 ? 0.870 11.444 -5.464 1.00 66.12 334 CYS A C 1
ATOM 2653 O O . CYS A 1 334 ? 0.015 11.658 -6.318 1.00 66.12 334 CYS A O 1
ATOM 2655 N N . TRP A 1 335 ? 1.367 10.229 -5.217 1.00 74.56 335 TRP A N 1
ATOM 2656 C CA . TRP A 1 335 ? 0.958 8.987 -5.894 1.00 74.56 335 TRP A CA 1
ATOM 2657 C C . TRP A 1 335 ? -0.570 8.840 -6.042 1.00 74.56 335 TRP A C 1
ATOM 2659 O O . TRP A 1 335 ? -1.044 8.263 -7.016 1.00 74.56 335 TRP A O 1
ATOM 2669 N N . SER A 1 336 ? -1.353 9.427 -5.128 1.00 71.25 336 SER A N 1
ATOM 2670 C CA . SER A 1 336 ? -2.819 9.421 -5.166 1.00 71.25 336 SER A CA 1
ATOM 2671 C C . SER A 1 336 ? -3.412 10.071 -6.421 1.00 71.25 336 SER A C 1
ATOM 2673 O O . SER A 1 336 ? -4.549 9.780 -6.769 1.00 71.25 336 SER A O 1
ATOM 2675 N N . TRP A 1 337 ? -2.659 10.919 -7.127 1.00 73.12 337 TRP A N 1
ATOM 2676 C CA . TRP A 1 337 ? -3.107 11.530 -8.381 1.00 73.12 337 TRP A CA 1
ATOM 2677 C C . TRP A 1 337 ? -3.254 10.509 -9.505 1.00 73.12 337 TRP A C 1
ATOM 2679 O O . TRP A 1 337 ? -4.102 10.678 -10.375 1.00 73.12 337 TRP A O 1
ATOM 2689 N N . HIS A 1 338 ? -2.465 9.434 -9.483 1.00 81.38 338 HIS A N 1
ATOM 2690 C CA . HIS A 1 338 ? -2.611 8.351 -10.453 1.00 81.38 338 HIS A CA 1
ATOM 2691 C C . HIS A 1 338 ? -3.932 7.598 -10.252 1.00 81.38 338 HIS A C 1
ATOM 2693 O O . HIS A 1 338 ? -4.524 7.126 -11.217 1.00 81.38 338 HIS A O 1
ATOM 2699 N N . VAL A 1 339 ? -4.455 7.567 -9.023 1.00 82.25 339 VAL A N 1
ATOM 2700 C CA . VAL A 1 339 ? -5.751 6.946 -8.718 1.00 82.25 339 VAL A CA 1
ATOM 2701 C C . VAL A 1 339 ? -6.908 7.742 -9.332 1.00 82.25 339 VAL A C 1
ATOM 2703 O O . VAL A 1 339 ? -7.902 7.152 -9.747 1.00 82.25 339 VAL A O 1
ATOM 2706 N N . SER A 1 340 ? -6.762 9.062 -9.496 1.00 81.94 340 SER A N 1
ATOM 2707 C CA . SER A 1 340 ? -7.772 9.910 -10.148 1.00 81.94 340 SER A CA 1
ATOM 2708 C C . SER A 1 340 ? -8.044 9.527 -11.609 1.00 81.94 340 SER A C 1
ATOM 2710 O O . SER A 1 340 ? -9.101 9.864 -12.136 1.00 81.94 340 SER A O 1
ATOM 2712 N N . MET A 1 341 ? -7.133 8.795 -12.265 1.00 86.00 341 MET A N 1
ATOM 2713 C CA . MET A 1 341 ? -7.361 8.278 -13.620 1.00 86.00 341 MET A CA 1
ATOM 2714 C C . MET A 1 341 ? -8.534 7.289 -13.673 1.00 86.00 341 MET A C 1
ATOM 2716 O O . MET A 1 341 ? -9.223 7.218 -14.685 1.00 86.00 341 MET A O 1
ATOM 2720 N N . ILE A 1 342 ? -8.794 6.556 -12.583 1.00 87.00 342 ILE A N 1
ATOM 2721 C CA . ILE A 1 342 ? -9.886 5.575 -12.508 1.00 87.00 342 ILE A CA 1
ATOM 2722 C C . ILE A 1 342 ? -11.239 6.269 -12.694 1.00 87.00 342 ILE A C 1
ATOM 2724 O O . ILE A 1 342 ? -12.033 5.852 -13.533 1.00 87.00 342 ILE A O 1
ATOM 2728 N N . ASP A 1 343 ? -11.474 7.365 -11.969 1.00 84.50 343 ASP A N 1
ATOM 2729 C CA . ASP A 1 343 ? -12.708 8.155 -12.073 1.00 84.50 343 ASP A CA 1
ATOM 2730 C C . ASP A 1 343 ? -12.892 8.738 -13.484 1.00 84.50 343 ASP A C 1
ATOM 2732 O O . ASP A 1 343 ? -13.984 8.687 -14.052 1.00 84.50 343 ASP A O 1
ATOM 2736 N N . ALA A 1 344 ? -11.806 9.227 -14.091 1.00 84.62 344 ALA A N 1
ATOM 2737 C CA . ALA A 1 344 ? -11.830 9.738 -15.459 1.00 84.62 344 ALA A CA 1
ATOM 2738 C C . ALA A 1 344 ? -12.247 8.656 -16.474 1.00 84.62 344 ALA A C 1
ATOM 2740 O O . ALA A 1 344 ? -13.107 8.904 -17.322 1.00 84.62 344 ALA A O 1
ATOM 2741 N N . PHE A 1 345 ? -11.706 7.438 -16.362 1.00 88.25 345 PHE A N 1
ATOM 2742 C CA . PHE A 1 345 ? -12.076 6.327 -17.244 1.00 88.25 345 PHE A CA 1
ATOM 2743 C C . PHE A 1 345 ? -13.491 5.803 -16.996 1.00 88.25 345 PHE A C 1
ATOM 2745 O O . PHE A 1 345 ? -14.179 5.433 -17.949 1.00 88.25 345 PHE A O 1
ATOM 2752 N N . GLN A 1 346 ? -13.957 5.805 -15.744 1.00 86.75 346 GLN A N 1
ATOM 2753 C CA . GLN A 1 346 ? -15.337 5.440 -15.412 1.00 86.75 346 GLN A CA 1
ATOM 2754 C C . GLN A 1 346 ? -16.331 6.399 -16.058 1.00 86.75 346 GLN A C 1
ATOM 2756 O O . GLN A 1 346 ? -17.258 5.962 -16.737 1.00 86.75 346 GLN A O 1
ATOM 2761 N N . LYS A 1 347 ? -16.100 7.707 -15.913 1.00 85.62 347 LYS A N 1
ATOM 2762 C CA . LYS A 1 347 ? -16.932 8.748 -16.533 1.00 85.62 347 LYS A CA 1
ATOM 2763 C C . LYS A 1 347 ? -16.908 8.682 -18.058 1.00 85.62 347 LYS A C 1
ATOM 2765 O O . LYS A 1 347 ? -17.921 8.955 -18.692 1.00 85.62 347 LYS A O 1
ATOM 2770 N N . ALA A 1 348 ? -15.777 8.291 -18.640 1.00 85.31 348 ALA A N 1
ATOM 2771 C CA . ALA A 1 348 ? -15.639 8.101 -20.080 1.00 85.31 348 ALA A CA 1
ATOM 2772 C C . ALA A 1 348 ? -16.248 6.784 -20.604 1.00 85.31 348 ALA A C 1
ATOM 2774 O O . ALA A 1 348 ? -16.293 6.585 -21.816 1.00 85.31 348 ALA A O 1
ATOM 2775 N N . GLY A 1 349 ? -16.710 5.882 -19.727 1.00 85.56 349 GLY A N 1
ATOM 2776 C CA . GLY A 1 349 ? -17.317 4.606 -20.117 1.00 85.56 349 GLY A CA 1
ATOM 2777 C C . GLY A 1 349 ? -16.338 3.586 -20.713 1.00 85.56 349 GLY A C 1
ATOM 2778 O O . GLY A 1 349 ? -16.773 2.629 -21.347 1.00 85.56 349 GLY A O 1
ATOM 2779 N N . CYS A 1 350 ? -15.028 3.779 -20.530 1.00 86.44 350 CYS A N 1
ATOM 2780 C CA . CYS A 1 350 ? -13.971 2.896 -21.041 1.00 86.44 350 CYS A CA 1
ATOM 2781 C C . CYS A 1 350 ? -13.214 2.149 -19.929 1.00 86.44 350 CYS A C 1
ATOM 2783 O O . CYS A 1 350 ? -12.141 1.594 -20.164 1.00 86.44 350 CYS A O 1
ATOM 2785 N N . PHE A 1 351 ? -13.761 2.155 -18.712 1.00 89.62 351 PHE A N 1
ATOM 2786 C CA . PHE A 1 351 ? -13.199 1.470 -17.557 1.00 89.62 351 PHE A CA 1
ATOM 2787 C C . PHE A 1 351 ? -13.587 -0.010 -17.535 1.00 89.62 351 PHE A C 1
ATOM 2789 O O . PHE A 1 351 ? -14.766 -0.344 -17.639 1.00 89.62 351 PHE A O 1
ATOM 2796 N N . ASP A 1 352 ? -12.596 -0.877 -17.341 1.00 90.50 352 ASP A N 1
ATOM 2797 C CA . ASP A 1 352 ? -12.795 -2.299 -17.076 1.00 90.50 352 ASP A CA 1
ATOM 2798 C C . ASP A 1 352 ? -12.765 -2.565 -15.557 1.00 90.50 352 ASP A C 1
ATOM 2800 O O . ASP A 1 352 ? -11.697 -2.458 -14.942 1.00 90.50 352 ASP A O 1
ATOM 2804 N N . PRO A 1 353 ? -13.896 -2.957 -14.938 1.00 89.31 353 PRO A N 1
ATOM 2805 C CA . PRO A 1 353 ? -13.952 -3.296 -13.519 1.00 89.31 353 PRO A CA 1
ATOM 2806 C C . PRO A 1 353 ? -13.093 -4.500 -13.140 1.00 89.31 353 PRO A C 1
ATOM 2808 O O . PRO A 1 353 ? -12.815 -4.692 -11.961 1.00 89.31 353 PRO A O 1
ATOM 2811 N N . SER A 1 354 ? -12.662 -5.329 -14.092 1.00 90.56 354 SER A N 1
ATOM 2812 C CA . SER A 1 354 ? -11.780 -6.463 -13.818 1.00 90.56 354 SER A CA 1
ATOM 2813 C C . SER A 1 354 ? -10.303 -6.068 -13.683 1.00 90.56 354 SER A C 1
ATOM 2815 O O . SER A 1 354 ? -9.519 -6.871 -13.188 1.00 90.56 354 SER A O 1
ATOM 2817 N N . SER A 1 355 ? -9.939 -4.817 -13.998 1.00 93.12 355 SER A N 1
ATOM 2818 C CA . SER A 1 355 ? -8.557 -4.325 -14.009 1.00 93.12 355 SER A CA 1
ATOM 2819 C C . SER A 1 355 ? -7.840 -4.466 -12.656 1.00 93.12 355 SER A C 1
ATOM 2821 O O . SER A 1 355 ? -8.072 -3.704 -11.715 1.00 93.12 355 SER A O 1
ATOM 2823 N N . GLU A 1 356 ? -6.893 -5.403 -12.582 1.00 93.81 356 GLU A N 1
ATOM 2824 C CA . GLU A 1 356 ? -6.011 -5.591 -11.422 1.00 93.81 356 GLU A CA 1
ATOM 2825 C C . GLU A 1 356 ? -5.108 -4.367 -11.140 1.00 93.81 356 GLU A C 1
ATOM 2827 O O . GLU A 1 356 ? -4.969 -3.994 -9.971 1.00 93.81 356 GLU A O 1
ATOM 2832 N N . PRO A 1 357 ? -4.567 -3.644 -12.151 1.00 95.44 357 PRO A N 1
ATOM 2833 C CA . PRO A 1 357 ? -3.884 -2.373 -11.905 1.00 95.44 357 PRO A CA 1
ATOM 2834 C C . PRO A 1 357 ? -4.758 -1.325 -11.209 1.00 95.44 357 PRO A C 1
ATOM 2836 O O . PRO A 1 357 ? -4.303 -0.665 -10.271 1.00 95.44 357 PRO A O 1
ATOM 2839 N N . ALA A 1 358 ? -6.024 -1.188 -11.622 1.00 94.25 358 ALA A N 1
ATOM 2840 C CA . ALA A 1 358 ? -6.968 -0.302 -10.945 1.00 94.25 358 ALA A CA 1
ATOM 2841 C C . ALA A 1 358 ? -7.241 -0.770 -9.510 1.00 94.25 358 ALA A C 1
ATOM 2843 O O . ALA A 1 358 ? -7.250 0.047 -8.589 1.00 94.25 358 ALA A O 1
ATOM 2844 N N . LEU A 1 359 ? -7.388 -2.083 -9.306 1.00 94.62 359 LEU A N 1
ATOM 2845 C CA . LEU A 1 359 ? -7.621 -2.668 -7.989 1.00 94.62 359 LEU A CA 1
ATOM 2846 C C . LEU A 1 359 ? -6.467 -2.384 -7.020 1.00 94.62 359 LEU A C 1
ATOM 2848 O O . LEU A 1 359 ? -6.718 -1.939 -5.900 1.00 94.62 359 LEU A O 1
ATOM 2852 N N . TYR A 1 360 ? -5.213 -2.560 -7.448 1.00 95.12 360 TYR A N 1
ATOM 2853 C CA . TYR A 1 360 ? -4.039 -2.231 -6.634 1.00 95.12 360 TYR A CA 1
ATOM 2854 C C . TYR A 1 360 ? -3.987 -0.740 -6.271 1.00 95.12 360 TYR A C 1
ATOM 2856 O O . TYR A 1 360 ? -3.754 -0.384 -5.115 1.00 95.12 360 TYR A O 1
ATOM 2864 N N . MET A 1 361 ? -4.235 0.153 -7.235 1.00 93.31 361 MET A N 1
ATOM 2865 C CA . MET A 1 361 ? -4.255 1.599 -6.983 1.00 93.31 361 MET A CA 1
ATOM 2866 C C . MET A 1 361 ? -5.347 1.998 -5.980 1.00 93.31 361 MET A C 1
ATOM 2868 O O . MET A 1 361 ? -5.087 2.763 -5.048 1.00 93.31 361 MET A O 1
ATOM 2872 N N . THR A 1 362 ? -6.557 1.455 -6.138 1.00 92.50 362 THR A N 1
ATOM 2873 C CA . THR A 1 362 ? -7.675 1.680 -5.213 1.00 92.50 362 THR A CA 1
ATOM 2874 C C . THR A 1 362 ? -7.393 1.100 -3.833 1.00 92.50 362 THR A C 1
ATOM 2876 O O . THR A 1 362 ? -7.700 1.746 -2.835 1.00 92.50 362 THR A O 1
ATOM 2879 N N . TYR A 1 363 ? -6.746 -0.060 -3.752 1.00 94.38 363 TYR A N 1
ATOM 2880 C CA . TYR A 1 363 ? -6.297 -0.638 -2.491 1.00 94.38 363 TYR A CA 1
ATOM 2881 C C . TYR A 1 363 ? -5.374 0.311 -1.715 1.00 94.38 363 TYR A C 1
ATOM 2883 O O . TYR A 1 363 ? -5.650 0.593 -0.548 1.00 94.38 363 TYR A O 1
ATOM 2891 N N . GLN A 1 364 ? -4.348 0.884 -2.359 1.00 92.38 364 GLN A N 1
ATOM 2892 C CA . GLN A 1 364 ? -3.474 1.864 -1.697 1.00 92.38 364 GLN A CA 1
ATOM 2893 C C . GLN A 1 364 ? -4.247 3.086 -1.200 1.00 92.38 364 GLN A C 1
ATOM 2895 O O . GLN A 1 364 ? -4.011 3.558 -0.086 1.00 92.38 364 GLN A O 1
ATOM 2900 N N . LEU A 1 365 ? -5.184 3.592 -2.009 1.00 90.25 365 LEU A N 1
ATOM 2901 C CA . LEU A 1 365 ? -6.012 4.733 -1.630 1.00 90.25 365 LEU A CA 1
ATOM 2902 C C . LEU A 1 365 ? -6.878 4.419 -0.406 1.00 90.25 365 LEU A C 1
ATOM 2904 O O . LEU A 1 365 ? -6.849 5.182 0.557 1.00 90.25 365 LEU A O 1
ATOM 2908 N N . ILE A 1 366 ? -7.604 3.299 -0.419 1.00 92.19 366 ILE A N 1
ATOM 2909 C CA . ILE A 1 366 ? -8.486 2.891 0.682 1.00 92.19 366 ILE A CA 1
ATOM 2910 C C . ILE A 1 366 ? -7.691 2.778 1.984 1.00 92.19 366 ILE A C 1
ATOM 2912 O O . ILE A 1 366 ? -8.093 3.355 2.994 1.00 92.19 366 ILE A O 1
ATOM 2916 N N . LEU A 1 367 ? -6.535 2.106 1.968 1.00 92.62 367 LEU A N 1
ATOM 2917 C CA . LEU A 1 367 ? -5.704 1.990 3.168 1.00 92.62 367 LEU A CA 1
ATOM 2918 C C . LEU A 1 367 ? -5.209 3.356 3.660 1.00 92.62 367 LEU A C 1
ATOM 2920 O O . LEU A 1 367 ? -5.295 3.634 4.860 1.00 92.62 367 LEU A O 1
ATOM 2924 N N . ALA A 1 368 ? -4.773 4.233 2.750 1.00 89.00 368 ALA A N 1
ATOM 2925 C CA . ALA A 1 368 ? -4.279 5.564 3.099 1.00 89.00 368 ALA A CA 1
ATOM 2926 C C . ALA A 1 368 ? -5.352 6.455 3.732 1.00 89.00 368 ALA A C 1
ATOM 2928 O O . ALA A 1 368 ? -5.030 7.315 4.552 1.00 89.00 368 ALA A O 1
ATOM 2929 N N . LEU A 1 369 ? -6.619 6.271 3.361 1.00 89.38 369 LEU A N 1
ATOM 2930 C CA . LEU A 1 369 ? -7.739 7.023 3.925 1.00 89.38 369 LEU A CA 1
ATOM 2931 C C . LEU A 1 369 ? -8.065 6.592 5.357 1.00 89.38 369 LEU A C 1
ATOM 2933 O O . LEU A 1 369 ? -8.544 7.405 6.143 1.00 89.38 369 LEU A O 1
ATOM 2937 N N . THR A 1 370 ? -7.735 5.358 5.752 1.00 92.44 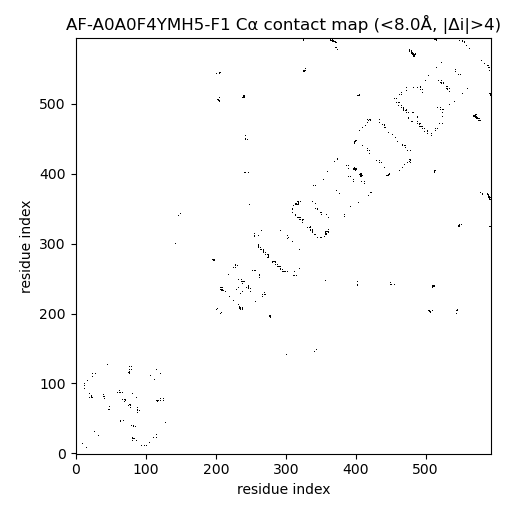370 THR A N 1
ATOM 2938 C CA . THR A 1 370 ? -7.986 4.903 7.131 1.00 92.44 370 THR A CA 1
ATOM 2939 C C . THR A 1 370 ? -7.157 5.648 8.190 1.00 92.44 370 THR A C 1
ATOM 2941 O O . THR A 1 370 ? -7.520 5.634 9.371 1.00 92.44 370 THR A O 1
ATOM 2944 N N . THR A 1 371 ? -6.086 6.340 7.777 1.00 88.88 371 THR A N 1
ATOM 2945 C CA . THR A 1 371 ? -5.255 7.221 8.621 1.00 88.88 371 THR A CA 1
ATOM 2946 C C . THR A 1 371 ? -5.478 8.709 8.385 1.00 88.88 371 THR A C 1
ATOM 2948 O O . THR A 1 371 ? -4.668 9.515 8.838 1.00 88.88 371 THR A O 1
ATOM 2951 N N . GLN A 1 372 ? -6.546 9.091 7.687 1.00 88.81 372 GLN A N 1
ATOM 2952 C CA . GLN A 1 372 ? -6.902 10.493 7.484 1.00 88.81 372 GLN A CA 1
ATOM 2953 C C . GLN A 1 372 ? -8.109 10.885 8.328 1.00 88.81 372 GLN A C 1
ATOM 2955 O O . GLN A 1 372 ? -9.006 10.079 8.586 1.00 88.81 372 GLN A O 1
ATOM 2960 N N . THR A 1 373 ? -8.125 12.141 8.767 1.00 90.19 373 THR A N 1
ATOM 2961 C CA . THR A 1 373 ? -9.282 12.707 9.460 1.00 90.19 373 THR A CA 1
ATOM 2962 C C . THR A 1 373 ? -10.426 12.937 8.479 1.00 90.19 373 THR A C 1
ATOM 2964 O O . THR A 1 373 ? -10.196 13.154 7.288 1.00 90.19 373 THR A O 1
ATOM 2967 N N . THR A 1 374 ? -11.669 12.973 8.962 1.00 88.88 374 THR A N 1
ATOM 2968 C CA . THR A 1 374 ? -12.825 13.315 8.108 1.00 88.88 374 THR A CA 1
ATOM 2969 C C . THR A 1 374 ? -12.629 14.667 7.403 1.00 88.88 374 THR A C 1
ATOM 2971 O O . THR A 1 374 ? -12.920 14.810 6.217 1.00 88.88 374 THR A O 1
ATOM 2974 N N . ALA A 1 375 ? -12.040 15.651 8.093 1.00 87.12 375 ALA A N 1
ATOM 2975 C CA . ALA A 1 375 ? -11.718 16.952 7.505 1.00 87.12 375 ALA A CA 1
ATOM 2976 C C . ALA A 1 375 ? -10.673 16.860 6.377 1.00 87.12 375 ALA A C 1
ATOM 2978 O O . ALA A 1 375 ? -10.810 17.538 5.360 1.00 87.12 375 ALA A O 1
ATOM 2979 N N . GLN A 1 376 ? -9.645 16.019 6.533 1.00 86.56 376 GLN A N 1
ATOM 2980 C CA . GLN A 1 376 ? -8.628 15.793 5.499 1.00 86.56 376 GLN A CA 1
ATOM 2981 C C . GLN A 1 376 ? -9.216 15.102 4.268 1.00 86.56 376 GLN A C 1
ATOM 2983 O O . GLN A 1 376 ? -8.912 15.514 3.150 1.00 86.56 376 GLN A O 1
ATOM 2988 N N . ILE A 1 377 ? -10.090 14.112 4.469 1.00 85.88 377 ILE A N 1
ATOM 2989 C CA . ILE A 1 377 ? -10.753 13.399 3.371 1.00 85.88 377 ILE A CA 1
ATOM 2990 C C . ILE A 1 377 ? -11.648 14.362 2.581 1.00 85.88 377 ILE A C 1
ATOM 2992 O O . ILE A 1 377 ? -11.558 14.414 1.357 1.00 85.88 377 ILE A O 1
ATOM 2996 N N . HIS A 1 378 ? -12.440 15.201 3.260 1.00 83.88 378 HIS A N 1
ATOM 2997 C CA . HIS A 1 378 ? -13.278 16.209 2.599 1.00 83.88 378 HIS A CA 1
ATOM 2998 C C . HIS A 1 378 ? -12.490 17.317 1.891 1.00 83.88 378 HIS A C 1
ATOM 3000 O O . HIS A 1 378 ? -12.963 17.855 0.892 1.00 83.88 378 HIS A O 1
ATOM 3006 N N . ALA A 1 379 ? -11.313 17.683 2.404 1.00 80.56 379 ALA A N 1
ATOM 3007 C CA . ALA A 1 379 ? -10.436 18.664 1.765 1.00 80.56 379 ALA A CA 1
ATOM 3008 C C . ALA A 1 379 ? -9.657 18.084 0.568 1.00 80.56 379 ALA A C 1
ATOM 3010 O O . ALA A 1 379 ? -9.092 18.840 -0.226 1.00 80.56 379 ALA A O 1
ATOM 3011 N N . GLY A 1 380 ? -9.590 16.755 0.462 1.00 71.31 380 GLY A N 1
ATOM 3012 C CA . GLY A 1 380 ? -8.942 16.045 -0.629 1.00 71.31 380 GLY A CA 1
ATOM 3013 C C . GLY A 1 380 ? -9.722 16.117 -1.948 1.00 71.31 380 GLY A C 1
ATOM 3014 O O . GLY A 1 380 ? -10.862 16.583 -1.994 1.00 71.31 380 GLY A O 1
ATOM 3015 N N . PRO A 1 381 ? -9.113 15.665 -3.060 1.00 64.88 381 PRO A N 1
ATOM 3016 C CA . PRO A 1 381 ? -9.848 15.474 -4.304 1.00 64.88 381 PRO A CA 1
ATOM 3017 C C . PRO A 1 381 ? -11.020 14.499 -4.086 1.00 64.88 381 PRO A C 1
ATOM 3019 O O . PRO A 1 381 ? -10.877 13.561 -3.296 1.00 64.88 381 PRO A O 1
ATOM 3022 N N . PRO A 1 382 ? -12.162 14.700 -4.775 1.00 61.75 382 PRO A N 1
ATOM 3023 C CA . PRO A 1 382 ? -13.330 13.844 -4.618 1.00 61.75 382 PRO A CA 1
ATOM 3024 C C . PRO A 1 382 ? -12.945 12.388 -4.878 1.00 61.75 382 PRO A C 1
ATOM 3026 O O . PRO A 1 382 ? -12.315 12.072 -5.890 1.00 61.75 382 PRO A O 1
ATOM 3029 N N . MET A 1 383 ? -13.297 11.516 -3.935 1.00 65.69 383 MET A N 1
ATOM 3030 C CA . MET A 1 383 ? -13.026 10.091 -4.053 1.00 65.69 383 MET A CA 1
ATOM 3031 C C . MET A 1 383 ? -13.805 9.513 -5.231 1.00 65.69 383 MET A C 1
ATOM 3033 O O . MET A 1 383 ? -15.007 9.747 -5.367 1.00 65.69 383 MET A O 1
ATOM 3037 N N . ALA A 1 384 ? -13.116 8.731 -6.062 1.00 64.69 384 ALA A N 1
ATOM 3038 C CA . ALA A 1 384 ? -13.779 7.866 -7.025 1.00 64.69 384 ALA A CA 1
ATOM 3039 C C . ALA A 1 384 ? -14.707 6.912 -6.261 1.00 64.69 384 ALA A C 1
ATOM 3041 O O . ALA A 1 384 ? -14.307 6.359 -5.229 1.00 64.69 384 ALA A O 1
ATOM 3042 N N . SER A 1 385 ? -15.929 6.707 -6.759 1.00 74.38 385 SER A N 1
ATOM 3043 C CA . SER A 1 385 ? -16.811 5.694 -6.179 1.00 74.38 385 SER A CA 1
ATOM 3044 C C . SER A 1 385 ? -16.109 4.334 -6.215 1.00 74.38 385 SER A C 1
ATOM 3046 O O . SER A 1 385 ? -15.541 3.944 -7.234 1.00 74.38 385 SER A O 1
ATOM 3048 N N . CYS A 1 386 ? -16.152 3.606 -5.100 1.00 83.19 386 CYS A N 1
ATOM 3049 C CA . CYS A 1 386 ? -15.653 2.234 -5.011 1.00 83.19 386 CYS A CA 1
ATOM 3050 C C . CYS A 1 386 ? -16.728 1.193 -5.378 1.00 83.19 386 CYS A C 1
ATOM 3052 O O . CYS A 1 386 ? -16.493 -0.003 -5.215 1.00 83.19 386 CYS A O 1
ATOM 3054 N N . ASP A 1 387 ? -17.888 1.615 -5.900 1.00 85.56 387 ASP A N 1
ATOM 3055 C CA . ASP A 1 387 ? -18.995 0.717 -6.269 1.00 85.56 387 ASP A CA 1
ATOM 3056 C C . ASP A 1 387 ? -18.586 -0.298 -7.342 1.00 85.56 387 ASP A C 1
ATOM 3058 O O . ASP A 1 387 ? -19.078 -1.427 -7.371 1.00 85.56 387 ASP A O 1
ATOM 3062 N N . TRP A 1 388 ? -17.637 0.074 -8.205 1.00 90.62 388 TRP A N 1
ATOM 3063 C CA . TRP A 1 388 ? -17.115 -0.813 -9.241 1.00 90.62 388 TRP A CA 1
ATOM 3064 C C . TRP A 1 388 ? -16.405 -2.052 -8.685 1.00 90.62 388 TRP A C 1
ATOM 3066 O O . TRP A 1 388 ? -16.377 -3.076 -9.363 1.00 90.62 388 TRP A O 1
ATOM 3076 N N . LEU A 1 389 ? -15.902 -2.017 -7.442 1.00 91.44 389 LEU A N 1
ATOM 3077 C CA . LEU A 1 389 ? -15.322 -3.198 -6.785 1.00 91.44 389 LEU A CA 1
ATOM 3078 C C . LEU A 1 389 ? -16.329 -4.352 -6.691 1.00 91.44 389 LEU A C 1
ATOM 3080 O O . LEU A 1 389 ? -15.940 -5.513 -6.570 1.00 91.44 389 LEU A O 1
ATOM 3084 N N . LEU A 1 390 ? -17.623 -4.025 -6.745 1.00 92.06 390 LEU A N 1
ATOM 3085 C CA . LEU A 1 390 ? -18.740 -4.956 -6.667 1.00 92.06 390 LEU A CA 1
ATOM 3086 C C . LEU A 1 390 ? -19.377 -5.246 -8.030 1.00 92.06 390 LEU A C 1
ATOM 3088 O O . LEU A 1 390 ? -20.344 -6.000 -8.092 1.00 92.06 390 LEU A O 1
ATOM 3092 N N . GLN A 1 391 ? -18.849 -4.682 -9.121 1.00 90.75 391 GLN A N 1
ATOM 3093 C CA . GLN A 1 391 ? -19.286 -4.968 -10.493 1.00 90.75 391 GLN A CA 1
ATOM 3094 C C . GLN A 1 391 ? -18.678 -6.287 -10.999 1.00 90.75 391 GLN A C 1
ATOM 3096 O O . GLN A 1 391 ? -18.078 -6.359 -12.067 1.00 90.75 391 GLN A O 1
ATOM 3101 N N . CYS A 1 392 ? -18.809 -7.338 -10.198 1.00 89.06 392 CYS A N 1
ATOM 3102 C CA . CYS A 1 392 ? -18.449 -8.708 -10.537 1.00 89.06 392 CYS A CA 1
ATOM 3103 C C . CYS A 1 392 ? -19.399 -9.673 -9.820 1.00 89.06 392 CYS A C 1
ATOM 3105 O O . CYS A 1 392 ? -20.184 -9.269 -8.957 1.00 89.06 392 CYS A O 1
ATOM 3107 N N . ASP A 1 393 ? -19.343 -10.955 -10.181 1.00 92.38 393 ASP A N 1
ATOM 3108 C CA . ASP A 1 393 ? -20.136 -11.975 -9.501 1.00 92.38 393 ASP A CA 1
ATOM 3109 C C . ASP A 1 393 ? -19.826 -11.994 -8.001 1.00 92.38 393 ASP A C 1
ATOM 3111 O O . ASP A 1 393 ? -18.677 -11.851 -7.582 1.00 92.38 393 ASP A O 1
ATOM 3115 N N . PHE A 1 394 ? -20.849 -12.227 -7.172 1.00 92.25 394 PHE A N 1
ATOM 3116 C CA . PHE A 1 394 ? -20.709 -12.188 -5.711 1.00 92.25 394 PHE A CA 1
ATOM 3117 C C . PHE A 1 394 ? -19.555 -13.067 -5.212 1.00 92.25 394 PHE A C 1
ATOM 3119 O O . PHE A 1 394 ? -18.727 -12.618 -4.423 1.00 92.25 394 PHE A O 1
ATOM 3126 N N . ARG A 1 395 ? -19.452 -14.295 -5.734 1.00 93.94 395 ARG A N 1
ATOM 3127 C CA . ARG A 1 395 ? -18.370 -15.221 -5.392 1.00 93.94 395 ARG A CA 1
ATOM 3128 C C . ARG A 1 395 ? -16.999 -14.699 -5.827 1.00 93.94 395 ARG A C 1
ATOM 3130 O O . ARG A 1 395 ? -16.039 -14.852 -5.083 1.00 93.94 395 ARG A O 1
ATOM 3137 N N . GLU A 1 396 ? -16.907 -14.066 -6.992 1.00 93.06 396 GLU A N 1
ATOM 3138 C CA . GLU A 1 396 ? -15.653 -13.497 -7.495 1.00 93.06 396 GLU A CA 1
ATOM 3139 C C . GLU A 1 396 ? -15.209 -12.290 -6.662 1.00 93.06 396 GLU A C 1
ATOM 3141 O O . GLU A 1 396 ? -14.027 -12.136 -6.371 1.00 93.06 396 GLU A O 1
ATOM 3146 N N . SER A 1 397 ? -16.155 -11.490 -6.161 1.00 94.38 397 SER A N 1
ATOM 3147 C CA . SER A 1 397 ? -15.841 -10.383 -5.249 1.00 94.38 397 SER A CA 1
ATOM 3148 C C . SER A 1 397 ? -15.190 -10.849 -3.936 1.00 94.38 397 SER A C 1
ATOM 3150 O O . SER A 1 397 ? -14.452 -10.080 -3.319 1.00 94.38 397 SER A O 1
ATOM 3152 N N . GLN A 1 398 ? -15.436 -12.103 -3.531 1.00 96.31 398 GLN A N 1
ATOM 3153 C CA . GLN A 1 398 ? -14.859 -12.762 -2.350 1.00 96.31 398 GLN A CA 1
ATOM 3154 C C . GLN A 1 398 ? -13.551 -13.512 -2.650 1.00 96.31 398 GLN A C 1
ATOM 3156 O O . GLN A 1 398 ? -12.937 -14.073 -1.744 1.00 96.31 398 GLN A O 1
ATOM 3161 N N . ARG A 1 399 ? -13.096 -13.550 -3.908 1.00 96.31 399 ARG A N 1
ATOM 3162 C CA . ARG A 1 399 ? -11.804 -14.157 -4.227 1.00 96.31 399 ARG A CA 1
ATOM 3163 C C . ARG A 1 399 ? -10.682 -13.285 -3.669 1.00 96.31 399 ARG A C 1
ATOM 3165 O O . ARG A 1 399 ? -10.665 -12.069 -3.873 1.00 96.31 399 ARG A O 1
ATOM 3172 N N . ILE A 1 400 ? -9.731 -13.908 -2.981 1.00 96.69 400 ILE A N 1
ATOM 3173 C CA . ILE A 1 400 ? -8.520 -13.241 -2.507 1.00 96.69 400 ILE A CA 1
ATOM 3174 C C . ILE A 1 400 ? -7.661 -12.902 -3.724 1.00 96.69 400 ILE A C 1
ATOM 3176 O O . ILE A 1 400 ? -7.283 -13.798 -4.477 1.00 96.69 400 ILE A O 1
ATOM 3180 N N . CYS A 1 401 ? -7.330 -11.623 -3.905 1.00 94.81 401 CYS A N 1
ATOM 3181 C CA . CYS A 1 401 ? -6.410 -11.209 -4.958 1.00 94.81 401 CYS A CA 1
ATOM 3182 C C . CYS A 1 401 ? -4.968 -11.578 -4.574 1.00 94.81 401 CYS A C 1
ATOM 3184 O O . CYS A 1 401 ? -4.465 -11.141 -3.529 1.00 94.81 401 CYS A O 1
ATOM 3186 N N . GLY A 1 402 ? -4.294 -12.343 -5.439 1.00 92.25 402 GLY A N 1
ATOM 3187 C CA . GLY A 1 402 ? -2.933 -12.828 -5.226 1.00 92.25 402 GLY A CA 1
ATOM 3188 C C . GLY A 1 402 ? -1.888 -11.749 -4.940 1.00 92.25 402 GLY A C 1
ATOM 3189 O O . GLY A 1 402 ? -0.934 -12.046 -4.230 1.00 92.25 402 GLY A O 1
ATOM 3190 N N . ILE A 1 403 ? -2.058 -10.506 -5.409 1.00 93.44 403 ILE A N 1
ATOM 3191 C CA . ILE A 1 403 ? -1.111 -9.398 -5.155 1.00 93.44 403 ILE A CA 1
ATOM 3192 C C . ILE A 1 403 ? -1.503 -8.485 -3.982 1.00 93.44 403 ILE A C 1
ATOM 3194 O O . ILE A 1 403 ? -0.723 -7.610 -3.611 1.00 93.44 403 ILE A O 1
ATOM 3198 N N . LEU A 1 404 ? -2.690 -8.660 -3.389 1.00 95.00 404 LEU A N 1
ATOM 3199 C CA . LEU A 1 404 ? -3.174 -7.821 -2.277 1.00 95.00 404 LEU A CA 1
ATOM 3200 C C . LEU A 1 404 ? -3.293 -8.593 -0.961 1.00 95.00 404 LEU A C 1
ATOM 3202 O O . LEU A 1 404 ? -3.226 -7.995 0.112 1.00 95.00 404 LEU A O 1
ATOM 3206 N N . GLY A 1 405 ? -3.508 -9.911 -1.037 1.00 95.44 405 GLY A N 1
ATOM 3207 C CA . GLY A 1 405 ? -3.778 -10.757 0.129 1.00 95.44 405 GLY A CA 1
ATOM 3208 C C . GLY A 1 405 ? -5.170 -10.549 0.740 1.00 95.44 405 GLY A C 1
ATOM 3209 O O . GLY A 1 405 ? -5.426 -10.997 1.853 1.00 95.44 405 GLY A O 1
ATOM 3210 N N . THR A 1 406 ? -6.072 -9.862 0.033 1.00 96.75 406 THR A N 1
ATOM 3211 C CA . THR A 1 406 ? -7.456 -9.603 0.454 1.00 96.75 406 THR A CA 1
ATOM 3212 C C . THR A 1 406 ? -8.396 -9.562 -0.752 1.00 96.75 406 THR A C 1
ATOM 3214 O O . THR A 1 406 ? -7.938 -9.455 -1.895 1.00 96.75 406 THR A O 1
ATOM 3217 N N . SER A 1 407 ? -9.701 -9.685 -0.515 1.00 96.94 407 SER A N 1
ATOM 3218 C CA . SER A 1 407 ? -10.730 -9.720 -1.558 1.00 96.94 407 SER A CA 1
ATOM 3219 C C . SER A 1 407 ? -11.282 -8.330 -1.901 1.00 96.94 407 SER A C 1
ATOM 3221 O O . SER A 1 407 ? -11.237 -7.392 -1.098 1.00 96.94 407 SER A O 1
ATOM 3223 N N . ARG A 1 408 ? -11.849 -8.180 -3.108 1.00 96.25 408 ARG A N 1
ATOM 3224 C CA . ARG A 1 408 ? -12.479 -6.920 -3.562 1.00 96.25 408 ARG A CA 1
ATOM 3225 C C . ARG A 1 408 ? -13.614 -6.499 -2.630 1.00 96.25 408 ARG A C 1
ATOM 3227 O O . ARG A 1 408 ? -13.771 -5.318 -2.315 1.00 96.25 408 ARG A O 1
ATOM 3234 N N . ARG A 1 409 ? -14.381 -7.481 -2.147 1.00 96.81 409 ARG A N 1
ATOM 3235 C CA . ARG A 1 409 ? -15.482 -7.279 -1.206 1.00 96.81 409 ARG A CA 1
ATOM 3236 C C . ARG A 1 409 ? -14.981 -6.766 0.139 1.00 96.81 409 ARG A C 1
ATOM 3238 O O . ARG A 1 409 ? -15.557 -5.815 0.662 1.00 96.81 409 ARG A O 1
ATOM 3245 N N . MET A 1 410 ? -13.885 -7.323 0.658 1.00 97.81 410 MET A N 1
ATOM 3246 C CA . MET A 1 410 ? -13.252 -6.825 1.880 1.00 97.81 410 MET A CA 1
ATOM 3247 C C . MET A 1 410 ? -12.765 -5.376 1.723 1.00 97.81 410 MET A C 1
ATOM 3249 O O . MET A 1 410 ? -13.018 -4.548 2.596 1.00 97.81 410 MET A O 1
ATOM 3253 N N . LEU A 1 411 ? -12.147 -5.023 0.590 1.00 96.19 411 LEU A N 1
ATOM 3254 C CA . LEU A 1 411 ? -11.743 -3.636 0.315 1.00 96.19 411 LEU A CA 1
ATOM 3255 C C . LEU A 1 411 ? -12.929 -2.673 0.267 1.00 96.19 411 LEU A C 1
ATOM 3257 O O . LEU A 1 411 ? -12.882 -1.606 0.882 1.00 96.19 411 LEU A O 1
ATOM 3261 N N . CYS A 1 412 ? -14.013 -3.068 -0.403 1.00 96.31 412 CYS A N 1
ATOM 3262 C CA . CYS A 1 412 ? -15.254 -2.299 -0.416 1.00 96.31 412 CYS A CA 1
ATOM 3263 C C . CYS A 1 412 ? -15.794 -2.083 1.009 1.00 96.31 412 CYS A C 1
ATOM 3265 O O . CYS A 1 412 ? -16.207 -0.977 1.352 1.00 96.31 412 CYS A O 1
ATOM 3267 N N . LEU A 1 413 ? -15.741 -3.104 1.870 1.00 97.62 413 LEU A N 1
ATOM 3268 C CA . LEU A 1 413 ? -16.170 -2.991 3.265 1.00 97.62 413 LEU A CA 1
ATOM 3269 C C . LEU A 1 413 ? -15.291 -2.033 4.074 1.00 97.62 413 LEU A C 1
ATOM 3271 O O . LEU A 1 413 ? -15.835 -1.218 4.814 1.00 97.62 413 LEU A O 1
ATOM 3275 N N . ILE A 1 414 ? -13.966 -2.061 3.899 1.00 97.56 414 ILE A N 1
ATOM 3276 C CA . ILE A 1 414 ? -13.059 -1.095 4.542 1.00 97.56 414 ILE A CA 1
ATOM 3277 C C . ILE A 1 414 ? -13.398 0.337 4.102 1.00 97.56 414 ILE A C 1
ATOM 3279 O O . ILE A 1 414 ? -13.540 1.208 4.960 1.00 97.56 414 ILE A O 1
ATOM 3283 N N . SER A 1 415 ? -13.617 0.566 2.801 1.00 95.44 415 SER A N 1
ATOM 3284 C CA . SER A 1 415 ? -14.056 1.873 2.285 1.00 95.44 415 SER A CA 1
ATOM 3285 C C . SER A 1 415 ? -15.379 2.315 2.915 1.00 95.44 415 SER A C 1
ATOM 3287 O O . SER A 1 415 ? -15.470 3.421 3.439 1.00 95.44 415 SER A O 1
ATOM 3289 N N . ARG A 1 416 ? -16.382 1.428 2.964 1.00 95.62 416 ARG A N 1
ATOM 3290 C CA . ARG A 1 416 ? -17.698 1.717 3.561 1.00 95.62 416 ARG A CA 1
ATOM 3291 C C . ARG A 1 416 ? -17.614 2.065 5.048 1.00 95.62 416 ARG A C 1
ATOM 3293 O O . ARG A 1 416 ? -18.428 2.854 5.522 1.00 95.62 416 ARG A O 1
ATOM 3300 N N . ILE A 1 417 ? -16.661 1.495 5.793 1.00 96.75 417 ILE A N 1
ATOM 3301 C CA . ILE A 1 417 ? -16.408 1.878 7.192 1.00 96.75 417 ILE A CA 1
ATOM 3302 C C . ILE A 1 417 ? -15.910 3.325 7.261 1.00 96.75 417 ILE A C 1
ATOM 3304 O O . ILE A 1 417 ? -16.389 4.094 8.097 1.00 96.75 417 ILE A O 1
ATOM 3308 N N . THR A 1 418 ? -14.968 3.701 6.392 1.00 94.25 418 THR A N 1
ATOM 3309 C CA . THR A 1 418 ? -14.463 5.077 6.301 1.00 94.25 418 THR A CA 1
ATOM 3310 C C . THR A 1 418 ? -15.574 6.049 5.903 1.00 94.25 418 THR A C 1
ATOM 3312 O O . THR A 1 418 ? -15.734 7.071 6.567 1.00 94.25 418 THR A O 1
ATOM 3315 N N . ASP A 1 419 ? -16.407 5.699 4.921 1.00 92.69 419 ASP A N 1
ATOM 3316 C CA . ASP A 1 419 ? -17.553 6.515 4.502 1.00 92.69 419 ASP A CA 1
ATOM 3317 C C . ASP A 1 419 ? -18.558 6.716 5.643 1.00 92.69 419 ASP A C 1
ATOM 3319 O O . ASP A 1 419 ? -18.956 7.841 5.947 1.00 92.69 419 ASP A O 1
ATOM 3323 N N . LEU A 1 420 ? -18.898 5.637 6.355 1.00 93.75 420 LEU A N 1
ATOM 3324 C CA . LEU A 1 420 ? -19.799 5.686 7.506 1.00 93.75 420 LEU A CA 1
ATOM 3325 C C . LEU A 1 420 ? -19.237 6.546 8.649 1.00 93.75 420 LEU A C 1
ATOM 3327 O O . LEU A 1 420 ? -19.998 7.168 9.396 1.00 93.75 420 LEU A O 1
ATOM 3331 N N . ALA A 1 421 ? -17.911 6.599 8.809 1.00 91.94 421 ALA A N 1
ATOM 3332 C CA . ALA A 1 421 ? -17.267 7.443 9.810 1.00 91.94 421 ALA A CA 1
ATOM 3333 C C . ALA A 1 421 ? -17.495 8.939 9.539 1.00 91.94 421 ALA A C 1
ATOM 3335 O O . ALA A 1 421 ? -17.725 9.675 10.499 1.00 91.94 421 ALA A O 1
ATOM 3336 N N . MET A 1 422 ? -17.518 9.348 8.264 1.00 89.69 422 MET A N 1
ATOM 3337 C CA . MET A 1 422 ? -17.704 10.742 7.840 1.00 89.69 422 MET A CA 1
ATOM 3338 C C . MET A 1 422 ? -19.141 11.254 8.016 1.00 89.69 422 MET A C 1
ATOM 3340 O O . MET A 1 422 ? -19.370 12.462 8.036 1.00 89.69 422 MET A O 1
ATOM 3344 N N . GLU A 1 423 ? -20.125 10.360 8.153 1.00 87.75 423 GLU A N 1
ATOM 3345 C CA . GLU A 1 423 ? -21.526 10.761 8.283 1.00 87.75 423 GLU A CA 1
ATOM 3346 C C . GLU A 1 423 ? -21.774 11.549 9.586 1.00 87.75 423 GLU A C 1
ATOM 3348 O O . GLU A 1 423 ? -21.486 11.040 10.685 1.00 87.75 423 GLU A O 1
ATOM 3353 N N . PRO A 1 424 ? -22.319 12.782 9.493 1.00 73.38 424 PRO A N 1
ATOM 3354 C CA . PRO A 1 424 ? -22.591 13.611 10.654 1.00 73.38 424 PRO A CA 1
ATOM 3355 C C . PRO A 1 424 ? -23.752 13.005 11.450 1.00 73.38 424 PRO A C 1
ATOM 3357 O O . PRO A 1 424 ? -24.834 12.801 10.909 1.00 73.38 424 PRO A O 1
ATOM 3360 N N . SER A 1 425 ? -23.530 12.793 12.752 1.00 67.19 425 SER A N 1
ATOM 3361 C CA . SER A 1 425 ? -24.447 12.258 13.781 1.00 67.19 425 SER A CA 1
ATOM 3362 C C . SER A 1 425 ? -24.416 10.741 14.044 1.00 67.19 425 SER A C 1
ATOM 3364 O O . SER A 1 425 ? -24.298 9.900 13.159 1.00 67.19 425 SER A O 1
ATOM 3366 N N . THR A 1 426 ? -24.532 10.391 15.329 1.00 65.50 426 THR A N 1
ATOM 3367 C CA . THR A 1 426 ? -24.848 9.044 15.820 1.00 65.50 426 THR A CA 1
ATOM 3368 C C . THR A 1 426 ? -26.357 8.836 15.737 1.00 65.50 426 THR A C 1
ATOM 3370 O O . THR A 1 426 ? -27.063 9.004 16.732 1.00 65.50 426 THR A O 1
ATOM 3373 N N . SER A 1 427 ? -26.854 8.528 14.541 1.00 75.31 427 SER A N 1
ATOM 3374 C CA . SER A 1 427 ? -28.223 8.055 14.347 1.00 75.31 427 SER A CA 1
ATOM 3375 C C . SER A 1 427 ? -28.315 6.554 14.650 1.00 75.31 427 SER A C 1
ATOM 3377 O O . SER A 1 427 ? -27.333 5.814 14.555 1.00 75.31 427 SER A O 1
ATOM 3379 N N . GLU A 1 428 ? -29.509 6.087 15.007 1.00 85.88 428 GLU A N 1
ATOM 3380 C CA . GLU A 1 428 ? -29.828 4.654 15.082 1.00 85.88 428 GLU A CA 1
ATOM 3381 C C . GLU A 1 428 ? -29.534 3.949 13.741 1.00 85.88 428 GLU A C 1
ATOM 3383 O O . GLU A 1 428 ? -29.051 2.821 13.711 1.00 85.88 428 GLU A O 1
ATOM 3388 N N . GLU A 1 429 ? -29.685 4.669 12.627 1.00 88.19 429 GLU A N 1
ATOM 3389 C CA . GLU A 1 429 ? -29.337 4.208 11.279 1.00 88.19 429 GLU A CA 1
ATOM 3390 C C . GLU A 1 429 ? -27.832 3.945 11.108 1.00 88.19 429 GLU A C 1
ATOM 3392 O O . GLU A 1 429 ? -27.449 2.952 10.488 1.00 88.19 429 GLU A O 1
ATOM 3397 N N . LYS A 1 430 ? -26.960 4.789 11.683 1.00 90.12 430 LYS A N 1
ATOM 3398 C CA . LYS A 1 430 ? -25.500 4.584 11.658 1.00 90.12 430 LYS A CA 1
ATOM 3399 C C . LYS A 1 430 ? -25.106 3.315 12.412 1.00 90.12 430 LYS A C 1
ATOM 3401 O O . LYS A 1 430 ? -24.221 2.591 11.960 1.00 90.12 430 LYS A O 1
ATOM 3406 N N . LEU A 1 431 ? -25.782 3.022 13.527 1.00 91.81 431 LEU A N 1
ATOM 3407 C CA . LEU A 1 431 ? -25.598 1.771 14.270 1.00 91.81 431 LEU A CA 1
ATOM 3408 C C . LEU A 1 431 ? -26.066 0.565 13.450 1.00 91.81 431 LEU A C 1
ATOM 3410 O O . LEU A 1 431 ? -25.286 -0.365 13.269 1.00 91.81 431 LEU A O 1
ATOM 3414 N N . ALA A 1 432 ? -27.269 0.617 12.875 1.00 93.44 432 ALA A N 1
ATOM 3415 C CA . ALA A 1 432 ? -27.798 -0.465 12.042 1.00 93.44 432 ALA A CA 1
ATOM 3416 C C . ALA A 1 432 ? -26.902 -0.755 10.821 1.00 93.44 432 ALA A C 1
ATOM 3418 O O . ALA A 1 432 ? -26.657 -1.908 10.473 1.00 93.44 432 ALA A O 1
ATOM 3419 N N . ARG A 1 433 ? -26.348 0.285 10.182 1.00 95.00 433 ARG A N 1
ATOM 3420 C CA . ARG A 1 433 ? -25.392 0.129 9.073 1.00 95.00 433 ARG A CA 1
ATOM 3421 C C . ARG A 1 433 ? -24.045 -0.423 9.529 1.00 95.00 433 ARG A C 1
ATOM 3423 O O . ARG A 1 433 ? -23.461 -1.227 8.806 1.00 95.00 433 ARG A O 1
ATOM 3430 N N . ALA A 1 434 ? -23.557 -0.020 10.702 1.00 96.19 434 ALA A N 1
ATOM 3431 C CA . ALA A 1 434 ? -22.350 -0.593 11.290 1.00 96.19 434 ALA A CA 1
ATOM 3432 C C . ALA A 1 434 ? -22.536 -2.089 11.589 1.00 96.19 434 ALA A C 1
ATOM 3434 O O . ALA A 1 434 ? -21.666 -2.880 11.243 1.00 96.19 434 ALA A O 1
ATOM 3435 N N . GLU A 1 435 ? -23.675 -2.487 12.159 1.00 96.25 435 GLU A N 1
ATOM 3436 C CA . GLU A 1 435 ? -24.020 -3.894 12.402 1.00 96.25 435 GLU A CA 1
ATOM 3437 C C . GLU A 1 435 ? -24.136 -4.689 11.096 1.00 96.25 435 GLU A C 1
ATOM 3439 O O . GLU A 1 435 ? -23.585 -5.780 10.999 1.00 96.25 435 GLU A O 1
ATOM 3444 N N . ALA A 1 436 ? -24.738 -4.113 10.051 1.00 97.38 436 ALA A N 1
ATOM 3445 C CA . ALA A 1 436 ? -24.812 -4.757 8.740 1.00 97.38 436 ALA A CA 1
ATOM 3446 C C . ALA A 1 436 ? -23.424 -4.979 8.106 1.00 97.38 436 ALA A C 1
ATOM 3448 O O . ALA A 1 436 ? -23.168 -6.048 7.560 1.00 97.38 436 ALA A O 1
ATOM 3449 N N . ILE A 1 437 ? -22.515 -3.995 8.186 1.00 98.00 437 ILE A N 1
ATOM 3450 C CA . ILE A 1 437 ? -21.112 -4.148 7.743 1.00 98.00 437 ILE A CA 1
ATOM 3451 C C . ILE A 1 437 ? -20.405 -5.219 8.590 1.00 98.00 437 ILE A C 1
ATOM 3453 O O . ILE A 1 437 ? -19.729 -6.091 8.051 1.00 98.00 437 ILE A O 1
ATOM 3457 N N . GLU A 1 438 ? -20.617 -5.152 9.904 1.00 98.00 438 GLU A N 1
ATOM 3458 C CA . GLU A 1 438 ? -20.464 -6.219 10.892 1.00 98.00 438 GLU A CA 1
ATOM 3459 C C . GLU A 1 438 ? -20.627 -7.640 10.354 1.00 98.00 438 GLU A C 1
ATOM 3461 O O . GLU A 1 438 ? -19.680 -8.417 10.167 1.00 98.00 438 GLU A O 1
ATOM 3466 N N . ASP A 1 439 ? -21.900 -7.960 10.175 1.00 98.12 439 ASP A N 1
ATOM 3467 C CA . ASP A 1 439 ? -22.389 -9.266 9.782 1.00 98.12 439 ASP A CA 1
ATOM 3468 C C . ASP A 1 439 ? -21.837 -9.654 8.418 1.00 98.12 439 ASP A C 1
ATOM 3470 O O . ASP A 1 439 ? -21.435 -10.796 8.215 1.00 98.12 439 ASP A O 1
ATOM 3474 N N . GLU A 1 440 ? -21.724 -8.696 7.502 1.00 97.69 440 GLU A N 1
ATOM 3475 C CA . GLU A 1 440 ? -21.157 -8.950 6.191 1.00 97.69 440 GLU A CA 1
ATOM 3476 C C . GLU A 1 440 ? -19.696 -9.417 6.276 1.00 97.69 440 GLU A C 1
ATOM 3478 O O . GLU A 1 440 ? -19.364 -10.442 5.686 1.00 97.69 440 GLU A O 1
ATOM 3483 N N . ILE A 1 441 ? -18.844 -8.756 7.076 1.00 98.25 441 ILE A N 1
ATOM 3484 C CA . ILE A 1 441 ? -17.446 -9.181 7.304 1.00 98.25 441 ILE A CA 1
ATOM 3485 C C . ILE A 1 441 ? -17.381 -10.584 7.933 1.00 98.25 441 ILE A C 1
ATOM 3487 O O . ILE A 1 441 ? -16.450 -11.353 7.669 1.00 98.25 441 ILE A O 1
ATOM 3491 N N . LEU A 1 442 ? -18.339 -10.922 8.801 1.00 97.19 442 LEU A N 1
ATOM 3492 C CA . LEU A 1 442 ? -18.420 -12.237 9.440 1.00 97.19 442 LEU A CA 1
ATOM 3493 C C . LEU A 1 442 ? -18.848 -13.347 8.475 1.00 97.19 442 LEU A C 1
ATOM 3495 O O . LEU A 1 442 ? -18.409 -14.482 8.655 1.00 97.19 442 LEU A O 1
ATOM 3499 N N . MET A 1 443 ? -19.680 -13.018 7.487 1.00 96.75 443 MET A N 1
ATOM 3500 C CA . MET A 1 443 ? -20.227 -13.957 6.503 1.00 96.75 443 MET A CA 1
ATOM 3501 C C . MET A 1 443 ? -19.370 -14.091 5.239 1.00 96.75 443 MET A C 1
ATOM 3503 O O . MET A 1 443 ? -19.689 -14.914 4.382 1.00 96.75 443 MET A O 1
ATOM 3507 N N . LEU A 1 444 ? -18.303 -13.299 5.096 1.00 96.12 444 LEU A N 1
ATOM 3508 C CA . LEU A 1 444 ? -17.357 -13.465 3.997 1.00 96.12 444 LEU A CA 1
ATOM 3509 C C . LEU A 1 444 ? -16.656 -14.825 4.073 1.00 96.12 444 LEU A C 1
ATOM 3511 O O . LEU A 1 444 ? -16.015 -15.152 5.075 1.00 96.12 444 LEU A O 1
ATOM 3515 N N . ASP A 1 445 ? -16.744 -15.561 2.969 1.00 94.31 445 ASP A N 1
ATOM 3516 C CA . ASP A 1 445 ? -16.064 -16.833 2.740 1.00 94.31 445 ASP A CA 1
ATOM 3517 C C . ASP A 1 445 ? -14.966 -16.617 1.692 1.00 94.31 445 ASP A C 1
ATOM 3519 O O . ASP A 1 445 ? -15.138 -16.875 0.499 1.00 94.31 445 ASP A O 1
ATOM 3523 N N . ASP A 1 446 ? -13.862 -16.017 2.141 1.00 93.62 446 ASP A N 1
ATOM 3524 C CA . ASP A 1 446 ? -12.723 -15.717 1.280 1.00 93.62 446 ASP A CA 1
ATOM 3525 C C . ASP A 1 446 ? -12.087 -17.015 0.758 1.00 93.62 446 ASP A C 1
ATOM 3527 O O . ASP A 1 446 ? -11.837 -17.967 1.503 1.00 93.62 446 ASP A O 1
ATOM 3531 N N . TRP A 1 447 ? -11.781 -17.041 -0.539 1.00 95.44 447 TRP A N 1
ATOM 3532 C CA . TRP A 1 447 ? -11.248 -18.223 -1.215 1.00 95.44 447 TRP A CA 1
ATOM 3533 C C . TRP A 1 447 ? -10.166 -17.855 -2.236 1.00 95.44 447 TRP A C 1
ATOM 3535 O O . TRP A 1 447 ? -10.056 -16.712 -2.674 1.00 95.44 447 TRP A O 1
ATOM 3545 N N . SER A 1 448 ? -9.360 -18.837 -2.641 1.00 93.31 448 SER A N 1
ATOM 3546 C CA . SER A 1 448 ? -8.391 -18.709 -3.735 1.00 93.31 448 SER A CA 1
ATOM 3547 C C . SER A 1 448 ? -8.530 -19.893 -4.685 1.00 93.31 448 SER A C 1
ATOM 3549 O O . SER A 1 448 ? -8.830 -21.009 -4.256 1.00 93.31 448 SER A O 1
ATOM 3551 N N . GLN A 1 449 ? -8.345 -19.643 -5.981 1.00 86.75 449 GLN A N 1
ATOM 3552 C CA . GLN A 1 449 ? -8.409 -20.683 -7.006 1.00 86.75 449 GLN A CA 1
ATOM 3553 C C . GLN A 1 449 ? -7.063 -21.380 -7.210 1.00 86.75 449 GLN A C 1
ATOM 3555 O O . GLN A 1 449 ? -7.016 -22.573 -7.507 1.00 86.75 449 GLN A O 1
ATOM 3560 N N . THR A 1 450 ? -5.977 -20.617 -7.111 1.00 90.19 450 THR A N 1
ATOM 3561 C CA . THR A 1 450 ? -4.651 -21.011 -7.596 1.00 90.19 450 THR A CA 1
ATOM 3562 C C . THR A 1 450 ? -3.714 -21.431 -6.467 1.00 90.19 450 THR A C 1
ATOM 3564 O O . THR A 1 450 ? -2.867 -22.303 -6.666 1.00 90.19 450 THR A O 1
ATOM 3567 N N . ALA A 1 451 ? -3.876 -20.869 -5.266 1.00 91.56 451 ALA A N 1
ATOM 3568 C CA . ALA A 1 451 ? -3.072 -21.240 -4.110 1.00 91.56 451 ALA A CA 1
ATOM 3569 C C . ALA A 1 451 ? -3.490 -22.615 -3.565 1.00 91.56 451 ALA A C 1
ATOM 3571 O O . ALA A 1 451 ? -4.674 -22.920 -3.425 1.00 91.56 451 ALA A O 1
ATOM 3572 N N . THR A 1 452 ? -2.511 -23.447 -3.202 1.00 92.50 452 THR A N 1
ATOM 3573 C CA . THR A 1 452 ? -2.747 -24.773 -2.608 1.00 92.50 452 THR A CA 1
ATOM 3574 C C . THR A 1 452 ? -1.795 -25.036 -1.440 1.00 92.50 452 THR A C 1
ATOM 3576 O O . THR A 1 452 ? -0.775 -24.363 -1.290 1.00 92.50 452 THR A O 1
ATOM 3579 N N . GLY A 1 453 ? -2.133 -26.007 -0.586 1.00 94.19 453 GLY A N 1
ATOM 3580 C CA . GLY A 1 453 ? -1.275 -26.428 0.526 1.00 94.19 453 GLY A CA 1
ATOM 3581 C C . GLY A 1 453 ? -0.960 -25.300 1.515 1.00 94.19 453 GLY A C 1
ATOM 3582 O O . GLY A 1 453 ? -1.850 -24.570 1.942 1.00 94.19 453 GLY A O 1
ATOM 3583 N N . GLU A 1 454 ? 0.315 -25.165 1.881 1.00 94.75 454 GLU A N 1
ATOM 3584 C CA . GLU A 1 454 ? 0.791 -24.156 2.838 1.00 94.75 454 GLU A CA 1
ATOM 3585 C C . GLU A 1 454 ? 0.636 -22.719 2.315 1.00 94.75 454 GLU A C 1
ATOM 3587 O O . GLU A 1 454 ? 0.281 -21.828 3.083 1.00 94.75 454 GLU A O 1
ATOM 3592 N N . ALA A 1 455 ? 0.794 -22.497 1.004 1.00 94.44 455 ALA A N 1
ATOM 3593 C CA . ALA A 1 455 ? 0.548 -21.191 0.388 1.00 94.44 455 ALA A CA 1
ATOM 3594 C C . ALA A 1 455 ? -0.902 -20.731 0.603 1.00 94.44 455 ALA A C 1
ATOM 3596 O O . ALA A 1 455 ? -1.147 -19.568 0.918 1.00 94.44 455 ALA A O 1
ATOM 3597 N N . LEU A 1 456 ? -1.865 -21.654 0.471 1.00 95.94 456 LEU A N 1
ATOM 3598 C CA . LEU A 1 456 ? -3.275 -21.361 0.725 1.00 95.94 456 LEU A CA 1
ATOM 3599 C C . LEU A 1 456 ? -3.525 -21.039 2.205 1.00 95.94 456 LEU A C 1
ATOM 3601 O O . LEU A 1 456 ? -4.242 -20.086 2.489 1.00 95.94 456 LEU A O 1
ATOM 3605 N N . ASP A 1 457 ? -2.921 -21.780 3.141 1.00 96.81 457 ASP A N 1
ATOM 3606 C CA . ASP A 1 457 ? -3.050 -21.493 4.580 1.00 96.81 457 ASP A CA 1
ATOM 3607 C C . ASP A 1 457 ? -2.509 -20.098 4.925 1.00 96.81 457 ASP A C 1
ATOM 3609 O O . ASP A 1 457 ? -3.196 -19.309 5.574 1.00 96.81 457 ASP A O 1
ATOM 3613 N N . VAL A 1 458 ? -1.317 -19.742 4.430 1.00 97.31 458 VAL A N 1
ATOM 3614 C CA . VAL A 1 458 ? -0.749 -18.398 4.624 1.00 97.31 458 VAL A CA 1
ATOM 3615 C C . VAL A 1 458 ? -1.661 -17.329 4.021 1.00 97.31 458 VAL A C 1
ATOM 3617 O O . VAL A 1 458 ? -1.963 -16.342 4.691 1.00 97.31 458 VAL A O 1
ATOM 3620 N N . LEU A 1 459 ? -2.151 -17.527 2.795 1.00 97.12 459 LEU A N 1
ATOM 3621 C CA . LEU A 1 459 ? -3.029 -16.571 2.120 1.00 97.12 459 LEU A CA 1
ATOM 3622 C C . LEU A 1 459 ? -4.352 -16.360 2.878 1.00 97.12 459 LEU A C 1
ATOM 3624 O O . LEU A 1 459 ? -4.752 -15.219 3.111 1.00 97.12 459 LEU A O 1
ATOM 3628 N N . LEU A 1 460 ? -4.992 -17.441 3.336 1.00 97.56 460 LEU A N 1
ATOM 3629 C CA . LEU A 1 460 ? -6.215 -17.384 4.144 1.00 97.56 460 LEU A CA 1
ATOM 3630 C C . LEU A 1 460 ? -5.977 -16.703 5.497 1.00 97.56 460 LEU A C 1
ATOM 3632 O O . LEU A 1 460 ? -6.843 -15.977 5.984 1.00 97.56 460 LEU A O 1
ATOM 3636 N N . ARG A 1 461 ? -4.802 -16.885 6.112 1.00 98.25 461 ARG A N 1
ATOM 3637 C CA . ARG A 1 461 ? -4.425 -16.171 7.342 1.00 98.25 461 ARG A CA 1
ATOM 3638 C C . ARG A 1 461 ? -4.241 -14.675 7.107 1.00 98.25 461 ARG A C 1
ATOM 3640 O O . ARG A 1 461 ? -4.668 -13.886 7.947 1.00 98.25 461 ARG A O 1
ATOM 3647 N N . ILE A 1 462 ? -3.650 -14.272 5.983 1.00 98.31 462 ILE A N 1
ATOM 3648 C CA . ILE A 1 462 ? -3.525 -12.852 5.614 1.00 98.31 462 ILE A CA 1
ATOM 3649 C C . ILE A 1 462 ? -4.916 -12.241 5.416 1.00 98.31 462 ILE A C 1
ATOM 3651 O O . ILE A 1 462 ? -5.229 -11.229 6.044 1.00 98.31 462 ILE A O 1
ATOM 3655 N N . ALA A 1 463 ? -5.785 -12.900 4.650 1.00 98.19 463 ALA A N 1
ATOM 3656 C CA . ALA A 1 463 ? -7.171 -12.479 4.471 1.00 98.19 463 ALA A CA 1
ATOM 3657 C C . ALA A 1 463 ? -7.916 -12.386 5.817 1.00 98.19 463 ALA A C 1
ATOM 3659 O O . ALA A 1 463 ? -8.545 -11.376 6.143 1.00 98.19 463 ALA A O 1
ATOM 3660 N N . LYS A 1 464 ? -7.738 -13.378 6.699 1.00 98.50 464 LYS A N 1
ATOM 3661 C CA . LYS A 1 464 ? -8.336 -13.354 8.038 1.00 98.50 464 LYS A CA 1
ATOM 3662 C C . LYS A 1 464 ? -7.831 -12.197 8.903 1.00 98.50 464 LYS A C 1
ATOM 3664 O O . LYS A 1 464 ? -8.604 -11.676 9.715 1.00 98.50 464 LYS A O 1
ATOM 3669 N N . ALA A 1 465 ? -6.578 -11.771 8.732 1.00 98.62 465 ALA A N 1
ATOM 3670 C CA . ALA A 1 465 ? -6.048 -10.590 9.405 1.00 98.62 465 ALA A CA 1
ATOM 3671 C C . ALA A 1 465 ? -6.825 -9.339 8.977 1.00 98.62 465 ALA A C 1
ATOM 3673 O O . ALA A 1 465 ? -7.279 -8.598 9.849 1.00 98.62 465 ALA A O 1
ATOM 3674 N N . TYR A 1 466 ? -7.116 -9.184 7.679 1.00 98.62 466 TYR A N 1
ATOM 3675 C CA . TYR A 1 466 ? -7.973 -8.100 7.186 1.00 98.62 466 TYR A CA 1
ATOM 3676 C C . TYR A 1 466 ? -9.373 -8.125 7.803 1.00 98.62 466 TYR A C 1
ATOM 3678 O O . TYR A 1 466 ? -9.852 -7.075 8.225 1.00 98.62 466 TYR A O 1
ATOM 3686 N N . HIS A 1 467 ? -10.005 -9.296 7.955 1.00 98.62 467 HIS A N 1
ATOM 3687 C CA . HIS A 1 467 ? -11.317 -9.388 8.617 1.00 98.62 467 HIS A CA 1
ATOM 3688 C C . HIS A 1 467 ? -11.270 -8.886 10.062 1.00 98.62 467 HIS A C 1
ATOM 3690 O O . HIS A 1 467 ? -12.147 -8.139 10.500 1.00 98.62 467 HIS A O 1
ATOM 3696 N N . LEU A 1 468 ? -10.268 -9.312 10.834 1.00 98.75 468 LEU A N 1
ATOM 3697 C CA . LEU A 1 468 ? -10.131 -8.897 12.231 1.00 98.75 468 LEU A CA 1
ATOM 3698 C C . LEU A 1 468 ? -9.831 -7.399 12.331 1.00 98.75 468 LEU A C 1
ATOM 3700 O O . LEU A 1 468 ? -10.456 -6.701 13.130 1.00 98.75 468 LEU A O 1
ATOM 3704 N N . SER A 1 469 ? -8.929 -6.899 11.489 1.00 98.69 469 SER A N 1
ATOM 3705 C CA . SER A 1 469 ? -8.558 -5.490 11.435 1.00 98.69 469 SER A CA 1
ATOM 3706 C C . SER A 1 469 ? -9.713 -4.592 10.990 1.00 98.69 469 SER A C 1
ATOM 3708 O O . SER A 1 469 ? -9.936 -3.570 11.630 1.00 98.69 469 SER A O 1
ATOM 3710 N N . ALA A 1 470 ? -10.511 -4.983 9.990 1.00 98.69 470 ALA A N 1
ATOM 3711 C CA . ALA A 1 470 ? -11.695 -4.234 9.556 1.00 98.69 470 ALA A CA 1
ATOM 3712 C C . ALA A 1 470 ? -12.743 -4.126 10.667 1.00 98.69 470 ALA A C 1
ATOM 3714 O O . ALA A 1 470 ? -13.311 -3.059 10.888 1.00 98.69 470 ALA A O 1
ATOM 3715 N N . ARG A 1 471 ? -12.944 -5.195 11.443 1.00 98.69 471 ARG A N 1
ATOM 3716 C CA . ARG A 1 471 ? -13.856 -5.167 12.595 1.00 98.69 471 ARG A CA 1
ATOM 3717 C C . ARG A 1 471 ? -13.344 -4.286 13.728 1.00 98.69 471 ARG A C 1
ATOM 3719 O O . ARG A 1 471 ? -14.124 -3.529 14.297 1.00 98.69 471 ARG A O 1
ATOM 3726 N N . ILE A 1 472 ? -12.051 -4.352 14.050 1.00 98.62 472 ILE A N 1
ATOM 3727 C CA . ILE A 1 472 ? -11.433 -3.433 15.020 1.00 98.62 472 ILE A CA 1
ATOM 3728 C C . ILE A 1 472 ? -11.587 -1.990 14.534 1.00 98.62 472 ILE A C 1
ATOM 3730 O O . ILE A 1 472 ? -12.025 -1.137 15.301 1.00 98.62 472 ILE A O 1
ATOM 3734 N N . TYR A 1 473 ? -11.291 -1.730 13.261 1.00 98.44 473 TYR A N 1
ATOM 3735 C CA . TYR A 1 473 ? -11.413 -0.410 12.656 1.00 98.44 473 TYR A CA 1
ATOM 3736 C C . TYR A 1 473 ? -12.850 0.117 12.742 1.00 98.44 473 TYR A C 1
ATOM 3738 O O . TYR A 1 473 ? -13.050 1.222 13.233 1.00 98.44 473 TYR A O 1
ATOM 3746 N N . LEU A 1 474 ? -13.859 -0.687 12.392 1.00 98.25 474 LEU A N 1
ATOM 3747 C CA . LEU A 1 474 ? -15.275 -0.334 12.540 1.00 98.25 474 LEU A CA 1
ATOM 3748 C C . LEU A 1 474 ? -15.642 0.009 13.992 1.00 98.25 474 LEU A C 1
ATOM 3750 O O . LEU A 1 474 ? -16.227 1.063 14.252 1.00 98.25 474 LEU A O 1
ATOM 3754 N N . LEU A 1 475 ? -15.287 -0.860 14.945 1.00 97.56 475 LEU A N 1
ATOM 3755 C CA . LEU A 1 475 ? -15.578 -0.645 16.365 1.00 97.56 475 LEU A CA 1
ATOM 3756 C C . LEU A 1 475 ? -14.960 0.668 16.855 1.00 97.56 475 LEU A C 1
ATOM 3758 O O . LEU A 1 475 ? -15.638 1.489 17.475 1.00 97.56 475 LEU A O 1
ATOM 3762 N N . CYS A 1 476 ? -13.679 0.875 16.566 1.00 97.06 476 CYS A N 1
ATOM 3763 C CA . CYS A 1 476 ? -12.928 2.016 17.062 1.00 97.06 476 CYS A CA 1
ATOM 3764 C C . CYS A 1 476 ? -13.345 3.321 16.378 1.00 97.06 476 CYS A C 1
ATOM 3766 O O . CYS A 1 476 ? -13.687 4.292 17.054 1.00 97.06 476 CYS A O 1
ATOM 3768 N N . ARG A 1 477 ? -13.355 3.338 15.042 1.00 95.31 477 ARG A N 1
ATOM 3769 C CA . ARG A 1 477 ? -13.580 4.538 14.232 1.00 95.31 477 ARG A CA 1
ATOM 3770 C C . ARG A 1 477 ? -15.037 4.987 14.234 1.00 95.31 477 ARG A C 1
ATOM 3772 O O . ARG A 1 477 ? -15.298 6.174 14.393 1.00 95.31 477 ARG A O 1
ATOM 3779 N N . VAL A 1 478 ? -15.978 4.059 14.046 1.00 95.12 478 VAL A N 1
ATOM 3780 C CA . VAL A 1 478 ? -17.403 4.387 13.861 1.00 95.12 478 VAL A CA 1
ATOM 3781 C C . VAL A 1 478 ? -18.158 4.350 15.185 1.00 95.12 478 VAL A C 1
ATOM 3783 O O . VAL A 1 478 ? -18.943 5.251 15.478 1.00 95.12 478 VAL A O 1
ATOM 3786 N N . LEU A 1 479 ? -17.927 3.317 16.000 1.00 94.44 479 LEU A N 1
ATOM 3787 C CA . LEU A 1 479 ? -18.699 3.092 17.229 1.00 94.44 479 LEU A CA 1
ATOM 3788 C C . LEU A 1 479 ? -18.067 3.741 18.472 1.00 94.44 479 LEU A C 1
ATOM 3790 O O . LEU A 1 479 ? -18.713 3.823 19.526 1.00 94.44 479 LEU A O 1
ATOM 3794 N N . GLY A 1 480 ? -16.840 4.257 18.343 1.00 94.75 480 GLY A N 1
ATOM 3795 C CA . GLY A 1 480 ? -16.093 4.898 19.424 1.00 94.75 480 GLY A CA 1
ATOM 3796 C C . GLY A 1 480 ? -15.625 3.911 20.492 1.00 94.75 480 GLY A C 1
ATOM 3797 O O . GLY A 1 480 ? -15.403 4.317 21.631 1.00 94.75 480 GLY A O 1
ATOM 3798 N N . ALA A 1 481 ? -15.527 2.622 20.158 1.00 96.81 481 ALA A N 1
ATOM 3799 C CA . ALA A 1 481 ? -14.962 1.600 21.028 1.00 96.81 481 ALA A CA 1
ATOM 3800 C C . ALA A 1 481 ? -13.518 1.950 21.375 1.00 96.81 481 ALA A C 1
ATOM 3802 O O . ALA A 1 481 ? -12.730 2.252 20.480 1.00 96.81 481 ALA A O 1
ATOM 3803 N N . THR A 1 482 ? -13.148 1.894 22.647 1.00 97.25 482 THR A N 1
ATOM 3804 C CA . THR A 1 482 ? -11.746 2.073 23.041 1.00 97.25 482 THR A CA 1
ATOM 3805 C C . THR A 1 482 ? -11.038 0.715 23.110 1.00 97.25 482 THR A C 1
ATOM 3807 O O . THR A 1 482 ? -11.698 -0.326 23.213 1.00 97.25 482 THR A O 1
ATOM 3810 N N . PRO A 1 483 ? -9.695 0.686 23.135 1.00 96.12 483 PRO A N 1
ATOM 3811 C CA . PRO A 1 483 ? -8.908 -0.514 23.435 1.00 96.12 483 PRO A CA 1
ATOM 3812 C C . PRO A 1 483 ? -9.278 -1.229 24.746 1.00 96.12 483 PRO A C 1
ATOM 3814 O O . PRO A 1 483 ? -8.913 -2.384 24.931 1.00 96.12 483 PRO A O 1
ATOM 3817 N N . LEU A 1 484 ? -10.020 -0.585 25.657 1.00 95.88 484 LEU A N 1
ATOM 3818 C CA . LEU A 1 484 ? -10.515 -1.211 26.889 1.00 95.88 484 LEU A CA 1
ATOM 3819 C C . LEU A 1 484 ? -11.776 -2.059 26.674 1.00 95.88 484 LEU A C 1
ATOM 3821 O O . LEU A 1 484 ? -12.137 -2.861 27.537 1.00 95.88 484 LEU A O 1
ATOM 3825 N N . GLN A 1 485 ? -12.488 -1.883 25.558 1.00 97.38 485 GLN A N 1
ATOM 3826 C CA . GLN A 1 485 ? -13.707 -2.637 25.295 1.00 97.38 485 GLN A CA 1
ATOM 3827 C C . GLN A 1 485 ? -13.382 -4.118 25.074 1.00 97.38 485 GLN A C 1
ATOM 3829 O O . GLN A 1 485 ? -12.611 -4.468 24.184 1.00 97.38 485 GLN A O 1
ATOM 3834 N N . ALA A 1 486 ? -14.049 -5.009 25.816 1.00 97.56 486 ALA A N 1
ATOM 3835 C CA . ALA A 1 486 ? -13.790 -6.456 25.791 1.00 97.56 486 ALA A CA 1
ATOM 3836 C C . ALA A 1 486 ? -13.795 -7.069 24.376 1.00 97.56 486 ALA A C 1
ATOM 3838 O O . ALA A 1 486 ? -13.008 -7.964 24.071 1.00 97.56 486 ALA A O 1
ATOM 3839 N N . ARG A 1 487 ? -14.661 -6.560 23.491 1.00 97.62 487 ARG A N 1
ATOM 3840 C CA . ARG A 1 487 ? -14.725 -6.993 22.091 1.00 97.62 487 ARG A CA 1
ATOM 3841 C C . ARG A 1 487 ? -13.474 -6.599 21.302 1.00 97.62 487 ARG A C 1
ATOM 3843 O O . ARG A 1 487 ? -12.950 -7.439 20.579 1.00 97.62 487 ARG A O 1
ATOM 3850 N N . VAL A 1 488 ? -12.985 -5.368 21.473 1.00 98.00 488 VAL A N 1
ATOM 3851 C CA . VAL A 1 488 ? -11.738 -4.892 20.852 1.00 98.00 488 VAL A CA 1
ATOM 3852 C C . VAL A 1 488 ? -10.559 -5.702 21.380 1.00 98.00 488 VAL A C 1
ATOM 3854 O O . VAL A 1 488 ? -9.810 -6.237 20.576 1.00 98.00 488 VAL A O 1
ATOM 3857 N N . VAL A 1 489 ? -10.466 -5.910 22.698 1.00 97.81 489 VAL A N 1
ATOM 3858 C CA . VAL A 1 489 ? -9.417 -6.739 23.324 1.00 97.81 489 VAL A CA 1
ATOM 3859 C C . VAL A 1 489 ? -9.396 -8.156 22.742 1.00 97.81 489 VAL A C 1
ATOM 3861 O O . VAL A 1 489 ? -8.343 -8.658 22.357 1.00 97.81 489 VAL A O 1
ATOM 3864 N N . SER A 1 490 ? -10.560 -8.807 22.632 1.00 98.06 490 SER A N 1
ATOM 3865 C CA . SER A 1 490 ? -10.650 -10.169 22.090 1.00 98.06 490 SER A CA 1
ATOM 3866 C C . SER A 1 490 ? -10.247 -10.247 20.615 1.00 98.06 490 SER A C 1
ATOM 3868 O O . SER A 1 490 ? -9.574 -11.196 20.211 1.00 98.06 490 SER A O 1
ATOM 3870 N N . LEU A 1 491 ? -10.658 -9.271 19.800 1.00 98.50 491 LEU A N 1
ATOM 3871 C CA . LEU A 1 491 ? -10.284 -9.217 18.386 1.00 98.50 491 LEU A CA 1
ATOM 3872 C C . LEU A 1 491 ? -8.802 -8.888 18.207 1.00 98.50 491 LEU A C 1
ATOM 3874 O O . LEU A 1 491 ? -8.150 -9.504 17.368 1.00 98.50 491 LEU A O 1
ATOM 3878 N N . GLN A 1 492 ? -8.273 -7.968 19.012 1.00 98.12 492 GLN A N 1
ATOM 3879 C CA . GLN A 1 492 ? -6.872 -7.566 18.985 1.00 98.12 492 GLN A CA 1
ATOM 3880 C C . GLN A 1 492 ? -5.958 -8.733 19.349 1.00 98.12 492 GLN A C 1
ATOM 3882 O O . GLN A 1 492 ? -4.991 -8.961 18.632 1.00 98.12 492 GLN A O 1
ATOM 3887 N N . ALA A 1 493 ? -6.287 -9.514 20.383 1.00 98.12 493 ALA A N 1
ATOM 3888 C CA . ALA A 1 493 ? -5.502 -10.689 20.762 1.00 98.12 493 ALA A CA 1
ATOM 3889 C C . ALA A 1 493 ? -5.416 -11.708 19.611 1.00 98.12 493 ALA A C 1
ATOM 3891 O O . ALA A 1 493 ? -4.327 -12.147 19.249 1.00 98.12 493 ALA A O 1
ATOM 3892 N N . LYS A 1 494 ? -6.551 -12.003 18.962 1.00 98.62 494 LYS A N 1
ATOM 3893 C CA . LYS A 1 494 ? -6.599 -12.893 17.787 1.00 98.62 494 LYS A CA 1
ATOM 3894 C C . LYS A 1 494 ? -5.795 -12.342 16.614 1.00 98.62 494 LYS A C 1
ATOM 3896 O O . LYS A 1 494 ? -5.100 -13.091 15.938 1.00 98.62 494 LYS A O 1
ATOM 3901 N N . LEU A 1 495 ? -5.908 -11.039 16.356 1.00 98.69 495 LEU A N 1
ATOM 3902 C CA . LEU A 1 495 ? -5.182 -10.382 15.275 1.00 98.69 495 LEU A CA 1
ATOM 3903 C C . LEU A 1 495 ? -3.673 -10.406 15.533 1.00 98.69 495 LEU A C 1
ATOM 3905 O O . LEU A 1 495 ? -2.902 -10.689 14.623 1.00 98.69 495 LEU A O 1
ATOM 3909 N N . TYR A 1 496 ? -3.262 -10.138 16.769 1.00 98.38 496 TYR A N 1
ATOM 3910 C CA . TYR A 1 496 ? -1.872 -10.188 17.194 1.00 98.38 496 TYR A CA 1
ATOM 3911 C C . TYR A 1 496 ? -1.276 -11.585 16.995 1.00 98.38 496 TYR A C 1
ATOM 3913 O O . TYR A 1 496 ? -0.274 -11.717 16.293 1.00 98.38 496 TYR A O 1
ATOM 3921 N N . GLU A 1 497 ? -1.919 -12.627 17.531 1.00 98.19 497 GLU A N 1
ATOM 3922 C CA . GLU A 1 497 ? -1.476 -14.018 17.357 1.00 98.19 497 GLU A CA 1
ATOM 3923 C C . GLU A 1 497 ? -1.337 -14.381 15.874 1.00 98.19 497 GLU A C 1
ATOM 3925 O O . GLU A 1 497 ? -0.324 -14.942 15.449 1.00 98.19 497 GLU A O 1
ATOM 3930 N N . LEU A 1 498 ? -2.328 -13.992 15.068 1.00 98.31 498 LEU A N 1
ATOM 3931 C CA . LEU A 1 498 ? -2.341 -14.246 13.635 1.00 98.31 498 LEU A CA 1
ATOM 3932 C C . LEU A 1 498 ? -1.172 -13.555 12.922 1.00 98.31 498 LEU A C 1
ATOM 3934 O O . LEU A 1 498 ? -0.420 -14.224 12.218 1.00 98.31 498 LEU A O 1
ATOM 3938 N N . VAL A 1 499 ? -0.971 -12.252 13.143 1.00 97.25 499 VAL A N 1
ATOM 3939 C CA . VAL A 1 499 ? 0.106 -11.465 12.516 1.00 97.25 499 VAL A CA 1
ATOM 3940 C C . VAL A 1 499 ? 1.489 -11.974 12.920 1.00 97.25 499 VAL A C 1
ATOM 3942 O O . VAL A 1 499 ? 2.376 -12.058 12.069 1.00 97.25 499 VAL A O 1
ATOM 3945 N N . ILE A 1 500 ? 1.687 -12.344 14.189 1.00 96.94 500 ILE A N 1
ATOM 3946 C CA . ILE A 1 500 ? 2.956 -12.910 14.669 1.00 96.94 500 ILE A CA 1
ATOM 3947 C C . ILE A 1 500 ? 3.228 -14.288 14.047 1.00 96.94 500 ILE A C 1
ATOM 3949 O O . ILE A 1 500 ? 4.390 -14.620 13.800 1.00 96.94 500 ILE A O 1
ATOM 3953 N N . SER A 1 501 ? 2.181 -15.056 13.731 1.00 96.62 501 SER A N 1
ATOM 3954 C CA . SER A 1 501 ? 2.309 -16.366 13.080 1.00 96.62 501 SER A CA 1
ATOM 3955 C C . SER A 1 501 ? 2.644 -16.310 11.585 1.00 96.62 501 SER A C 1
ATOM 3957 O O . SER A 1 501 ? 3.047 -17.327 11.027 1.00 96.62 501 SER A O 1
ATOM 3959 N N . LEU A 1 502 ? 2.477 -15.156 10.926 1.00 97.06 502 LEU A N 1
ATOM 3960 C CA . LEU A 1 502 ? 2.776 -15.019 9.497 1.00 97.06 502 LEU A CA 1
ATOM 3961 C C . LEU A 1 502 ? 4.285 -15.188 9.218 1.00 97.06 502 LEU A C 1
ATOM 3963 O O . LEU A 1 502 ? 5.112 -14.932 10.095 1.00 97.06 502 LEU A O 1
ATOM 3967 N N . PRO A 1 503 ? 4.686 -15.595 8.008 1.00 94.81 503 PRO A N 1
ATOM 3968 C CA . PRO A 1 503 ? 6.096 -15.619 7.636 1.00 94.81 503 PRO A CA 1
ATOM 3969 C C . PRO A 1 503 ? 6.645 -14.190 7.491 1.00 94.81 503 PRO A C 1
ATOM 3971 O O . PRO A 1 503 ? 5.968 -13.301 6.976 1.00 94.81 503 PRO A O 1
ATOM 3974 N N . VAL A 1 504 ? 7.882 -13.972 7.945 1.00 91.88 504 VAL A N 1
ATOM 3975 C CA . VAL A 1 504 ? 8.672 -12.737 7.707 1.00 91.88 504 VAL A CA 1
ATOM 3976 C C . VAL A 1 504 ? 9.938 -13.009 6.901 1.00 91.88 504 VAL A C 1
ATOM 3978 O O . VAL A 1 504 ? 10.752 -12.114 6.673 1.00 91.88 504 VAL A O 1
ATOM 3981 N N . ASP A 1 505 ? 10.107 -14.266 6.508 1.00 89.50 505 ASP A N 1
ATOM 3982 C CA . ASP A 1 505 ? 11.138 -14.760 5.627 1.00 89.50 505 ASP A CA 1
ATOM 3983 C C . ASP A 1 505 ? 10.669 -16.028 4.893 1.00 89.50 505 ASP A C 1
ATOM 3985 O O . ASP A 1 505 ? 9.566 -16.538 5.107 1.00 89.50 505 ASP A O 1
ATOM 3989 N N . GLY A 1 506 ? 11.501 -16.505 3.968 1.00 89.12 506 GLY A N 1
ATOM 3990 C CA . GLY A 1 506 ? 11.249 -17.731 3.214 1.00 89.12 506 GLY A CA 1
ATOM 3991 C C . GLY A 1 506 ? 10.296 -17.548 2.023 1.00 89.12 506 GLY A C 1
ATOM 3992 O O . GLY A 1 506 ? 10.055 -16.422 1.580 1.00 89.12 506 GLY A O 1
ATOM 3993 N N . PRO A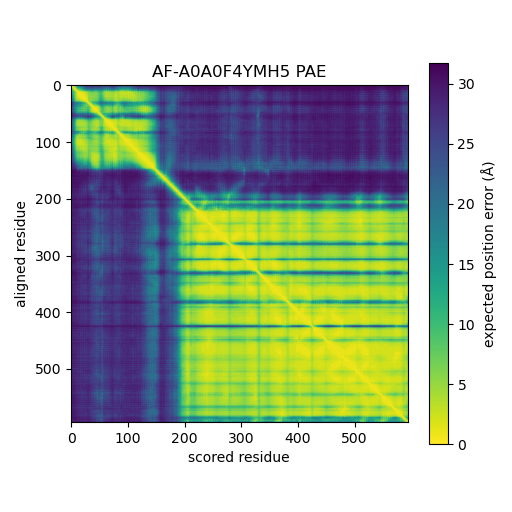 1 507 ? 9.786 -18.648 1.442 1.00 89.38 507 PRO A N 1
ATOM 3994 C CA . PRO A 1 507 ? 9.086 -18.626 0.153 1.00 89.38 507 PRO A CA 1
ATOM 3995 C C . PRO A 1 507 ? 7.722 -17.923 0.196 1.00 89.38 507 PRO A C 1
ATOM 3997 O O . PRO A 1 507 ? 7.339 -17.296 -0.784 1.00 89.38 507 PRO A O 1
ATOM 4000 N N . TYR A 1 508 ? 7.021 -17.959 1.332 1.00 93.06 508 TYR A N 1
ATOM 4001 C CA . TYR A 1 508 ? 5.690 -17.351 1.483 1.00 93.06 508 TYR A CA 1
ATOM 4002 C C . TYR A 1 508 ? 5.720 -15.926 2.049 1.00 93.06 508 TYR A C 1
ATOM 4004 O O . TYR A 1 508 ? 4.674 -15.332 2.301 1.00 93.06 508 TYR A O 1
ATOM 4012 N N . PHE A 1 509 ? 6.911 -15.365 2.268 1.00 93.31 509 PHE A N 1
ATOM 4013 C CA . PHE A 1 509 ? 7.063 -13.961 2.626 1.00 93.31 509 PHE A CA 1
ATOM 4014 C C . PHE A 1 509 ? 7.241 -13.106 1.365 1.00 93.31 509 PHE A C 1
ATOM 4016 O O . PHE A 1 509 ? 8.274 -13.200 0.694 1.00 93.31 509 PHE A O 1
ATOM 4023 N N . THR A 1 510 ? 6.235 -12.287 1.053 1.00 93.06 510 THR A N 1
ATOM 4024 C CA . THR A 1 510 ? 6.164 -11.411 -0.133 1.00 93.06 510 THR A CA 1
ATOM 4025 C C . THR A 1 510 ? 5.504 -10.066 0.203 1.00 93.06 510 THR A C 1
ATOM 4027 O O . THR A 1 510 ? 5.100 -9.828 1.346 1.00 93.06 510 THR A O 1
ATOM 4030 N N . ALA A 1 511 ? 5.383 -9.172 -0.786 1.00 92.12 511 ALA A N 1
ATOM 4031 C CA . ALA A 1 511 ? 4.801 -7.835 -0.622 1.00 92.12 511 ALA A CA 1
ATOM 4032 C C . ALA A 1 511 ? 3.311 -7.837 -0.210 1.00 92.12 511 ALA A C 1
ATOM 4034 O O . ALA A 1 511 ? 2.785 -6.816 0.222 1.00 92.12 511 ALA A O 1
ATOM 4035 N N . ILE A 1 512 ? 2.623 -8.984 -0.235 1.00 94.44 512 ILE A N 1
ATOM 4036 C CA . ILE A 1 512 ? 1.249 -9.090 0.290 1.00 94.44 512 ILE A CA 1
ATOM 4037 C C . ILE A 1 512 ? 1.177 -9.096 1.828 1.00 94.44 512 ILE A C 1
ATOM 4039 O O . ILE A 1 512 ? 0.090 -9.199 2.400 1.00 94.44 512 ILE A O 1
ATOM 4043 N N . TYR A 1 513 ? 2.320 -9.007 2.519 1.00 95.12 513 TYR A N 1
ATOM 4044 C CA . TYR A 1 513 ? 2.368 -8.954 3.978 1.00 95.12 513 TYR A CA 1
ATOM 4045 C C . TYR A 1 513 ? 1.500 -7.793 4.525 1.00 95.12 513 TYR A C 1
ATOM 4047 O O . TYR A 1 513 ? 1.664 -6.640 4.110 1.00 95.12 513 TYR A O 1
ATOM 4055 N N . PRO A 1 514 ? 0.583 -8.047 5.480 1.00 95.50 514 PRO A N 1
ATOM 4056 C CA . PRO A 1 514 ? -0.507 -7.120 5.780 1.00 95.50 514 PRO A CA 1
ATOM 4057 C C . PRO A 1 514 ? -0.093 -6.005 6.760 1.00 95.50 514 PRO A C 1
ATOM 4059 O O . PRO A 1 514 ? -0.488 -6.003 7.928 1.00 95.50 514 PRO A O 1
ATOM 4062 N N . LEU A 1 515 ? 0.684 -5.018 6.295 1.00 93.69 515 LEU A N 1
ATOM 4063 C CA . LEU A 1 515 ? 1.166 -3.902 7.132 1.00 93.69 515 LEU A CA 1
ATOM 4064 C C . LEU A 1 515 ? 0.035 -3.125 7.816 1.00 93.69 515 LEU A C 1
ATOM 4066 O O . LEU A 1 515 ? 0.146 -2.806 8.999 1.00 93.69 515 LEU A O 1
ATOM 4070 N N . TRP A 1 516 ? -1.070 -2.879 7.110 1.00 95.56 516 TRP A N 1
ATOM 4071 C CA . TRP A 1 516 ? -2.255 -2.229 7.678 1.00 95.56 516 TRP A CA 1
ATOM 4072 C C . TRP A 1 516 ? -2.802 -2.986 8.896 1.00 95.56 516 TRP A C 1
ATOM 4074 O O . TRP A 1 516 ? -3.129 -2.390 9.924 1.00 95.56 516 TRP A O 1
ATOM 4084 N N . CYS A 1 517 ? -2.808 -4.319 8.826 1.00 97.56 517 CYS A N 1
ATOM 4085 C CA . CYS A 1 517 ? -3.251 -5.166 9.926 1.00 97.56 517 CYS A CA 1
ATOM 4086 C C . CYS A 1 517 ? -2.308 -5.076 11.136 1.00 97.56 517 CYS A C 1
ATOM 4088 O O . CYS A 1 517 ? -2.778 -5.043 12.274 1.00 97.56 517 CYS A O 1
ATOM 4090 N N . CYS A 1 518 ? -0.992 -4.964 10.915 1.00 96.12 518 CYS A N 1
ATOM 4091 C CA . CYS A 1 518 ? -0.015 -4.729 11.986 1.00 96.12 518 CYS A CA 1
ATOM 4092 C C . CYS A 1 518 ? -0.275 -3.404 12.716 1.00 96.12 518 CYS A C 1
ATOM 4094 O O . CYS A 1 518 ? -0.213 -3.360 13.945 1.00 96.12 518 CYS A O 1
ATOM 4096 N N . VAL A 1 519 ? -0.593 -2.334 11.977 1.00 94.19 519 VAL A N 1
ATOM 4097 C CA . VAL A 1 519 ? -0.941 -1.034 12.572 1.00 94.19 519 VAL A CA 1
ATOM 4098 C C . VAL A 1 519 ? -2.204 -1.168 13.414 1.00 94.19 519 VAL A C 1
ATOM 4100 O O . VAL A 1 519 ? -2.190 -0.787 14.581 1.00 94.19 519 VAL A O 1
ATOM 4103 N N . MET A 1 520 ? -3.261 -1.781 12.870 1.00 97.06 520 MET A N 1
ATOM 4104 C CA . MET A 1 520 ? -4.512 -2.020 13.600 1.00 97.06 520 MET A CA 1
ATOM 4105 C C . MET A 1 520 ? -4.283 -2.830 14.881 1.00 97.06 520 MET A C 1
ATOM 4107 O O . MET A 1 520 ? -4.837 -2.490 15.926 1.00 97.06 520 MET A O 1
ATOM 4111 N N . ALA A 1 521 ? -3.425 -3.853 14.838 1.00 97.19 521 ALA A N 1
ATOM 4112 C CA . ALA A 1 521 ? -3.056 -4.655 16.004 1.00 97.19 521 ALA A CA 1
ATOM 4113 C C . ALA A 1 521 ? -2.312 -3.843 17.076 1.00 97.19 521 ALA A C 1
ATOM 4115 O O . ALA A 1 521 ? -2.546 -4.050 18.268 1.00 97.19 521 ALA A O 1
ATOM 4116 N N . ALA A 1 522 ? -1.435 -2.923 16.664 1.00 95.88 522 ALA A N 1
ATOM 4117 C CA . ALA A 1 522 ? -0.655 -2.087 17.570 1.00 95.88 522 ALA A CA 1
ATOM 4118 C C . ALA A 1 522 ? -1.506 -0.985 18.223 1.00 95.88 522 ALA A C 1
ATOM 4120 O O . ALA A 1 522 ? -1.489 -0.842 19.444 1.00 95.88 522 ALA A O 1
ATOM 4121 N N . VAL A 1 523 ? -2.296 -0.242 17.438 1.00 94.19 523 VAL A N 1
ATOM 4122 C CA . VAL A 1 523 ? -3.107 0.885 17.947 1.00 94.19 523 VAL A CA 1
ATOM 4123 C C . VAL A 1 523 ? -4.296 0.438 18.798 1.00 94.19 523 VAL A C 1
ATOM 4125 O O . VAL A 1 523 ? -4.823 1.219 19.580 1.00 94.19 523 VAL A O 1
ATOM 4128 N N . SER A 1 524 ? -4.731 -0.816 18.671 1.00 95.56 524 SER A N 1
ATOM 4129 C CA . SER A 1 524 ? -5.801 -1.378 19.505 1.00 95.56 524 SER A CA 1
ATOM 4130 C C . SER A 1 524 ? -5.291 -2.157 20.722 1.00 95.56 524 SER A C 1
ATOM 4132 O O . SER A 1 524 ? -6.102 -2.660 21.499 1.00 95.56 524 SER A O 1
ATOM 4134 N N . SER A 1 525 ? -3.970 -2.273 20.910 1.00 94.38 525 SER A N 1
ATOM 4135 C CA . SER A 1 525 ? -3.387 -3.033 22.019 1.00 94.38 525 SER A CA 1
ATOM 4136 C C . SER A 1 525 ? -3.373 -2.231 23.320 1.00 94.38 525 SER A C 1
ATOM 4138 O O . SER A 1 525 ? -2.931 -1.085 23.361 1.00 94.38 525 SER A O 1
ATOM 4140 N N . THR A 1 526 ? -3.769 -2.874 24.417 1.00 89.88 526 THR A N 1
ATOM 4141 C CA . THR A 1 526 ? -3.554 -2.375 25.787 1.00 89.88 526 THR A CA 1
ATOM 4142 C C . THR A 1 526 ? -2.245 -2.877 26.397 1.00 89.88 526 THR A C 1
ATOM 4144 O O . THR A 1 526 ? -1.809 -2.373 27.431 1.00 89.88 526 THR A O 1
ATOM 4147 N N . GLN A 1 527 ? -1.603 -3.862 25.764 1.00 91.06 527 GLN A N 1
ATOM 4148 C CA . GLN A 1 527 ? -0.378 -4.493 26.244 1.00 91.06 527 GLN A CA 1
ATOM 4149 C C . GLN A 1 527 ? 0.831 -3.896 25.524 1.00 91.06 527 GLN A C 1
ATOM 4151 O O . GLN A 1 527 ? 0.959 -4.019 24.302 1.00 91.06 527 GLN A O 1
ATOM 4156 N N . ALA A 1 528 ? 1.727 -3.259 26.283 1.00 89.81 528 ALA A N 1
ATOM 4157 C CA . ALA A 1 528 ? 2.936 -2.639 25.741 1.00 89.81 528 ALA A CA 1
ATOM 4158 C C . ALA A 1 528 ? 3.864 -3.661 25.060 1.00 89.81 528 ALA A C 1
ATOM 4160 O O . ALA A 1 528 ? 4.433 -3.358 24.015 1.00 89.81 528 ALA A O 1
ATOM 4161 N N . GLU A 1 529 ? 3.941 -4.882 25.598 1.00 93.38 529 GLU A N 1
ATOM 4162 C CA . GLU A 1 529 ? 4.738 -5.985 25.044 1.00 93.38 529 GLU A CA 1
ATOM 4163 C C . GLU A 1 529 ? 4.292 -6.366 23.625 1.00 93.38 529 GLU A C 1
ATOM 4165 O O . GLU A 1 529 ? 5.124 -6.486 22.729 1.00 93.38 529 GLU A O 1
ATOM 4170 N N . HIS A 1 530 ? 2.980 -6.462 23.373 1.00 93.75 530 HIS A N 1
ATOM 4171 C CA . HIS A 1 530 ? 2.458 -6.740 22.029 1.00 93.75 530 HIS A CA 1
ATOM 4172 C C . HIS A 1 530 ? 2.876 -5.666 21.019 1.00 93.75 530 HIS A C 1
ATOM 4174 O O . HIS A 1 530 ? 3.244 -5.981 19.887 1.00 93.75 530 HIS A O 1
ATOM 4180 N N . VAL A 1 531 ? 2.828 -4.392 21.425 1.00 93.50 531 VAL A N 1
ATOM 4181 C CA . VAL A 1 531 ? 3.241 -3.272 20.571 1.00 93.50 531 VAL A CA 1
ATOM 4182 C C . VAL A 1 531 ? 4.737 -3.370 20.280 1.00 93.50 531 VAL A C 1
ATOM 4184 O O . VAL A 1 531 ? 5.128 -3.314 19.119 1.00 93.50 531 VAL A O 1
ATOM 4187 N N . GLU A 1 532 ? 5.565 -3.582 21.304 1.00 93.25 532 GLU A N 1
ATOM 4188 C CA . GLU A 1 532 ? 7.018 -3.716 21.163 1.00 93.25 532 GLU A CA 1
ATOM 4189 C C . GLU A 1 532 ? 7.413 -4.891 20.257 1.00 93.25 532 GLU A C 1
ATOM 4191 O O . GLU A 1 532 ? 8.247 -4.726 19.367 1.00 93.25 532 GLU A O 1
ATOM 4196 N N . MET A 1 533 ? 6.761 -6.047 20.395 1.00 94.69 533 MET A N 1
ATOM 4197 C CA . MET A 1 533 ? 7.005 -7.205 19.533 1.00 94.69 533 MET A CA 1
ATOM 4198 C C . MET A 1 533 ? 6.628 -6.945 18.069 1.00 94.69 533 MET A C 1
ATOM 4200 O O . MET A 1 533 ? 7.380 -7.319 17.166 1.00 94.69 533 MET A O 1
ATOM 4204 N N . LEU A 1 534 ? 5.495 -6.282 17.810 1.00 93.94 534 LEU A N 1
ATOM 4205 C CA . LEU A 1 534 ? 5.103 -5.882 16.452 1.00 93.94 534 LEU A CA 1
ATOM 4206 C C . LEU A 1 534 ? 6.102 -4.884 15.854 1.00 93.94 534 LEU A C 1
ATOM 4208 O O . LEU A 1 534 ? 6.495 -5.020 14.693 1.00 93.94 534 LEU A O 1
ATOM 4212 N N . PHE A 1 535 ? 6.551 -3.917 16.654 1.00 93.06 535 PHE A N 1
ATOM 4213 C CA . PHE A 1 535 ? 7.597 -2.970 16.277 1.00 93.06 535 PHE A CA 1
ATOM 4214 C C . PHE A 1 535 ? 8.890 -3.664 15.893 1.00 93.06 535 PHE A C 1
ATOM 4216 O O . PHE A 1 535 ? 9.450 -3.394 14.832 1.00 93.06 535 PHE A O 1
ATOM 4223 N N . GLU A 1 536 ? 9.358 -4.561 16.753 1.00 92.12 536 GLU A N 1
ATOM 4224 C CA . GLU A 1 536 ? 10.606 -5.277 16.566 1.00 92.12 536 GLU A CA 1
ATOM 4225 C C . GLU A 1 536 ? 10.569 -6.127 15.302 1.00 92.12 536 GLU A C 1
ATOM 4227 O O . GL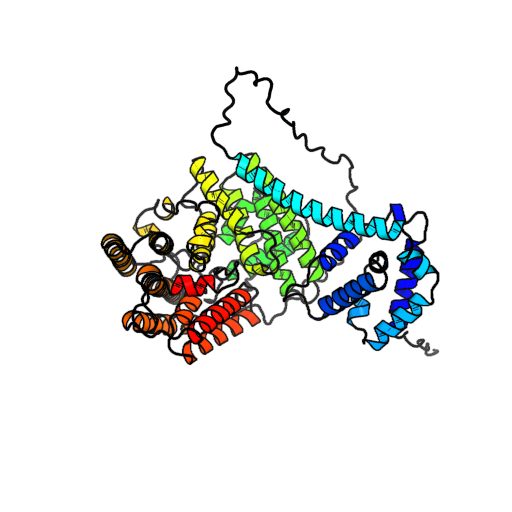U A 1 536 ? 11.494 -6.117 14.490 1.00 92.12 536 GLU A O 1
ATOM 4232 N N . ARG A 1 537 ? 9.447 -6.810 15.092 1.00 92.81 537 ARG A N 1
ATOM 4233 C CA . ARG A 1 537 ? 9.192 -7.594 13.894 1.00 92.81 537 ARG A CA 1
ATOM 4234 C C . ARG A 1 537 ? 9.263 -6.742 12.628 1.00 92.81 537 ARG A C 1
ATOM 4236 O O . ARG A 1 537 ? 10.028 -7.072 11.727 1.00 92.81 537 ARG A O 1
ATOM 4243 N N . LEU A 1 538 ? 8.525 -5.633 12.566 1.00 91.75 538 LEU A N 1
ATOM 4244 C CA . LEU A 1 538 ? 8.545 -4.728 11.411 1.00 91.75 538 LEU A CA 1
ATOM 4245 C C . LEU A 1 538 ? 9.928 -4.095 11.204 1.00 91.75 538 LEU A C 1
ATOM 4247 O O . LEU A 1 538 ? 10.403 -3.997 10.074 1.00 91.75 538 LEU A O 1
ATOM 4251 N N . ARG A 1 539 ? 10.623 -3.733 12.286 1.00 90.50 539 ARG A N 1
ATOM 4252 C CA . ARG A 1 539 ? 12.000 -3.227 12.247 1.00 90.50 539 ARG A CA 1
ATOM 4253 C C . ARG A 1 539 ? 12.948 -4.237 11.605 1.00 90.50 539 ARG A C 1
ATOM 4255 O O . ARG A 1 539 ? 13.712 -3.862 10.716 1.00 90.50 539 ARG A O 1
ATOM 4262 N N . ASN A 1 540 ? 12.852 -5.509 11.982 1.00 88.31 540 ASN A N 1
ATOM 4263 C CA . ASN A 1 540 ? 13.652 -6.580 11.388 1.00 88.31 540 ASN A CA 1
ATOM 4264 C C . ASN A 1 540 ? 13.359 -6.774 9.895 1.00 88.31 540 ASN A C 1
ATOM 4266 O O . ASN A 1 540 ? 14.292 -6.973 9.117 1.00 88.31 540 ASN A O 1
ATOM 4270 N N . ILE A 1 541 ? 12.098 -6.637 9.471 1.00 89.25 541 ILE A N 1
ATOM 4271 C CA . ILE A 1 541 ? 11.753 -6.657 8.043 1.00 89.25 541 ILE A CA 1
ATOM 4272 C C . ILE A 1 541 ? 12.375 -5.447 7.328 1.00 89.25 541 ILE A C 1
ATOM 4274 O O . ILE A 1 541 ? 12.992 -5.617 6.276 1.00 89.25 541 ILE A O 1
ATOM 4278 N N . SER A 1 542 ? 12.273 -4.245 7.907 1.00 87.31 542 SER A N 1
ATOM 4279 C CA . SER A 1 542 ? 12.767 -3.000 7.294 1.00 87.31 542 SER A CA 1
ATOM 4280 C C . SER A 1 542 ? 14.285 -2.965 7.087 1.00 87.31 542 SER A C 1
ATOM 4282 O O . SER A 1 542 ? 14.767 -2.319 6.167 1.00 87.31 542 SER A O 1
ATOM 4284 N N . GLN A 1 543 ? 15.055 -3.677 7.915 1.00 83.50 543 GLN A N 1
ATOM 4285 C CA . GLN A 1 543 ? 16.513 -3.762 7.772 1.00 83.50 543 GLN A CA 1
ATOM 4286 C C . GLN A 1 543 ? 16.961 -4.620 6.585 1.00 83.50 543 GLN A C 1
ATOM 4288 O O . GLN A 1 543 ? 18.103 -4.498 6.150 1.00 83.50 543 GLN A O 1
ATOM 4293 N N . ARG A 1 544 ? 16.094 -5.512 6.094 1.00 79.44 544 ARG A N 1
ATOM 4294 C CA . ARG A 1 544 ? 16.426 -6.496 5.052 1.00 79.44 544 ARG A CA 1
ATOM 4295 C C . ARG A 1 544 ? 15.775 -6.186 3.708 1.00 79.44 544 ARG A C 1
ATOM 4297 O O . ARG A 1 544 ? 16.174 -6.750 2.695 1.00 79.44 544 ARG A O 1
ATOM 4304 N N . ASN A 1 545 ? 14.765 -5.320 3.696 1.00 82.31 545 ASN A N 1
ATOM 4305 C CA . ASN A 1 545 ? 13.927 -5.078 2.532 1.00 82.31 545 ASN A CA 1
ATOM 4306 C C . ASN A 1 545 ? 13.760 -3.578 2.300 1.00 82.31 545 ASN A C 1
ATOM 4308 O O . ASN A 1 545 ? 13.429 -2.838 3.228 1.00 82.31 545 ASN A O 1
ATOM 4312 N N . LYS A 1 546 ? 13.934 -3.150 1.047 1.00 82.31 546 LYS A N 1
ATOM 4313 C CA . LYS A 1 546 ? 13.428 -1.858 0.593 1.00 82.31 546 LYS A CA 1
ATOM 4314 C C . LYS A 1 546 ? 11.901 -1.884 0.698 1.00 82.31 546 LYS A C 1
ATOM 4316 O O . LYS A 1 546 ? 11.287 -2.910 0.433 1.00 82.31 546 LYS A O 1
ATOM 4321 N N . GLY A 1 547 ? 11.314 -0.778 1.138 1.00 82.56 547 GLY A N 1
ATOM 4322 C CA . GLY A 1 547 ? 9.893 -0.711 1.446 1.00 82.56 547 GLY A CA 1
ATOM 4323 C C . GLY A 1 547 ? 9.517 0.594 2.132 1.00 82.56 547 GLY A C 1
ATOM 4324 O O . GLY A 1 547 ? 10.369 1.374 2.556 1.00 82.56 547 GLY A O 1
ATOM 4325 N N . ASN A 1 548 ? 8.222 0.773 2.349 1.00 83.69 548 ASN A N 1
ATOM 4326 C CA . ASN A 1 548 ? 7.652 1.864 3.138 1.00 83.69 548 ASN A CA 1
ATOM 4327 C C . ASN A 1 548 ? 7.576 1.566 4.650 1.00 83.69 548 ASN A C 1
ATOM 4329 O O . ASN A 1 548 ? 6.990 2.342 5.407 1.00 83.69 548 ASN A O 1
ATOM 4333 N N . ILE A 1 549 ? 8.168 0.462 5.128 1.00 85.88 549 ILE A N 1
ATOM 4334 C CA . ILE A 1 549 ? 8.060 0.052 6.540 1.00 85.88 549 ILE A CA 1
ATOM 4335 C C . ILE A 1 549 ? 8.599 1.125 7.488 1.00 85.88 549 ILE A C 1
ATOM 4337 O O . ILE A 1 549 ? 8.049 1.305 8.569 1.00 85.88 549 ILE A O 1
ATOM 4341 N N . GLY A 1 550 ? 9.634 1.875 7.097 1.00 85.19 550 GLY A N 1
ATOM 4342 C CA . GLY A 1 550 ? 10.137 2.988 7.907 1.00 85.19 550 GLY A CA 1
ATOM 4343 C C . GLY A 1 550 ? 9.053 4.036 8.199 1.00 85.19 550 GLY A C 1
ATOM 4344 O O . GLY A 1 550 ? 8.893 4.453 9.346 1.00 85.19 550 GLY A O 1
ATOM 4345 N N . SER A 1 551 ? 8.259 4.400 7.188 1.00 83.44 551 SER A N 1
ATOM 4346 C CA . SER A 1 551 ? 7.107 5.297 7.346 1.00 83.44 551 SER A CA 1
ATOM 4347 C C . SER A 1 551 ? 6.014 4.671 8.214 1.00 83.44 551 SER A C 1
ATOM 4349 O O . SER A 1 551 ? 5.463 5.338 9.089 1.00 83.44 551 SER A O 1
ATOM 4351 N N . VAL A 1 552 ? 5.739 3.375 8.036 1.00 85.56 552 VAL A N 1
ATOM 4352 C CA . VAL A 1 552 ? 4.757 2.642 8.853 1.00 85.56 552 VAL A CA 1
ATOM 4353 C C . VAL A 1 552 ? 5.189 2.578 10.321 1.00 85.56 552 VAL A C 1
ATOM 4355 O O . VAL A 1 552 ? 4.382 2.829 11.208 1.00 85.56 552 VAL A O 1
ATOM 4358 N N . LEU A 1 553 ? 6.465 2.324 10.608 1.00 88.50 553 LEU A N 1
ATOM 4359 C CA . LEU A 1 553 ? 7.018 2.329 11.966 1.00 88.50 553 LEU A CA 1
ATOM 4360 C C . LEU A 1 553 ? 6.909 3.710 12.618 1.00 88.50 553 LEU A C 1
ATOM 4362 O O . LEU A 1 553 ? 6.546 3.808 13.793 1.00 88.50 553 LEU A O 1
ATOM 4366 N N . ALA A 1 554 ? 7.185 4.778 11.866 1.00 86.94 554 ALA A N 1
ATOM 4367 C CA . ALA A 1 554 ? 6.976 6.143 12.339 1.00 86.94 554 ALA A CA 1
ATOM 4368 C C . ALA A 1 554 ? 5.491 6.402 12.639 1.00 86.94 554 ALA A C 1
ATOM 4370 O O . ALA A 1 554 ? 5.160 6.966 13.682 1.00 86.94 554 ALA A O 1
ATOM 4371 N N . CYS A 1 555 ? 4.594 5.914 11.777 1.00 85.69 555 CYS A N 1
ATOM 4372 C CA . CYS A 1 555 ? 3.153 6.003 11.972 1.00 85.69 555 CYS A CA 1
ATOM 4373 C C . CYS A 1 555 ? 2.698 5.305 13.258 1.00 85.69 555 CYS A C 1
ATOM 4375 O O . CYS A 1 555 ? 2.122 5.956 14.130 1.00 85.69 555 CYS A O 1
ATOM 4377 N N . ILE A 1 556 ? 3.043 4.027 13.440 1.00 89.38 556 ILE A N 1
ATOM 4378 C CA . ILE A 1 556 ? 2.718 3.290 14.669 1.00 89.38 556 ILE A CA 1
ATOM 4379 C C . ILE A 1 556 ? 3.300 4.025 15.885 1.00 89.38 556 ILE A C 1
ATOM 4381 O O . ILE A 1 556 ? 2.640 4.126 16.917 1.00 89.38 556 ILE A O 1
ATOM 4385 N N . SER A 1 557 ? 4.506 4.593 15.766 1.00 90.25 557 SER A N 1
ATOM 4386 C CA . SER A 1 557 ? 5.189 5.235 16.899 1.00 90.25 557 SER A CA 1
ATOM 4387 C C . SER A 1 557 ? 4.409 6.439 17.382 1.00 90.25 557 SER A C 1
ATOM 4389 O O . SER A 1 557 ? 4.185 6.582 18.585 1.00 90.25 557 SER A O 1
ATOM 4391 N N . ASN A 1 558 ? 3.961 7.273 16.447 1.00 90.25 558 ASN A N 1
ATOM 4392 C CA . ASN A 1 558 ? 3.235 8.488 16.769 1.00 90.25 558 ASN A CA 1
ATOM 4393 C C . ASN A 1 558 ? 1.818 8.182 17.283 1.00 90.25 558 ASN A C 1
ATOM 4395 O O . ASN A 1 558 ? 1.402 8.754 18.292 1.00 90.25 558 ASN A O 1
ATOM 4399 N N . LEU A 1 559 ? 1.111 7.225 16.669 1.00 91.00 559 LEU A N 1
ATOM 4400 C CA . LEU A 1 559 ? -0.224 6.807 17.113 1.00 91.00 559 LEU A CA 1
ATOM 4401 C C . LEU A 1 559 ? -0.179 6.176 18.515 1.00 91.00 559 LEU A C 1
ATOM 4403 O O . LEU A 1 559 ? -0.913 6.584 19.415 1.00 91.00 559 LEU A O 1
ATOM 4407 N N . CYS A 1 560 ? 0.740 5.238 18.759 1.00 91.38 560 CYS A N 1
ATOM 4408 C CA . CYS A 1 560 ? 0.903 4.618 20.076 1.00 91.38 560 CYS A CA 1
ATOM 4409 C C . CYS A 1 560 ? 1.460 5.594 21.127 1.00 91.38 560 CYS A C 1
ATOM 4411 O O . CYS A 1 560 ? 1.207 5.426 22.321 1.00 91.38 560 CYS A O 1
ATOM 4413 N N . ALA A 1 561 ? 2.240 6.606 20.735 1.00 91.25 561 ALA A N 1
ATOM 4414 C CA . ALA A 1 561 ? 2.641 7.680 21.644 1.00 91.25 561 ALA A CA 1
ATOM 4415 C C . ALA A 1 561 ? 1.434 8.520 22.078 1.00 91.25 561 ALA A C 1
ATOM 4417 O O . ALA A 1 561 ? 1.297 8.787 23.270 1.00 91.25 561 ALA A O 1
ATOM 4418 N N . TRP A 1 562 ? 0.540 8.859 21.144 1.00 93.94 562 TRP A N 1
ATOM 4419 C CA . TRP A 1 562 ? -0.697 9.573 21.452 1.00 93.94 562 TRP A CA 1
ATOM 4420 C C . TRP A 1 562 ? -1.599 8.776 22.401 1.00 93.94 562 TRP A C 1
ATOM 4422 O O . TRP A 1 562 ? -2.037 9.309 23.416 1.00 93.94 562 TRP A O 1
ATOM 4432 N N . ILE A 1 563 ? -1.800 7.479 22.144 1.00 91.94 563 ILE A N 1
ATOM 4433 C CA . ILE A 1 563 ? -2.619 6.610 23.009 1.00 91.94 563 ILE A CA 1
ATOM 4434 C C . ILE A 1 563 ? -2.060 6.556 24.438 1.00 91.94 563 ILE A C 1
ATOM 4436 O O . ILE A 1 563 ? -2.812 6.598 25.409 1.00 91.94 563 ILE A O 1
ATOM 4440 N N . ARG A 1 564 ? -0.731 6.494 24.592 1.00 90.81 564 ARG A N 1
ATOM 4441 C CA . ARG A 1 564 ? -0.088 6.488 25.915 1.00 90.81 564 ARG A CA 1
ATOM 4442 C C . ARG A 1 564 ? -0.237 7.814 26.658 1.00 90.81 564 ARG A C 1
ATOM 4444 O O . ARG A 1 564 ? -0.294 7.799 27.885 1.00 90.81 564 ARG A O 1
ATOM 4451 N N . SER A 1 565 ? -0.279 8.942 25.948 1.00 92.19 565 SER A N 1
ATOM 4452 C CA . SER A 1 565 ? -0.495 10.259 26.559 1.00 92.19 565 SER A CA 1
ATOM 4453 C C . SER A 1 565 ? -1.972 10.588 26.804 1.00 92.19 565 SER A C 1
ATOM 4455 O O . SER A 1 565 ? -2.252 11.476 27.606 1.00 92.19 565 SER A O 1
ATOM 4457 N N . HIS A 1 566 ? -2.900 9.846 26.190 1.00 92.31 566 HIS A N 1
ATOM 4458 C CA . HIS A 1 566 ? -4.350 10.017 26.325 1.00 92.31 566 HIS A CA 1
ATOM 4459 C C . HIS A 1 566 ? -5.005 8.717 26.825 1.00 92.31 566 HIS A C 1
ATOM 4461 O O . HIS A 1 566 ? -5.710 8.043 26.072 1.00 92.31 566 HIS A O 1
ATOM 4467 N N . PRO A 1 567 ? -4.769 8.319 28.090 1.00 87.94 567 PRO A N 1
ATOM 4468 C CA . PRO A 1 567 ? -5.298 7.068 28.614 1.00 87.94 567 PRO A CA 1
ATOM 4469 C C . PRO A 1 567 ? -6.830 7.073 28.603 1.00 87.94 567 PRO A C 1
ATOM 4471 O O . PRO A 1 567 ? -7.475 7.981 29.131 1.00 87.94 567 PRO A O 1
ATOM 4474 N N . PHE A 1 568 ? -7.413 6.019 28.038 1.00 92.81 568 PHE A N 1
ATOM 4475 C CA . PHE A 1 568 ? -8.859 5.839 28.011 1.00 92.81 568 PHE A CA 1
ATOM 4476 C C . PHE A 1 568 ? -9.406 5.629 29.427 1.00 92.81 568 PHE A C 1
ATOM 4478 O O . PHE A 1 568 ? -8.916 4.790 30.181 1.00 92.81 568 PHE A O 1
ATOM 4485 N N . THR A 1 569 ? -10.457 6.364 29.783 1.00 91.12 569 THR A N 1
ATOM 4486 C CA . THR A 1 569 ? -11.160 6.232 31.074 1.00 91.12 569 THR A CA 1
ATOM 4487 C C . THR A 1 569 ? -12.469 5.448 30.960 1.00 91.12 569 THR A C 1
ATOM 4489 O O . THR A 1 569 ? -13.083 5.104 31.967 1.00 91.12 569 THR A O 1
ATOM 4492 N N . SER A 1 570 ? -12.895 5.149 29.731 1.00 94.12 570 SER A N 1
ATOM 4493 C CA . SER A 1 570 ? -14.154 4.487 29.395 1.00 94.12 570 SER A CA 1
ATOM 4494 C C . SER A 1 570 ? -13.931 3.430 28.313 1.00 94.12 570 SER A C 1
ATOM 4496 O O . SER A 1 570 ? -13.000 3.526 27.512 1.00 94.12 570 SER A O 1
ATOM 4498 N N . THR A 1 571 ? -14.814 2.431 28.254 1.00 95.06 571 THR A N 1
ATOM 4499 C CA . THR A 1 571 ? -14.875 1.444 27.160 1.00 95.06 571 THR A CA 1
ATOM 4500 C C . THR A 1 571 ? -15.398 2.047 25.853 1.00 95.06 571 THR A C 1
ATOM 4502 O O . THR A 1 571 ? -15.223 1.455 24.790 1.00 95.06 571 THR A O 1
ATOM 4505 N N . ARG A 1 572 ? -16.013 3.234 25.916 1.00 95.44 572 ARG A N 1
ATOM 4506 C CA . ARG A 1 572 ? -16.497 3.991 24.759 1.00 95.44 572 ARG A CA 1
ATOM 4507 C C . ARG A 1 572 ? -16.154 5.473 24.894 1.00 95.44 572 ARG A C 1
ATOM 4509 O O . ARG A 1 572 ? -16.471 6.081 25.916 1.00 95.44 572 ARG A O 1
ATOM 4516 N N . GLN A 1 573 ? -15.562 6.043 23.851 1.00 94.56 573 GLN A N 1
ATOM 4517 C CA . GLN A 1 573 ? -15.204 7.457 23.744 1.00 94.56 573 GLN A CA 1
ATOM 4518 C C . GLN A 1 573 ? -15.400 7.926 22.290 1.00 94.56 573 GLN A C 1
ATOM 4520 O O . GLN A 1 573 ? -14.491 7.815 21.478 1.00 94.56 573 GLN A O 1
ATOM 4525 N N . PRO A 1 574 ? -16.590 8.404 21.899 1.00 91.50 574 PRO A N 1
ATOM 4526 C CA . PRO A 1 574 ? -16.829 8.851 20.526 1.00 91.50 574 PRO A CA 1
ATOM 4527 C C . PRO A 1 574 ? -15.797 9.895 20.077 1.00 91.50 574 PRO A C 1
ATOM 4529 O O . PRO A 1 574 ? -15.451 10.778 20.852 1.00 91.50 574 PRO A O 1
ATOM 4532 N N . GLY A 1 575 ? -15.308 9.789 18.839 1.00 91.44 575 GLY A N 1
ATOM 4533 C CA . GLY A 1 575 ? -14.370 10.760 18.263 1.00 91.44 575 GLY A CA 1
ATOM 4534 C C . GLY A 1 575 ? -12.892 10.556 18.612 1.00 91.44 575 GLY A C 1
ATOM 4535 O O . GLY A 1 575 ? -12.057 11.166 17.954 1.00 91.44 575 GLY A O 1
ATOM 4536 N N . TRP A 1 576 ? -12.533 9.649 19.535 1.00 94.94 576 TRP A N 1
ATOM 4537 C CA . TRP A 1 576 ? -11.129 9.463 19.949 1.00 94.94 576 TRP A CA 1
ATOM 4538 C C . TRP A 1 576 ? -10.185 9.152 18.778 1.00 94.94 576 TRP A C 1
ATOM 4540 O O . TRP A 1 576 ? -9.031 9.572 18.774 1.00 94.94 576 TRP A O 1
ATOM 4550 N N . TRP A 1 577 ? -10.671 8.428 17.764 1.00 94.62 577 TRP A N 1
ATOM 4551 C CA . TRP A 1 577 ? -9.876 8.132 16.574 1.00 94.62 577 TRP A CA 1
ATOM 4552 C C . TRP A 1 577 ? -9.590 9.395 15.755 1.00 94.62 577 TRP A C 1
ATOM 4554 O O . TRP A 1 577 ? -8.499 9.527 15.216 1.00 94.62 577 TRP A O 1
ATOM 4564 N N . GLU A 1 578 ? -10.550 10.321 15.645 1.00 93.12 578 GLU A N 1
ATOM 4565 C CA . GLU A 1 578 ? -10.318 11.606 14.969 1.00 93.12 578 GLU A CA 1
ATOM 4566 C C . GLU A 1 578 ? -9.290 12.437 15.724 1.00 93.12 578 GLU A C 1
ATOM 4568 O O . GLU A 1 578 ? -8.309 12.857 15.124 1.00 93.12 578 GLU A O 1
ATOM 4573 N N . GLU A 1 579 ? -9.450 12.579 17.041 1.00 94.69 579 GLU A N 1
ATOM 4574 C CA . GLU A 1 579 ? -8.503 13.308 17.895 1.00 94.69 579 GLU A CA 1
ATOM 4575 C C . GLU A 1 579 ? -7.081 12.734 17.780 1.00 94.69 579 GLU A C 1
ATOM 4577 O O . GLU A 1 579 ? -6.100 13.476 17.676 1.00 94.69 579 GLU A O 1
ATOM 4582 N N . MET A 1 580 ? -6.967 11.400 17.740 1.00 94.62 580 MET A N 1
ATOM 4583 C CA . MET A 1 580 ? -5.696 10.713 17.539 1.00 94.62 580 MET A CA 1
ATOM 4584 C C . MET A 1 580 ? -5.052 11.090 16.209 1.00 94.62 580 MET A C 1
ATOM 4586 O O . MET A 1 580 ? -3.845 11.325 16.195 1.00 94.62 580 MET A O 1
ATOM 4590 N N . LEU A 1 581 ? -5.822 11.119 15.117 1.00 92.25 581 LEU A N 1
ATOM 4591 C CA . LEU A 1 581 ? -5.335 11.439 13.773 1.00 92.25 581 LEU A CA 1
ATOM 4592 C C . LEU A 1 581 ? -5.047 12.939 13.592 1.00 92.25 581 LEU A C 1
ATOM 4594 O O . LEU A 1 581 ? -4.074 13.291 12.931 1.00 92.25 581 LEU A O 1
ATOM 4598 N N . GLU A 1 582 ? -5.831 13.824 14.207 1.00 91.69 582 GLU A N 1
ATOM 4599 C CA . GLU A 1 582 ? -5.611 15.278 14.195 1.00 91.69 582 GLU A CA 1
ATOM 4600 C C . GLU A 1 582 ? -4.297 15.676 14.872 1.00 91.69 582 GLU A C 1
ATOM 4602 O O . GLU A 1 582 ? -3.640 16.629 14.453 1.00 91.69 582 GLU A O 1
ATOM 4607 N N . ALA A 1 583 ? -3.875 14.920 15.888 1.00 88.88 583 ALA A N 1
ATOM 4608 C CA . ALA A 1 583 ? -2.600 15.124 16.568 1.00 88.88 583 ALA A CA 1
ATOM 4609 C C . ALA A 1 583 ? -1.373 14.685 15.741 1.00 88.88 583 ALA A C 1
ATOM 4611 O O . ALA A 1 583 ? -0.236 14.851 16.191 1.00 88.88 583 ALA A O 1
ATOM 4612 N N . GLN A 1 584 ? -1.579 14.106 14.555 1.00 85.12 584 GLN A N 1
ATOM 4613 C CA . GLN A 1 584 ? -0.519 13.590 13.690 1.00 85.12 584 GLN A CA 1
ATOM 4614 C C . GLN A 1 584 ? -0.110 14.626 12.638 1.00 85.12 584 GLN A C 1
ATOM 4616 O O . GLN A 1 584 ? -0.897 15.500 12.268 1.00 85.12 584 GLN A O 1
ATOM 4621 N N . PRO A 1 585 ? 1.118 14.544 12.094 1.00 75.00 585 PRO A N 1
ATOM 4622 C CA . PRO A 1 585 ? 1.491 15.359 10.945 1.00 75.00 585 PRO A CA 1
ATOM 4623 C C . PRO A 1 585 ? 0.507 15.153 9.784 1.00 75.00 585 PRO A C 1
ATOM 4625 O O . PRO A 1 585 ? 0.079 14.033 9.512 1.00 75.00 585 PRO A O 1
ATOM 4628 N N . ALA A 1 586 ? 0.222 16.225 9.038 1.00 60.25 586 ALA A N 1
ATOM 4629 C CA . ALA A 1 586 ? -0.790 16.281 7.971 1.00 60.25 586 ALA A CA 1
ATOM 4630 C C . ALA A 1 586 ? -0.594 15.296 6.793 1.00 60.25 586 ALA A C 1
ATOM 4632 O O . ALA A 1 586 ? -1.353 15.320 5.830 1.00 60.25 586 ALA A O 1
ATOM 4633 N N . ARG A 1 587 ? 0.450 14.462 6.825 1.00 61.25 587 ARG A N 1
ATOM 4634 C CA . ARG A 1 587 ? 0.7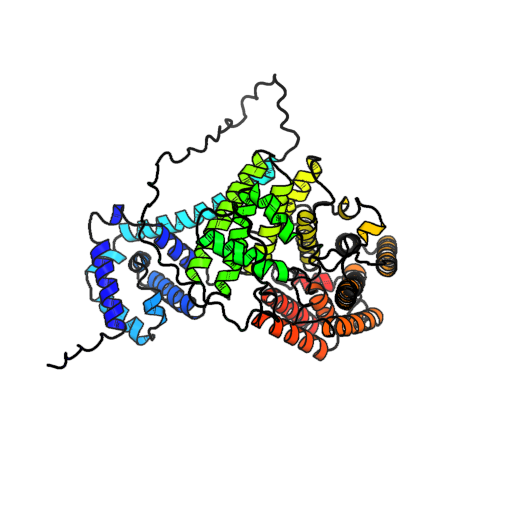81 13.467 5.799 1.00 61.25 587 ARG A CA 1
ATOM 4635 C C . ARG A 1 587 ? 1.038 12.083 6.396 1.00 61.25 587 ARG A C 1
ATOM 4637 O O . ARG A 1 587 ? 1.882 11.355 5.886 1.00 61.25 587 ARG A O 1
ATOM 4644 N N . LEU A 1 588 ? 0.342 11.716 7.470 1.00 59.62 588 LEU A N 1
ATOM 4645 C CA . LEU A 1 588 ? 0.347 10.332 7.930 1.00 59.62 588 LEU A CA 1
ATOM 4646 C C . LEU A 1 588 ? -0.339 9.452 6.875 1.00 59.62 588 LEU A C 1
ATOM 4648 O O . LEU A 1 588 ? -1.552 9.529 6.686 1.00 59.62 588 LEU A O 1
ATOM 4652 N N . LYS A 1 589 ? 0.438 8.640 6.159 1.00 67.56 589 LYS A N 1
ATOM 4653 C CA . LYS A 1 589 ? -0.087 7.729 5.142 1.00 67.56 589 LYS A CA 1
ATOM 4654 C C . LYS A 1 589 ? 0.195 6.298 5.569 1.00 67.56 589 LYS A C 1
ATOM 4656 O O . LYS A 1 589 ? 1.340 5.924 5.809 1.00 67.56 589 LYS A O 1
ATOM 4661 N N . MET A 1 590 ? -0.858 5.499 5.667 1.00 70.75 590 MET A N 1
ATOM 4662 C CA . MET A 1 590 ? -0.739 4.054 5.795 1.00 70.75 590 MET A CA 1
ATOM 4663 C C . MET A 1 590 ? -0.956 3.414 4.432 1.00 70.75 590 MET A C 1
ATOM 4665 O O . MET A 1 590 ? -2.053 3.446 3.890 1.00 70.75 590 MET A O 1
ATOM 4669 N N . LEU A 1 591 ? 0.108 2.847 3.881 1.00 74.94 591 LEU A N 1
ATOM 4670 C CA . LEU A 1 591 ? 0.096 2.164 2.590 1.00 74.94 591 LEU A CA 1
ATOM 4671 C C . LEU A 1 591 ? 0.372 0.680 2.819 1.00 74.94 591 LEU A C 1
ATOM 4673 O O . LEU A 1 591 ? 0.865 0.295 3.887 1.00 74.94 591 LEU A O 1
ATOM 4677 N N . SER A 1 592 ? 0.059 -0.163 1.836 1.00 72.19 592 SER A N 1
ATOM 4678 C CA . SER A 1 592 ? 0.483 -1.562 1.914 1.00 72.19 592 SER A CA 1
ATOM 4679 C C . SER A 1 592 ? 1.999 -1.667 1.867 1.00 72.19 592 SER A C 1
ATOM 4681 O O . SER A 1 592 ? 2.692 -0.682 1.612 1.00 72.19 592 SER A O 1
ATOM 4683 N N . PHE A 1 593 ? 2.521 -2.874 2.070 1.00 68.81 593 PHE A N 1
ATOM 4684 C CA . PHE A 1 593 ? 3.912 -3.110 1.726 1.00 68.81 593 PHE A CA 1
ATOM 4685 C C . PHE A 1 593 ? 4.074 -2.920 0.212 1.00 68.81 593 PHE A C 1
ATOM 4687 O O . PHE A 1 593 ? 3.264 -3.446 -0.559 1.00 68.81 593 PHE A O 1
ATOM 4694 N N . GLY A 1 594 ? 5.027 -2.071 -0.169 1.00 46.06 594 GLY A N 1
ATOM 4695 C CA . GLY A 1 594 ? 5.496 -1.904 -1.543 1.00 46.06 594 GLY A CA 1
ATOM 4696 C C . GLY A 1 594 ? 6.689 -2.802 -1.774 1.00 46.06 594 GLY A C 1
ATOM 4697 O O . GLY A 1 594 ? 7.541 -2.842 -0.857 1.00 46.06 594 GLY A O 1
#

Secondary structure (DSSP, 8-state):
-----PPPPPPHHHHHHHHHHHHHHHHTSTTTTTS--HHHHHHHHHHHHS---TTS-HHHHHHHHHHHHHHHHH-GGGGGGGTTS-SHHHHHTS-HHHHHHHHHHHHT-HHHHHHHT-HHHHHHHHHHHHHHHHHHHHHHHHHHHHHHT--TT----TT-PPPTTSPP----------------------------B-GGGSSSSSS---------TTS-SSHHHHHHHHHIIIIIGGGT-S-GGG-HHHHHHHHHTT-HHHHHHHHHHHHHHHHHHBSS-HHHHHHHHHHHHHHHHHHHHHHHHHT--HHHHHHHHHHHHHHHHHTTTT--S-THHHHHHHHHHHHTT---TT-HHHHHHHHHHHHHHTTS-HHHHHHSSPPPPSGGGGSS-HHHHTBBPTTTSSBHHHHHHHHHHHHHHHSSS--HHHHHHHHHHHHHHHH---B-SS--HHHHHHHHHHHHHHHHHHHHHHHHHTT-B-TTSHHHHHHHHHHHHHHHHS-SSSTT-STT--HHHHHHHHHT-S-HHHHHHHHHHHHHHHHHS-SSHHHHHHHHHHHHHHHHHS---SSB-TTHHHHHHHTS-TT-------

Sequence (594 aa):
MSRIEQSPKPGKVQRALIACQDALGYLLQPAASASLDFIYVDRLLSSIVEPPSDAKQKNGRRGVSILRQWMIEEGPGVALLEILGQLLWRVVDMSSDQVKGLRQALQANPRYLSMIYDPRSTELVLERIERVRQNKIKACLDFRNSVLGYSPDDTPTPDEAPPPWSPPRVSSQIVVPQEYFPVVQDEKAIVFEPVSWDPSLSYNGLIKLHPATINYKGLWTNELERDLLDFYINIFVPGQTFVEAENTYLDLLNVAMRSESTRHAIFSLSASYLKDYSLSGNIQYDYINHRYIALAAQALQRDLSNRDSPESSLATGMLLVHHGVVNEQEAEMCWSWHVSMIDAFQKAGCFDPSSEPALYMTYQLILALTTQTTAQIHAGPPMASCDWLLQCDFRESQRICGILGTSRRMLCLISRITDLAMEPSTSEEKLARAEAIEDEILMLDDWSQTATGEALDVLLRIAKAYHLSARIYLLCRVLGATPLQARVVSLQAKLYELVISLPVDGPYFTAIYPLWCCVMAAVSSTQAEHVEMLFERLRNISQRNKGNIGSVLACISNLCAWIRSHPFTSTRQPGWWEEMLEAQPARLKMLSFG

pLDDT: mean 78.06, std 19.73, range [23.88, 98.75]

Nearest PDB structures (foldseek):
  6gyp-assembly1_C  TM=5.281E-01  e=3.436E-02  Saccharomyces cerevisiae S288C
  7u6y-assembly1_E  TM=1.174E-01  e=4.514E+00  Cricetus cricetus